Protein AF-0000000084911600 (afdb_homodimer)

Nearest PDB structures (foldseek):
  7dw4-assembly1_A  TM=9.066E-01  e=5.614E-11  Salix babylonica
  7y55-assembly2_D-3  TM=8.927E-01  e=7.954E-11  Pinus densata
  5g5e-assembly1_A  TM=8.502E-01  e=1.787E-11  Mangifera indica
  6nv6-assembly2_B  TM=7.774E-01  e=5.541E-10  Xanthomonas citri pv. citri str. 306
  4g10-assembly1_A  TM=8.036E-01  e=4.364E-07  Sphingomonas paucimobilis

Organism: Salpingoeca rosetta (strain ATCC 50818 / BSB-021) (NCBI:txid946362)

Radius of gyration: 25.52 Å; Cα contacts (8 Å, |Δi|>4): 710; chains: 2; bounding box: 89×60×54 Å

Foldseek 3Di:
DQCPPLALAFAEDDLVVVVVQLQPFKEKEAGLLDLLQLLLQLLCVVLVVSVRYGYHYADDDPRGDPSVCVVPVVSDDTWIHGNNRIDDTSLRSSVVSCVVSVHCQADPDPVRNVLLVVLLVCCVVQAVVLLLCLLQDPDPVSNVVSVVSNLVSLLVVLVCCCPLVLPAALDSVRPDHHVSCSRPQLSLLLSCLRCCVRPNDHSVVVHPRVSPVSNNVVCCPDPSCVSNHDDSVVSNVVCVCVRVPPPPPPPPPPPPPPPPPPPPPPPDDDDDPPDDDPPPDDD/DPCPVLALAFDEDDLVVVVVQLQPFKEKEAGLLDLLQLLLQLLCVVLVVSVRYGYHYADDDPRGDPSVCVVPVVSDDTWIHGNNRIDDTSLRSSVVSCVVSVHCQADPDPVRNVLLVVLLVCCVVQAPVLLLCLLQDPDPVSNVVSVVSNLVSLLVVLVCCCPLVLHQALDSVRPDHHVSCSRPQLVLLLSCLRCCVRPNDHSVVVHPRVSPVSNNVVCCPDPSCVSNHDDSVVSNVVCVCVRVPPPPPPPVPPPPPPPPDPPPPPPDDDDDPPDDDPPPDDD

InterPro domains:
  IPR004045 Glutathione S-transferase, N-terminal [PF13409] (33-99)
  IPR004045 Glutathione S-transferase, N-terminal [PS50404] (24-105)
  IPR010987 Glutathione S-transferase, C-terminal-like [PS50405] (109-238)
  IPR036249 Thioredoxin-like superfamily [SSF52833] (29-102)
  IPR036282 Glutathione S-transferase, C-terminal domain superfamily [SSF47616] (105-242)
  IPR040079 Glutathione transferase family [SFLDS00019] (29-222)
  IPR041695 Glutathione S-transferase, C-terminal domain [PF16865] (165-223)
  IPR050983 Glutathione S-transferase Omega/HSP26 [PTHR43968] (28-247)

Sequence (566 aa):
MPFSQKGEEGRYVTELEAAKAVRSGNVYFGNRICPFAHMAWWTSKEVGFESMMDYIHVELGDNKPAWYAGINPLGTVPCLYVDGHRICESKIIVEYMNEKMKGTLLPEDPIKRADARFLIAMWGDKVFAKLYTVLRTTDPCDRQCAWEQLLEVLSFFDHAYEESKSKDGPYFMGNDLSMVEIVIMPFIARFATLLPHYHGLNFFKDRHIPTLERAYREVLKRPAFAATKLDAELCIQFYNAYVHGSKAIVKKKDCTCKWRTPGYVLAGAAAGFVACKLFCKRSMPFSQKGEEGRYVTELEAAKAVRSGNVYFGNRICPFAHMAWWTSKEVGFESMMDYIHVELGDNKPAWYAGINPLGTVPCLYVDGHRICESKIIVEYMNEKMKGTLLPEDPIKRADARFLIAMWGDKVFAKLYTVLRTTDPCDRQCAWEQLLEVLSFFDHAYEESKSKDGPYFMGNDLSMVEIVIMPFIARFATLLPHYHGLNFFKDRHIPTLERAYREVLKRPAFAATKLDAELCIQFYNAYVHGSKAIVKKKDCTCKWRTPGYVLAGAAAGFVACKLFCKRS

pLDDT: mean 82.62, std 25.28, range [17.58, 98.56]

Solvent-accessible surface area (backbone atoms only — not comparable to full-atom values): 31986 Å² total; per-residue (Å²): 128,81,83,74,61,82,49,86,64,36,34,80,69,52,62,66,55,49,56,49,43,35,71,71,26,30,27,35,36,26,36,57,86,41,50,49,16,27,31,32,54,32,42,23,52,72,50,55,46,48,83,62,40,44,49,35,35,48,57,63,81,93,61,35,58,77,60,46,46,78,76,34,77,83,67,61,63,25,36,34,25,54,73,60,42,81,40,56,52,34,70,46,45,37,51,38,49,29,59,74,55,70,46,68,41,59,58,86,51,56,69,58,29,41,51,44,52,43,52,46,48,47,39,65,73,61,42,53,64,40,56,53,46,35,62,47,43,77,50,65,68,60,22,50,54,40,43,54,52,47,52,51,53,49,42,50,52,18,48,50,40,66,61,33,75,36,76,87,28,58,31,58,58,6,80,40,67,30,51,50,53,46,68,46,43,50,52,50,60,51,46,67,50,43,33,40,72,77,70,68,42,50,71,78,77,78,37,92,34,65,52,46,50,46,26,50,57,53,47,59,65,33,66,46,42,56,60,47,54,68,52,67,67,58,51,49,59,62,45,44,45,64,46,71,48,57,85,63,78,73,63,74,74,72,78,68,82,73,80,75,72,79,77,74,68,72,82,66,86,83,84,80,85,79,82,84,83,85,75,85,76,89,125,127,78,84,71,62,81,49,88,62,35,36,81,72,52,62,66,54,48,55,49,41,36,70,72,26,32,28,34,37,26,36,56,87,41,51,50,16,27,31,32,55,30,43,24,52,72,52,54,48,48,84,61,40,46,51,34,35,50,56,62,81,91,62,36,58,77,59,47,47,78,76,34,78,84,67,62,63,25,36,34,26,54,74,62,42,80,41,57,49,35,70,45,45,35,50,38,50,30,59,75,56,68,46,68,42,58,58,86,51,58,68,58,30,42,51,44,52,43,53,47,50,47,39,65,73,61,42,52,64,39,58,54,47,36,62,46,45,76,51,65,68,62,21,52,53,40,42,54,53,45,52,51,53,49,42,51,52,18,49,51,40,64,62,27,79,34,76,89,29,58,31,59,58,7,80,40,67,30,51,50,52,47,67,47,44,50,50,50,58,52,45,66,50,44,33,39,73,77,70,68,42,50,72,78,78,77,36,93,34,64,52,46,49,47,28,50,57,54,46,60,66,33,67,45,42,54,60,47,54,70,52,65,68,61,50,49,58,62,45,44,45,64,44,71,47,55,84,66,76,76,65,74,69,71,79,67,83,73,80,74,72,76,74,72,68,69,84,69,86,82,85,72,89,78,84,87,79,88,73,87,76,84,128

Secondary structure (DSSP, 8-state):
-------TT-B---HHHHHHHHHHS-EEEE-TTSHHHHHHHHHHHHHTGGGG-EEEE---GGG--TTHHHH-TT--S-EEEETTEEEESHHHHHHHHHHHTT--SS-SSHHHHHHHHHHHHHIIIIIHHHHHHHHH--SHHHHHHHHHHHHHHHHHHHHHHHHSS-TTSSBTBBTB--HHHHHHHHHHHHHHHHHHHHH---HHHHS--HHHHHHHHHHHHSHHHHHHSPPHHHHHHHHHHHHH------------------------S--------------/-------TT-B---HHHHHHHHHHS-EEEE-TTSHHHHHHHHHHHHHTGGGG-EEEE---GGG--TTHHHH-TT--S-EEEETTEEEESHHHHHHHHHHHTT--SS-SSHHHHHHHHHHHHHIIIIIHHHHHHHHH--SHHHHHHHHHHHHHHHHHHHHHHHHSS-TTSSBTBBTB--HHHHHHHHHHHHHHHHHHHHH---HHHHS--HHHHHHHHHHHHSHHHHHHSPPHHHHHHHHHHHHH---------------------------------------

Structure (mmCIF, N/CA/C/O backbone):
data_AF-0000000084911600-model_v1
#
loop_
_entity.id
_entity.type
_entity.pdbx_description
1 polymer 'Glutathione S-transferase'
#
loop_
_atom_site.group_PDB
_atom_site.id
_atom_site.type_symbol
_atom_site.label_atom_id
_atom_site.label_alt_id
_atom_site.label_comp_id
_atom_site.label_asym_id
_atom_site.label_entity_id
_atom_site.label_seq_id
_atom_site.pdbx_PDB_ins_code
_atom_site.Cartn_x
_atom_site.Cartn_y
_atom_site.Cartn_z
_atom_site.occupancy
_atom_site.B_iso_or_equiv
_atom_site.auth_seq_id
_atom_site.auth_comp_id
_atom_site.auth_asym_id
_atom_site.auth_atom_id
_atom_site.pdbx_PDB_model_num
ATOM 1 N N . MET A 1 1 ? 33.031 -25.297 -14.836 1 22.41 1 MET A N 1
ATOM 2 C CA . MET A 1 1 ? 32.062 -24.75 -15.797 1 22.41 1 MET A CA 1
ATOM 3 C C . MET A 1 1 ? 31.172 -23.719 -15.141 1 22.41 1 MET A C 1
ATOM 5 O O . MET A 1 1 ? 30.562 -23.984 -14.094 1 22.41 1 MET A O 1
ATOM 9 N N . PRO A 1 2 ? 31.438 -22.406 -15.211 1 27.8 2 PRO A N 1
ATOM 10 C CA . PRO A 1 2 ? 30.781 -21.297 -14.508 1 27.8 2 PRO A CA 1
ATOM 11 C C . PRO A 1 2 ? 29.266 -21.344 -14.609 1 27.8 2 PRO A C 1
ATOM 13 O O . PRO A 1 2 ? 28.719 -21.812 -15.609 1 27.8 2 PRO A O 1
ATOM 16 N N . PHE A 1 3 ? 28.609 -21.859 -13.609 1 26.94 3 PHE A N 1
ATOM 17 C CA . PHE A 1 3 ? 27.172 -22.062 -13.57 1 26.94 3 PHE A CA 1
ATOM 18 C C . PHE A 1 3 ? 26.422 -20.922 -14.258 1 26.94 3 PHE A C 1
ATOM 20 O O . PHE A 1 3 ? 26.312 -19.828 -13.703 1 26.94 3 PHE A O 1
ATOM 27 N N . SER A 1 4 ? 26.703 -20.547 -15.5 1 32.78 4 SER A N 1
ATOM 28 C CA . SER A 1 4 ? 25.969 -19.797 -16.516 1 32.78 4 SER A CA 1
ATOM 29 C C . SER A 1 4 ? 24.469 -20.109 -16.438 1 32.78 4 SER A C 1
ATOM 31 O O . SER A 1 4 ? 23.719 -19.766 -17.344 1 32.78 4 SER A O 1
ATOM 33 N N . GLN A 1 5 ? 23.984 -21.016 -15.672 1 34.59 5 GLN A N 1
ATOM 34 C CA . GLN A 1 5 ? 22.641 -21.594 -15.719 1 34.59 5 GLN A CA 1
ATOM 35 C C . GLN A 1 5 ? 21.578 -20.531 -15.453 1 34.59 5 GLN A C 1
ATOM 37 O O . GLN A 1 5 ? 21.469 -20.016 -14.336 1 34.59 5 GLN A O 1
ATOM 42 N N . LYS A 1 6 ? 21.312 -19.641 -16.344 1 44.78 6 LYS A N 1
ATOM 43 C CA . LYS A 1 6 ? 20.125 -18.797 -16.484 1 44.78 6 LYS A CA 1
ATOM 44 C C . LYS A 1 6 ? 18.875 -19.516 -15.992 1 44.78 6 LYS A C 1
ATOM 46 O O . LYS A 1 6 ? 17.844 -19.484 -16.656 1 44.78 6 LYS A O 1
ATOM 51 N N . GLY A 1 7 ? 18.953 -20.328 -15.055 1 50.53 7 GLY A N 1
ATOM 52 C CA . GLY A 1 7 ? 17.812 -21.125 -14.641 1 50.53 7 GLY A CA 1
ATOM 53 C C . GLY A 1 7 ? 16.75 -20.328 -13.914 1 50.53 7 GLY A C 1
ATOM 54 O O . GLY A 1 7 ? 16.922 -19.125 -13.695 1 50.53 7 GLY A O 1
ATOM 55 N N . GLU A 1 8 ? 15.484 -20.906 -13.766 1 65.62 8 GLU A N 1
ATOM 56 C CA . GLU A 1 8 ? 14.281 -20.375 -13.141 1 65.62 8 GLU A CA 1
ATOM 57 C C . GLU A 1 8 ? 14.531 -19.984 -11.688 1 65.62 8 GLU A C 1
ATOM 59 O O . GLU A 1 8 ? 13.773 -19.219 -11.102 1 65.62 8 GLU A O 1
ATOM 64 N N . GLU A 1 9 ? 15.82 -20.234 -11.258 1 77.12 9 GLU A N 1
ATOM 65 C CA . GLU A 1 9 ? 16.031 -20.016 -9.836 1 77.12 9 GLU A CA 1
ATOM 66 C C . GLU A 1 9 ? 17.062 -18.906 -9.594 1 77.12 9 GLU A C 1
ATOM 68 O O . GLU A 1 9 ? 17.281 -18.5 -8.445 1 77.12 9 GLU A O 1
ATOM 73 N N . GLY A 1 10 ? 17.609 -18.234 -10.438 1 86.31 10 GLY A N 1
ATOM 74 C CA . GLY A 1 10 ? 18.641 -17.203 -10.25 1 86.31 10 GLY A CA 1
ATOM 75 C C . GLY A 1 10 ? 20.016 -17.781 -10.008 1 86.31 10 GLY A C 1
ATOM 76 O O . GLY A 1 10 ? 20.156 -18.938 -9.609 1 86.31 10 GLY A O 1
ATOM 77 N N . ARG A 1 11 ? 21.047 -17.078 -10.156 1 91.19 11 ARG A N 1
ATOM 78 C CA . ARG A 1 11 ? 22.438 -17.5 -9.961 1 91.19 11 ARG A CA 1
ATOM 79 C C . ARG A 1 11 ? 22.906 -17.219 -8.539 1 91.19 11 ARG A C 1
ATOM 81 O O . ARG A 1 11 ? 22.562 -16.188 -7.957 1 91.19 11 ARG A O 1
ATOM 88 N N . TYR A 1 12 ? 23.594 -18.156 -8.008 1 92.25 12 TYR A N 1
ATOM 89 C CA . TYR A 1 12 ? 24.312 -17.922 -6.758 1 92.25 12 TYR A CA 1
ATOM 90 C C . TYR A 1 12 ? 25.609 -17.172 -7.012 1 92.25 12 TYR A C 1
ATOM 92 O O . TYR A 1 12 ? 26.359 -17.5 -7.938 1 92.25 12 TYR A O 1
ATOM 100 N N . VAL A 1 13 ? 25.812 -16.156 -6.191 1 93.56 13 VAL A N 1
ATOM 101 C CA . VAL A 1 13 ? 27 -15.336 -6.473 1 93.56 13 VAL A CA 1
ATOM 102 C C . VAL A 1 13 ? 27.703 -14.992 -5.168 1 93.56 13 VAL A C 1
ATOM 104 O O . VAL A 1 13 ? 27.141 -15.148 -4.082 1 93.56 13 VAL A O 1
ATOM 107 N N . THR A 1 14 ? 28.969 -14.578 -5.328 1 93.44 14 THR A N 1
ATOM 108 C CA . THR A 1 14 ? 29.734 -14.031 -4.211 1 93.44 14 THR A CA 1
ATOM 109 C C . THR A 1 14 ? 29.406 -12.555 -4.008 1 93.44 14 THR A C 1
ATOM 111 O O . THR A 1 14 ? 28.719 -11.945 -4.828 1 93.44 14 THR A O 1
ATOM 114 N N . GLU A 1 15 ? 29.906 -12.055 -2.885 1 94.75 15 GLU A N 1
ATOM 115 C CA . GLU A 1 15 ? 29.734 -10.633 -2.584 1 94.75 15 GLU A CA 1
ATOM 116 C C . GLU A 1 15 ? 30.281 -9.766 -3.709 1 94.75 15 GLU A C 1
ATOM 118 O O . GLU A 1 15 ? 29.641 -8.812 -4.141 1 94.75 15 GLU A O 1
ATOM 123 N N . LEU A 1 16 ? 31.438 -10.094 -4.176 1 94.88 16 LEU A N 1
ATOM 124 C CA . LEU A 1 16 ? 32.094 -9.312 -5.223 1 94.88 16 LEU A CA 1
ATOM 125 C C . LEU A 1 16 ? 31.297 -9.367 -6.52 1 94.88 16 LEU A C 1
ATOM 127 O O . LEU A 1 16 ? 31.141 -8.352 -7.203 1 94.88 16 LEU A O 1
ATOM 131 N N . GLU A 1 17 ? 30.828 -10.5 -6.871 1 94.94 17 GLU A N 1
ATOM 132 C CA . GLU A 1 17 ? 30.031 -10.656 -8.078 1 94.94 17 GLU A CA 1
ATOM 133 C C . GLU A 1 17 ? 28.719 -9.883 -7.984 1 94.94 17 GLU A C 1
ATOM 135 O O . GLU A 1 17 ? 28.25 -9.32 -8.977 1 94.94 17 GLU A O 1
ATOM 140 N N . ALA A 1 18 ? 28.141 -9.945 -6.801 1 95.38 18 ALA A N 1
ATOM 141 C CA . ALA A 1 18 ? 26.922 -9.188 -6.578 1 95.38 18 ALA A CA 1
ATOM 142 C C . ALA A 1 18 ? 27.156 -7.691 -6.785 1 95.38 18 ALA A C 1
ATOM 144 O O . ALA A 1 18 ? 26.375 -7.016 -7.453 1 95.38 18 ALA A O 1
ATOM 145 N N . ALA A 1 19 ? 28.234 -7.188 -6.215 1 95.38 19 ALA A N 1
ATOM 146 C CA . ALA A 1 19 ? 28.578 -5.773 -6.352 1 95.38 19 ALA A CA 1
ATOM 147 C C . ALA A 1 19 ? 28.812 -5.406 -7.812 1 95.38 19 ALA A C 1
ATOM 149 O O . ALA A 1 19 ? 28.422 -4.332 -8.266 1 95.38 19 ALA A O 1
ATOM 150 N N . LYS A 1 20 ? 29.484 -6.258 -8.508 1 95.25 20 LYS A N 1
ATOM 151 C CA . LYS A 1 20 ? 29.75 -6.027 -9.922 1 95.25 20 LYS A CA 1
ATOM 152 C C . LYS A 1 20 ? 28.453 -5.988 -10.727 1 95.25 20 LYS A C 1
ATOM 154 O O . LYS A 1 20 ? 28.312 -5.172 -11.641 1 95.25 20 LYS A O 1
ATOM 159 N N . ALA A 1 21 ? 27.531 -6.898 -10.414 1 94.56 21 ALA A N 1
ATOM 160 C CA . ALA A 1 21 ? 26.25 -6.945 -11.117 1 94.56 21 ALA A CA 1
ATOM 161 C C . ALA A 1 21 ? 25.484 -5.637 -10.945 1 94.56 21 ALA A C 1
ATOM 163 O O . ALA A 1 21 ? 24.891 -5.133 -11.891 1 94.56 21 ALA A O 1
ATOM 164 N N . VAL A 1 22 ? 25.484 -5.082 -9.734 1 95 22 VAL A N 1
ATOM 165 C CA . VAL A 1 22 ? 24.781 -3.838 -9.422 1 95 22 VAL A CA 1
ATOM 166 C C . VAL A 1 22 ? 25.359 -2.697 -10.258 1 95 22 VAL A C 1
ATOM 168 O O . VAL A 1 22 ? 24.609 -1.827 -10.727 1 95 22 VAL A O 1
ATOM 171 N N . ARG A 1 23 ? 26.625 -2.74 -10.562 1 92.81 23 ARG A N 1
ATOM 172 C CA . ARG A 1 23 ? 27.297 -1.666 -11.281 1 92.81 23 ARG A CA 1
ATOM 173 C C . ARG A 1 23 ? 27.156 -1.84 -12.789 1 92.81 23 ARG A C 1
ATOM 175 O O . ARG A 1 23 ? 27.312 -0.879 -13.547 1 92.81 23 ARG A O 1
ATOM 182 N N . SER A 1 24 ? 26.875 -3.006 -13.242 1 89.62 24 SER A N 1
ATOM 183 C CA . SER A 1 24 ? 26.984 -3.303 -14.664 1 89.62 24 SER A CA 1
ATOM 184 C C . SER A 1 24 ? 25.641 -3.189 -15.367 1 89.62 24 SER A C 1
ATOM 186 O O . SER A 1 24 ? 25.578 -3.08 -16.594 1 89.62 24 SER A O 1
ATOM 188 N N . GLY A 1 25 ? 24.609 -3.234 -14.648 1 92 25 GLY A N 1
ATOM 189 C CA . GLY A 1 25 ? 23.312 -3.17 -15.305 1 92 25 GLY A CA 1
ATOM 190 C C . GLY A 1 25 ? 22.156 -3.453 -14.375 1 92 25 GLY A C 1
ATOM 191 O O . GLY A 1 25 ? 22.203 -3.123 -13.188 1 92 25 GLY A O 1
ATOM 192 N N . ASN A 1 26 ? 21.031 -3.998 -15.055 1 97.12 26 ASN A N 1
ATOM 193 C CA . ASN A 1 26 ? 19.859 -4.355 -14.266 1 97.12 26 ASN A CA 1
ATOM 194 C C . ASN A 1 26 ? 20.031 -5.715 -13.586 1 97.12 26 ASN A C 1
ATOM 196 O O . ASN A 1 26 ? 20.359 -6.699 -14.242 1 97.12 26 ASN A O 1
ATOM 200 N N . VAL A 1 27 ? 19.781 -5.738 -12.312 1 97.88 27 VAL A N 1
ATOM 201 C CA . VAL A 1 27 ? 19.922 -7.004 -11.602 1 97.88 27 VAL A CA 1
ATOM 202 C C . VAL A 1 27 ? 18.781 -7.1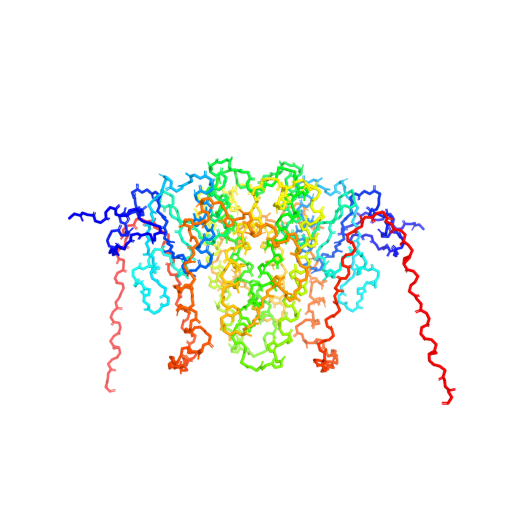72 -10.609 1 97.88 27 VAL A C 1
ATOM 204 O O . VAL A 1 27 ? 18.422 -6.23 -9.898 1 97.88 27 VAL A O 1
ATOM 207 N N . TYR A 1 28 ? 18.266 -8.312 -10.68 1 97.94 28 TYR A N 1
ATOM 208 C CA . TYR A 1 28 ? 17.172 -8.719 -9.805 1 97.94 28 TYR A CA 1
ATOM 209 C C . TYR A 1 28 ? 17.656 -9.695 -8.734 1 97.94 28 TYR A C 1
ATOM 211 O O . TYR A 1 28 ? 18.203 -10.75 -9.055 1 97.94 28 TYR A O 1
ATOM 219 N N . PHE A 1 29 ? 17.516 -9.281 -7.477 1 98.12 29 PHE A N 1
ATOM 220 C CA . PHE A 1 29 ? 17.781 -10.156 -6.344 1 98.12 29 PHE A CA 1
ATOM 221 C C . PHE A 1 29 ? 16.5 -10.758 -5.812 1 98.12 29 PHE A C 1
ATOM 223 O O . PHE A 1 29 ? 15.594 -10.039 -5.387 1 98.12 29 PHE A O 1
ATOM 230 N N . GLY A 1 30 ? 16.422 -12.047 -5.879 1 96.75 30 GLY A N 1
ATOM 231 C CA . GLY A 1 30 ? 15.156 -12.648 -5.48 1 96.75 30 GLY A CA 1
ATOM 232 C C . GLY A 1 30 ? 15.297 -14.086 -5.023 1 96.75 30 GLY A C 1
ATOM 233 O O . GLY A 1 30 ? 16.406 -14.609 -4.93 1 96.75 30 GLY A O 1
ATOM 234 N N . ASN A 1 31 ? 14.25 -14.602 -4.602 1 94.5 31 ASN A N 1
ATOM 235 C CA . ASN A 1 31 ? 14.016 -15.992 -4.215 1 94.5 31 ASN A CA 1
ATOM 236 C C . ASN A 1 31 ? 12.555 -16.375 -4.375 1 94.5 31 ASN A C 1
ATOM 238 O O . ASN A 1 31 ? 11.68 -15.828 -3.703 1 94.5 31 ASN A O 1
ATOM 242 N N . ARG A 1 32 ? 12.266 -17.344 -5.141 1 90.44 32 ARG A N 1
ATOM 243 C CA . ARG A 1 32 ? 10.891 -17.672 -5.504 1 90.44 32 ARG A CA 1
ATOM 244 C C . ARG A 1 32 ? 10.148 -18.297 -4.328 1 90.44 32 ARG A C 1
ATOM 246 O O . ARG A 1 32 ? 8.922 -18.422 -4.348 1 90.44 32 ARG A O 1
ATOM 253 N N . ILE A 1 33 ? 10.875 -18.703 -3.32 1 90 33 ILE A N 1
ATOM 254 C CA . ILE A 1 33 ? 10.234 -19.219 -2.117 1 90 33 ILE A CA 1
ATOM 255 C C . ILE A 1 33 ? 9.391 -18.109 -1.471 1 90 33 ILE A C 1
ATOM 257 O O . ILE A 1 33 ? 8.344 -18.391 -0.881 1 90 33 ILE A O 1
ATOM 261 N N . CYS A 1 34 ? 9.867 -16.922 -1.593 1 93.19 34 CYS A N 1
ATOM 262 C CA . CYS A 1 34 ? 9.102 -15.773 -1.13 1 93.19 34 CYS A CA 1
ATOM 263 C C . CYS A 1 34 ? 8.039 -15.375 -2.146 1 93.19 34 CYS A C 1
ATOM 265 O O . CYS A 1 34 ? 8.359 -15.039 -3.289 1 93.19 34 CYS A O 1
ATOM 267 N N . PRO A 1 35 ? 6.797 -15.438 -1.717 1 94.75 35 PRO A N 1
ATOM 268 C CA . PRO A 1 35 ? 5.738 -15.094 -2.67 1 94.75 35 PRO A CA 1
ATOM 269 C C . PRO A 1 35 ? 5.848 -13.656 -3.18 1 94.75 35 PRO A C 1
ATOM 271 O O . PRO A 1 35 ? 5.398 -13.359 -4.289 1 94.75 35 PRO A O 1
ATOM 274 N N . PHE A 1 36 ? 6.449 -12.789 -2.453 1 96.31 36 PHE A N 1
ATOM 275 C CA . PHE A 1 36 ? 6.633 -11.406 -2.871 1 96.31 36 PHE A CA 1
ATOM 276 C C . PHE A 1 36 ? 7.676 -11.312 -3.979 1 96.31 36 PHE A C 1
ATOM 278 O O . PHE A 1 36 ? 7.5 -10.555 -4.941 1 96.31 36 PHE A O 1
ATOM 285 N N . ALA A 1 37 ? 8.68 -12.031 -3.82 1 96.94 37 ALA A N 1
ATOM 286 C CA . ALA A 1 37 ? 9.68 -12.086 -4.879 1 96.94 37 ALA A CA 1
ATOM 287 C C . ALA A 1 37 ? 9.148 -12.812 -6.109 1 96.94 37 ALA A C 1
ATOM 289 O O . ALA A 1 37 ? 9.484 -12.469 -7.242 1 96.94 37 ALA A O 1
ATOM 290 N N . HIS A 1 38 ? 8.359 -13.844 -5.832 1 96.94 38 HIS A N 1
ATOM 291 C CA . HIS A 1 38 ? 7.75 -14.594 -6.926 1 96.94 38 HIS A CA 1
ATOM 292 C C . HIS A 1 38 ? 6.895 -13.688 -7.801 1 96.94 38 HIS A C 1
ATOM 294 O O . HIS A 1 38 ? 6.941 -13.773 -9.031 1 96.94 38 HIS A O 1
ATOM 300 N N . MET A 1 39 ? 6.141 -12.805 -7.203 1 97.25 39 MET A N 1
ATOM 301 C CA . MET A 1 39 ? 5.266 -11.906 -7.953 1 97.25 39 MET A CA 1
ATOM 302 C C . MET A 1 39 ? 6.074 -11.047 -8.922 1 97.25 39 MET A C 1
ATOM 304 O O . MET A 1 39 ? 5.676 -10.859 -10.07 1 97.25 39 MET A O 1
ATOM 308 N N . ALA A 1 40 ? 7.156 -10.531 -8.453 1 98 40 ALA A N 1
ATOM 309 C CA . ALA A 1 40 ? 8 -9.68 -9.281 1 98 40 ALA A CA 1
ATOM 310 C C . ALA A 1 40 ? 8.664 -10.484 -10.398 1 98 40 ALA A C 1
ATOM 312 O O . ALA A 1 40 ? 8.719 -10.039 -11.547 1 98 40 ALA A O 1
ATOM 313 N N . TRP A 1 41 ? 9.148 -11.641 -10.055 1 97.75 41 TRP A N 1
ATOM 314 C CA . TRP A 1 41 ? 9.781 -12.492 -11.055 1 97.75 41 TRP A CA 1
ATOM 315 C C . TRP A 1 41 ? 8.789 -12.906 -12.133 1 97.75 41 TRP A C 1
ATOM 317 O O . TRP A 1 41 ? 9.078 -12.82 -13.328 1 97.75 41 TRP A O 1
ATOM 327 N N . TRP A 1 42 ? 7.609 -13.305 -11.688 1 98.19 42 TRP A N 1
ATOM 328 C CA . TRP A 1 42 ? 6.535 -13.648 -12.609 1 98.19 42 TRP A CA 1
ATOM 329 C C . TRP A 1 42 ? 6.211 -12.469 -13.531 1 98.19 42 TRP A C 1
ATOM 331 O O . TRP A 1 42 ? 6.137 -12.633 -14.75 1 98.19 42 TRP A O 1
ATOM 341 N N . THR A 1 43 ? 6.121 -11.289 -12.992 1 98.5 43 THR A N 1
ATOM 342 C CA . THR A 1 43 ? 5.82 -10.086 -13.758 1 98.5 43 THR A CA 1
ATOM 343 C C . THR A 1 43 ? 6.875 -9.844 -14.836 1 98.5 43 THR A C 1
ATOM 345 O O . THR A 1 43 ? 6.543 -9.5 -15.969 1 98.5 43 THR A O 1
ATOM 348 N N . SER A 1 44 ? 8.117 -10.039 -14.484 1 98.06 44 SER A N 1
ATOM 349 C CA . SER A 1 44 ? 9.195 -9.773 -15.43 1 98.06 44 SER A CA 1
ATOM 350 C C . SER A 1 44 ? 9.039 -10.602 -16.703 1 98.06 44 SER A C 1
ATOM 352 O O . SER A 1 44 ? 9.344 -10.125 -17.797 1 98.06 44 SER A O 1
ATOM 354 N N . LYS A 1 45 ? 8.523 -11.758 -16.516 1 97.5 45 LYS A N 1
ATOM 355 C CA . LYS A 1 45 ? 8.328 -12.641 -17.672 1 97.5 45 LYS A CA 1
ATOM 356 C C . LYS A 1 45 ? 7.082 -12.25 -18.453 1 97.5 45 LYS A C 1
ATOM 358 O O . LYS A 1 45 ? 7.086 -12.266 -19.688 1 97.5 45 LYS A O 1
ATOM 363 N N . GLU A 1 46 ? 6.055 -11.891 -17.734 1 98.19 46 GLU A N 1
ATOM 364 C CA . GLU A 1 46 ? 4.805 -11.523 -18.391 1 98.19 46 GLU A CA 1
ATOM 365 C C . GLU A 1 46 ? 4.992 -10.297 -19.281 1 98.19 46 GLU A C 1
ATOM 367 O O . GLU A 1 46 ? 4.426 -10.219 -20.375 1 98.19 46 GLU A O 1
ATOM 372 N N . VAL A 1 47 ? 5.828 -9.336 -18.828 1 97.88 47 VAL A N 1
ATOM 373 C CA . VAL A 1 47 ? 5.914 -8.07 -19.531 1 97.88 47 VAL A CA 1
ATOM 374 C C . VAL A 1 47 ? 7.195 -8.023 -20.359 1 97.88 47 VAL A C 1
ATOM 376 O O . VAL A 1 47 ? 7.422 -7.082 -21.125 1 97.88 47 VAL A O 1
ATOM 379 N N . GLY A 1 48 ? 8.102 -8.992 -20.156 1 97.44 48 GLY A N 1
ATOM 380 C CA . GLY A 1 48 ? 9.289 -9.133 -20.984 1 97.44 48 GLY A CA 1
ATOM 381 C C . GLY A 1 48 ? 10.508 -8.453 -20.375 1 97.44 48 GLY A C 1
ATOM 382 O O . GLY A 1 48 ? 11.547 -8.336 -21.031 1 97.44 48 GLY A O 1
ATOM 383 N N . PHE A 1 49 ? 10.453 -8.062 -19.156 1 97.81 49 PHE A N 1
ATOM 384 C CA . PHE A 1 49 ? 11.555 -7.352 -18.516 1 97.81 49 PHE A CA 1
ATOM 385 C C . PHE A 1 49 ? 12.68 -8.312 -18.141 1 97.81 49 PHE A C 1
ATOM 387 O O . PHE A 1 49 ? 13.812 -7.891 -17.922 1 97.81 49 PHE A O 1
ATOM 394 N N . GLU A 1 50 ? 12.375 -9.562 -18.047 1 96.31 50 GLU A N 1
ATOM 395 C CA . GLU A 1 50 ? 13.359 -10.578 -17.656 1 96.31 50 GLU A CA 1
ATOM 396 C C . GLU A 1 50 ? 14.586 -10.523 -18.562 1 96.31 50 GLU A C 1
ATOM 398 O O . GLU A 1 50 ? 15.711 -10.75 -18.109 1 96.31 50 GLU A O 1
ATOM 403 N N . SER A 1 51 ? 14.398 -10.18 -19.781 1 95.38 51 SER A N 1
ATOM 404 C CA . SER A 1 51 ? 15.484 -10.164 -20.75 1 95.38 51 SER A CA 1
ATOM 405 C C . SER A 1 51 ? 16.438 -9 -20.5 1 95.38 51 SER A C 1
ATOM 407 O O . SER A 1 51 ? 17.531 -8.961 -21.047 1 95.38 51 SER A O 1
ATOM 409 N N . MET A 1 52 ? 16.047 -8.117 -19.609 1 95.94 52 MET A N 1
ATOM 410 C CA . MET A 1 52 ? 16.812 -6.895 -19.391 1 95.94 52 MET A CA 1
ATOM 411 C C . MET A 1 52 ? 17.547 -6.945 -18.062 1 95.94 52 MET A C 1
ATOM 413 O O . MET A 1 52 ? 18.156 -5.957 -17.641 1 95.94 52 MET A O 1
ATOM 417 N N . MET A 1 53 ? 17.438 -8.141 -17.453 1 95.38 53 MET A N 1
ATOM 418 C CA . MET A 1 53 ? 18.047 -8.148 -16.125 1 95.38 53 MET A CA 1
ATOM 419 C C . MET A 1 53 ? 18.719 -9.492 -15.836 1 95.38 53 MET A C 1
ATOM 421 O O . MET A 1 53 ? 18.391 -10.5 -16.453 1 95.38 53 MET A O 1
ATOM 425 N N . ASP A 1 54 ? 19.672 -9.445 -14.969 1 95.44 54 ASP A N 1
ATOM 426 C CA . ASP A 1 54 ? 20.219 -10.648 -14.352 1 95.44 54 ASP A CA 1
ATOM 427 C C . ASP A 1 54 ? 19.453 -11.016 -13.086 1 95.44 54 ASP A C 1
ATOM 429 O O . ASP A 1 54 ? 19 -10.133 -12.352 1 95.44 54 ASP A O 1
ATOM 433 N N . TYR A 1 55 ? 19.312 -12.281 -12.906 1 96.81 55 TYR A N 1
ATOM 434 C CA . TYR A 1 55 ? 18.656 -12.773 -11.695 1 96.81 55 TYR A CA 1
ATOM 435 C C . TYR A 1 55 ? 19.656 -13.422 -10.75 1 96.81 55 TYR A C 1
ATOM 437 O O . TYR A 1 55 ? 20.25 -14.453 -11.078 1 96.81 55 TYR A O 1
ATOM 445 N N . ILE A 1 56 ? 19.844 -12.82 -9.602 1 97.31 56 ILE A N 1
ATOM 446 C CA . ILE A 1 56 ? 20.719 -13.359 -8.555 1 97.31 56 ILE A CA 1
ATOM 447 C C . ILE A 1 56 ? 19.859 -13.93 -7.426 1 97.31 56 ILE A C 1
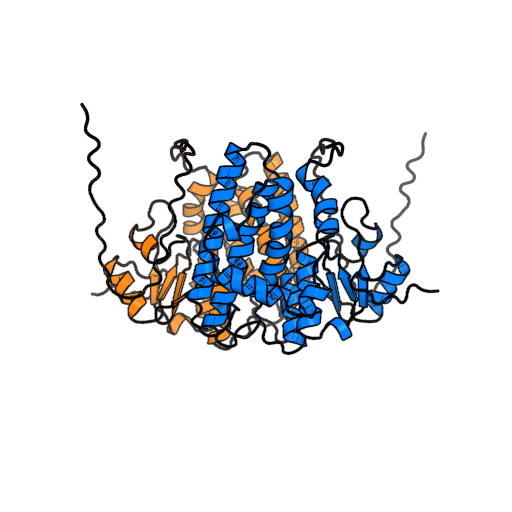ATOM 449 O O . ILE A 1 56 ? 18.984 -13.242 -6.891 1 97.31 56 ILE A O 1
ATOM 453 N N . HIS A 1 57 ? 20.188 -15.125 -7.098 1 96.38 57 HIS A N 1
ATOM 454 C CA . HIS A 1 57 ? 19.469 -15.828 -6.039 1 96.38 57 HIS A CA 1
ATOM 455 C C . HIS A 1 57 ? 19.953 -15.406 -4.66 1 96.38 57 HIS A C 1
ATOM 457 O O . HIS A 1 57 ? 21.172 -15.344 -4.422 1 96.38 57 HIS A O 1
ATOM 463 N N . VAL A 1 58 ? 19.016 -15.078 -3.777 1 96.44 58 VAL A N 1
ATOM 464 C CA . VAL A 1 58 ? 19.344 -14.727 -2.396 1 96.44 58 VAL A CA 1
ATOM 465 C C . VAL A 1 58 ? 18.672 -15.727 -1.446 1 96.44 58 VAL A C 1
ATOM 467 O O . VAL A 1 58 ? 17.453 -15.836 -1.406 1 96.44 58 VAL A O 1
ATOM 470 N N . GLU A 1 59 ? 19.469 -16.422 -0.686 1 92.56 59 GLU A N 1
ATOM 471 C CA . GLU A 1 59 ? 18.906 -17.328 0.321 1 92.56 59 GLU A CA 1
ATOM 472 C C . GLU A 1 59 ? 18.141 -16.547 1.39 1 92.56 59 GLU A C 1
ATOM 474 O O . GLU A 1 59 ? 18.406 -15.367 1.617 1 92.56 59 GLU A O 1
ATOM 479 N N . LEU A 1 60 ? 17.234 -17.266 2.051 1 90.12 60 LEU A N 1
ATOM 480 C CA . LEU A 1 60 ? 16.375 -16.609 3.023 1 90.12 60 LEU A CA 1
ATOM 481 C C . LEU A 1 60 ? 16.672 -17.109 4.434 1 90.12 60 LEU A C 1
ATOM 483 O O . LEU A 1 60 ? 17.391 -18.094 4.613 1 90.12 60 LEU A O 1
ATOM 487 N N . GLY A 1 61 ? 16.125 -16.312 5.414 1 86 61 GLY A N 1
ATOM 488 C CA . GLY A 1 61 ? 16.25 -16.719 6.805 1 86 61 GLY A CA 1
ATOM 489 C C . GLY A 1 61 ? 17.672 -16.672 7.32 1 86 61 GLY A C 1
ATOM 490 O O . GLY A 1 61 ? 18.375 -15.68 7.152 1 86 61 GLY A O 1
ATOM 491 N N . ASP A 1 62 ? 18.078 -17.797 7.953 1 83.5 62 ASP A N 1
ATOM 492 C CA . ASP A 1 62 ? 19.375 -17.875 8.609 1 83.5 62 ASP A CA 1
ATOM 493 C C . ASP A 1 62 ? 20.5 -18 7.578 1 83.5 62 ASP A C 1
ATOM 495 O O . ASP A 1 62 ? 21.672 -17.734 7.887 1 83.5 62 ASP A O 1
ATOM 499 N N . ASN A 1 63 ? 20.141 -18.359 6.43 1 88.19 63 ASN A N 1
ATOM 500 C CA . ASN A 1 63 ? 21.156 -18.594 5.398 1 88.19 63 ASN A CA 1
ATOM 501 C C . ASN A 1 63 ? 21.328 -17.375 4.504 1 88.19 63 ASN A C 1
ATOM 503 O O . ASN A 1 63 ? 22.078 -17.422 3.52 1 88.19 63 ASN A O 1
ATOM 507 N N . LYS A 1 64 ? 20.688 -16.344 4.836 1 93.62 64 LYS A N 1
ATOM 508 C CA . LYS A 1 64 ? 20.859 -15.133 4.039 1 93.62 64 LYS A CA 1
ATOM 509 C C . LYS A 1 64 ? 22.297 -14.641 4.074 1 93.62 64 LYS A C 1
ATOM 511 O O . LYS A 1 64 ? 22.891 -14.508 5.148 1 93.62 64 LYS A O 1
ATOM 516 N N . PRO A 1 65 ? 22.844 -14.398 2.938 1 96.25 65 PRO A N 1
ATOM 517 C CA . PRO A 1 65 ? 24.25 -13.969 2.926 1 96.25 65 PRO A CA 1
ATOM 518 C C . PRO A 1 65 ? 24.469 -12.625 3.627 1 96.25 65 PRO A C 1
ATOM 520 O O . PRO A 1 65 ? 23.641 -11.711 3.477 1 96.25 65 PRO A O 1
ATOM 523 N N . ALA A 1 66 ? 25.531 -12.469 4.277 1 95 66 ALA A N 1
ATOM 524 C CA . ALA A 1 66 ? 25.844 -11.258 5.031 1 95 66 ALA A CA 1
ATOM 525 C C . ALA A 1 66 ? 26 -10.055 4.098 1 95 66 ALA A C 1
ATOM 527 O O . ALA A 1 66 ? 25.656 -8.93 4.469 1 95 66 ALA A O 1
ATOM 528 N N . TRP A 1 67 ? 26.484 -10.375 2.91 1 95.69 67 TRP A N 1
ATOM 529 C CA . TRP A 1 67 ? 26.766 -9.289 1.974 1 95.69 67 TRP A CA 1
ATOM 530 C C . TRP A 1 67 ? 25.469 -8.656 1.476 1 95.69 67 TRP A C 1
ATOM 532 O O . TRP A 1 67 ? 25.484 -7.574 0.886 1 95.69 67 TRP A O 1
ATOM 542 N N . TYR A 1 68 ? 24.312 -9.312 1.643 1 97.19 68 TYR A N 1
ATOM 543 C CA . TYR A 1 68 ? 23.047 -8.812 1.108 1 97.19 68 TYR A CA 1
ATOM 544 C C . TYR A 1 68 ? 22.609 -7.543 1.832 1 97.19 68 TYR A C 1
ATOM 546 O O . TYR A 1 68 ? 21.906 -6.703 1.262 1 97.19 68 TYR A O 1
ATOM 554 N N . ALA A 1 69 ? 23.016 -7.34 3.064 1 94.75 69 ALA A N 1
ATOM 555 C CA . ALA A 1 69 ? 22.703 -6.137 3.83 1 94.75 69 ALA A CA 1
ATOM 556 C C . ALA A 1 69 ? 23.281 -4.895 3.148 1 94.75 69 ALA A C 1
ATOM 558 O O . ALA A 1 69 ? 22.703 -3.809 3.246 1 94.75 69 ALA A O 1
ATOM 559 N N . GLY A 1 70 ? 24.391 -5.066 2.498 1 94.19 70 GLY A N 1
ATOM 560 C CA . GLY A 1 70 ? 24.984 -3.969 1.743 1 94.19 70 GLY A CA 1
ATOM 561 C C . GLY A 1 70 ? 24.234 -3.652 0.468 1 94.19 70 GLY A C 1
ATOM 562 O O . GLY A 1 70 ? 24.281 -2.525 -0.03 1 94.19 70 GLY A O 1
ATOM 563 N N . ILE A 1 71 ? 23.531 -4.664 -0.085 1 95.38 71 ILE A N 1
ATOM 564 C CA . ILE A 1 71 ? 22.75 -4.52 -1.303 1 95.38 71 ILE A CA 1
ATOM 565 C C . ILE A 1 71 ? 21.391 -3.879 -0.971 1 95.38 71 ILE A C 1
ATOM 567 O O . ILE A 1 71 ? 20.984 -2.908 -1.614 1 95.38 71 ILE A O 1
ATOM 571 N N . ASN A 1 72 ? 20.781 -4.406 0.029 1 95.12 72 ASN A N 1
ATOM 572 C CA . ASN A 1 72 ? 19.484 -3.9 0.5 1 95.12 72 ASN A CA 1
ATOM 573 C C . ASN A 1 72 ? 19.438 -3.832 2.023 1 95.12 72 ASN A C 1
ATOM 575 O O . ASN A 1 72 ? 19.188 -4.84 2.686 1 95.12 72 ASN A O 1
ATOM 579 N N . PRO A 1 73 ? 19.531 -2.707 2.525 1 90.81 73 PRO A N 1
ATOM 580 C CA . PRO A 1 73 ? 19.547 -2.547 3.98 1 90.81 73 PRO A CA 1
ATOM 581 C C . PRO A 1 73 ? 18.234 -3.006 4.633 1 90.81 73 PRO A C 1
ATOM 583 O O . PRO A 1 73 ? 18.203 -3.277 5.836 1 90.81 73 PRO A O 1
ATOM 586 N N . LEU A 1 74 ? 17.172 -3.107 3.91 1 89.25 74 LEU A N 1
ATOM 587 C CA . LEU A 1 74 ? 15.914 -3.605 4.441 1 89.25 74 LEU A CA 1
ATOM 588 C C . LEU A 1 74 ? 15.969 -5.117 4.645 1 89.25 74 LEU A C 1
ATOM 590 O O . LEU A 1 74 ? 15.141 -5.68 5.359 1 89.25 74 LEU A O 1
ATOM 594 N N . GLY A 1 75 ? 16.828 -5.738 3.941 1 92.75 75 GLY A N 1
ATOM 595 C CA . GLY A 1 75 ? 17.047 -7.164 4.109 1 92.75 75 GLY A CA 1
ATOM 596 C C . GLY A 1 75 ? 15.992 -8.016 3.422 1 92.75 75 GLY A C 1
ATOM 597 O O . GLY A 1 75 ? 16.016 -9.242 3.525 1 92.75 75 GLY A O 1
ATOM 598 N N . THR A 1 76 ? 15.125 -7.398 2.68 1 93.56 76 THR A N 1
ATOM 599 C CA . THR A 1 76 ? 14.016 -8.133 2.074 1 93.56 76 THR A CA 1
ATOM 600 C C . THR A 1 76 ? 14.32 -8.453 0.614 1 93.56 76 THR A C 1
ATOM 602 O O . THR A 1 76 ? 15.219 -7.863 0.014 1 93.56 76 THR A O 1
ATOM 605 N N . VAL A 1 77 ? 13.734 -9.445 0.148 1 95.75 77 VAL A N 1
ATOM 606 C CA . VAL A 1 77 ? 13.625 -9.68 -1.287 1 95.75 77 VAL A CA 1
ATOM 607 C C . VAL A 1 77 ? 12.18 -9.484 -1.735 1 95.75 77 VAL A C 1
ATOM 609 O O . VAL A 1 77 ? 11.25 -9.664 -0.946 1 95.75 77 VAL A O 1
ATOM 612 N N . PRO A 1 78 ? 11.961 -9.117 -2.902 1 97.56 78 PRO A N 1
ATOM 613 C CA . PRO A 1 78 ? 12.898 -8.828 -3.992 1 97.56 78 PRO A CA 1
ATOM 614 C C . PRO A 1 78 ? 13.547 -7.453 -3.865 1 97.56 78 PRO A C 1
ATOM 616 O O . PRO A 1 78 ? 13.062 -6.609 -3.102 1 97.56 78 PRO A O 1
ATOM 619 N N . CYS A 1 79 ? 14.625 -7.297 -4.5 1 98.12 79 CYS A N 1
ATOM 620 C CA . CYS A 1 79 ? 15.289 -6.02 -4.73 1 98.12 79 CYS A CA 1
ATOM 621 C C . CYS A 1 79 ? 15.789 -5.91 -6.168 1 98.12 79 CYS A C 1
ATOM 623 O O . CYS A 1 79 ? 16.406 -6.844 -6.688 1 98.12 79 CYS A O 1
ATOM 625 N N . LEU A 1 80 ? 15.477 -4.812 -6.828 1 98.44 80 LEU A N 1
ATOM 626 C CA . LEU A 1 80 ? 15.859 -4.594 -8.219 1 98.44 80 LEU A CA 1
ATOM 627 C C . LEU A 1 80 ? 16.797 -3.393 -8.344 1 98.44 80 LEU A C 1
ATOM 629 O O . LEU A 1 80 ? 16.516 -2.332 -7.773 1 98.44 80 LEU A O 1
ATOM 633 N N . TYR A 1 81 ? 17.875 -3.6 -8.93 1 98.06 81 TYR A N 1
ATOM 634 C CA . TYR A 1 81 ? 18.734 -2.49 -9.32 1 98.06 81 TYR A CA 1
ATOM 635 C C . TYR A 1 81 ? 18.609 -2.201 -10.812 1 98.06 81 TYR A C 1
ATOM 637 O O . TYR A 1 81 ? 18.719 -3.111 -11.641 1 98.06 81 TYR A O 1
ATOM 645 N N . VAL A 1 82 ? 18.328 -0.991 -11.188 1 97.25 82 VAL A N 1
ATOM 646 C CA . VAL A 1 82 ? 18.312 -0.505 -12.562 1 97.25 82 VAL A CA 1
ATOM 647 C C . VAL A 1 82 ? 19.391 0.563 -12.742 1 97.25 82 VAL A C 1
ATOM 649 O O . VAL A 1 82 ? 19.25 1.688 -12.258 1 97.25 82 VAL A O 1
ATOM 652 N N . ASP A 1 83 ? 20.453 0.217 -13.445 1 92.81 83 ASP A N 1
ATOM 653 C CA . ASP A 1 83 ? 21.594 1.111 -13.656 1 92.81 83 ASP A CA 1
ATOM 654 C C . ASP A 1 83 ? 22.062 1.726 -12.344 1 92.81 83 ASP A C 1
ATOM 656 O O . ASP A 1 83 ? 22.172 2.947 -12.227 1 92.81 83 ASP A O 1
ATOM 660 N N . GLY A 1 84 ? 22.156 0.863 -11.375 1 93.88 84 GLY A N 1
ATOM 661 C CA . GLY A 1 84 ? 22.734 1.265 -10.102 1 93.88 84 GLY A CA 1
ATOM 662 C C . GLY A 1 84 ? 21.703 1.841 -9.148 1 93.88 84 GLY A C 1
ATOM 663 O O . GLY A 1 84 ? 22 2.117 -7.984 1 93.88 84 GLY A O 1
ATOM 664 N N . HIS A 1 85 ? 20.484 2.027 -9.594 1 94.75 85 HIS A N 1
ATOM 665 C CA . HIS A 1 85 ? 19.422 2.582 -8.758 1 94.75 85 HIS A CA 1
ATOM 666 C C . HIS A 1 85 ? 18.562 1.479 -8.164 1 94.75 85 HIS A C 1
ATOM 668 O O . HIS A 1 85 ? 18.016 0.646 -8.891 1 94.75 85 HIS A O 1
ATOM 674 N N . ARG A 1 86 ? 18.406 1.518 -6.859 1 96.06 86 ARG A N 1
ATOM 675 C CA . ARG A 1 86 ? 17.703 0.451 -6.141 1 96.06 86 ARG A CA 1
ATOM 676 C C . ARG A 1 86 ? 16.203 0.692 -6.129 1 96.06 86 ARG A C 1
ATOM 678 O O . ARG A 1 86 ? 15.75 1.807 -5.859 1 96.06 86 ARG A O 1
ATOM 685 N N . ILE A 1 87 ? 15.469 -0.278 -6.43 1 96.75 87 ILE A N 1
ATOM 686 C CA . ILE A 1 87 ? 14.016 -0.306 -6.293 1 96.75 87 ILE A CA 1
ATOM 687 C C . ILE A 1 87 ? 13.609 -1.473 -5.398 1 96.75 87 ILE A C 1
ATOM 689 O O . ILE A 1 87 ? 13.883 -2.633 -5.711 1 96.75 87 ILE A O 1
ATOM 693 N N . CYS A 1 88 ? 12.883 -1.066 -4.301 1 94.38 88 CYS A N 1
ATOM 694 C CA . CYS A 1 88 ? 12.461 -2.098 -3.361 1 94.38 88 CYS A CA 1
ATOM 695 C C . CYS A 1 88 ? 10.938 -2.174 -3.283 1 94.38 88 CYS A C 1
ATOM 697 O O . CYS A 1 88 ? 10.242 -1.319 -3.83 1 94.38 88 CYS A O 1
ATOM 699 N N . GLU A 1 89 ? 10.484 -3.213 -2.629 1 94.25 89 GLU A N 1
ATOM 700 C CA . GLU A 1 89 ? 9.07 -3.541 -2.445 1 94.25 89 GLU A CA 1
ATOM 701 C C . GLU A 1 89 ? 8.492 -4.207 -3.691 1 94.25 89 GLU A C 1
ATOM 703 O O . GLU A 1 89 ? 8.562 -3.648 -4.789 1 94.25 89 GLU A O 1
ATOM 708 N N . SER A 1 90 ? 7.914 -5.262 -3.521 1 96.88 90 SER A N 1
ATOM 709 C CA . SER A 1 90 ? 7.492 -6.145 -4.605 1 96.88 90 SER A CA 1
ATOM 710 C C . SER A 1 90 ? 6.5 -5.449 -5.531 1 96.88 90 SER A C 1
ATOM 712 O O . SER A 1 90 ? 6.676 -5.445 -6.75 1 96.88 90 SER A O 1
ATOM 714 N N . LYS A 1 91 ? 5.531 -4.789 -4.957 1 97.25 91 LYS A N 1
ATOM 715 C CA . LYS A 1 91 ? 4.5 -4.168 -5.781 1 97.25 91 LYS A CA 1
ATOM 716 C C . LYS A 1 91 ? 5.062 -2.998 -6.582 1 97.25 91 LYS A C 1
ATOM 718 O O . LYS A 1 91 ? 4.629 -2.738 -7.707 1 97.25 91 LYS A O 1
ATOM 723 N N . ILE A 1 92 ? 6.035 -2.316 -5.988 1 97.94 92 ILE A N 1
ATOM 724 C CA . ILE A 1 92 ? 6.664 -1.185 -6.656 1 97.94 92 ILE A CA 1
ATOM 725 C C . ILE A 1 92 ? 7.523 -1.684 -7.816 1 97.94 92 ILE A C 1
ATOM 727 O O . ILE A 1 92 ? 7.523 -1.088 -8.898 1 97.94 92 ILE A O 1
ATOM 731 N N . ILE A 1 93 ? 8.195 -2.762 -7.598 1 98.56 93 ILE A N 1
ATOM 732 C CA . ILE A 1 93 ? 9 -3.377 -8.648 1 98.56 93 ILE A CA 1
ATOM 733 C C . ILE A 1 93 ? 8.094 -3.828 -9.797 1 98.56 93 ILE A C 1
ATOM 735 O O . ILE A 1 93 ? 8.406 -3.607 -10.969 1 98.56 93 ILE A O 1
ATOM 739 N N . VAL A 1 94 ? 6.957 -4.398 -9.445 1 98.56 94 VAL A N 1
ATOM 740 C CA . VAL A 1 94 ? 5.988 -4.863 -10.43 1 98.56 94 VAL A CA 1
ATOM 741 C C . VAL A 1 94 ? 5.5 -3.686 -11.273 1 98.56 94 VAL A C 1
ATOM 743 O O . VAL A 1 94 ? 5.48 -3.76 -12.508 1 98.56 94 VAL A O 1
ATOM 746 N N . GLU A 1 95 ? 5.152 -2.635 -10.625 1 98 95 GLU A N 1
ATOM 747 C CA . GLU A 1 95 ? 4.664 -1.46 -11.344 1 98 95 GLU A CA 1
ATOM 748 C C . GLU A 1 95 ? 5.754 -0.854 -12.219 1 98 95 GLU A C 1
ATOM 750 O O . GLU A 1 95 ? 5.492 -0.436 -13.352 1 98 95 GLU A O 1
ATOM 755 N N . TYR A 1 96 ? 6.945 -0.817 -11.719 1 98.44 96 TYR A N 1
ATOM 756 C CA . TYR A 1 96 ? 8.055 -0.285 -12.508 1 98.44 96 TYR A CA 1
ATOM 757 C C . TYR A 1 96 ? 8.25 -1.083 -13.789 1 98.44 96 TYR A C 1
ATOM 759 O O . TYR A 1 96 ? 8.328 -0.51 -14.875 1 98.44 96 TYR A O 1
ATOM 767 N N . MET A 1 97 ? 8.289 -2.396 -13.633 1 98.5 97 MET A N 1
ATOM 768 C CA . MET A 1 97 ? 8.5 -3.25 -14.797 1 98.5 97 MET A CA 1
ATOM 769 C C . MET A 1 97 ? 7.379 -3.066 -15.812 1 98.5 97 MET A C 1
ATOM 771 O O . MET A 1 97 ? 7.633 -2.98 -17.016 1 98.5 97 MET A O 1
ATOM 775 N N . ASN A 1 98 ? 6.219 -3.033 -15.289 1 98.06 98 ASN A N 1
ATOM 776 C CA . ASN A 1 98 ? 5.07 -2.83 -16.156 1 98.06 98 ASN A CA 1
ATOM 777 C C . ASN A 1 98 ? 5.168 -1.51 -16.922 1 98.06 98 ASN A C 1
ATOM 779 O O . ASN A 1 98 ? 4.957 -1.469 -18.141 1 98.06 98 ASN A O 1
ATOM 783 N N . GLU A 1 99 ? 5.5 -0.461 -16.203 1 96.75 99 GLU A N 1
ATOM 784 C CA . GLU A 1 99 ? 5.594 0.867 -16.812 1 96.75 99 GLU A CA 1
ATOM 785 C C . GLU A 1 99 ? 6.754 0.944 -17.797 1 96.75 99 GLU A C 1
ATOM 787 O O . GLU A 1 99 ? 6.598 1.471 -18.906 1 96.75 99 GLU A O 1
ATOM 792 N N . LYS A 1 100 ? 7.84 0.414 -17.438 1 96.94 100 LYS A N 1
ATOM 793 C CA . LYS A 1 100 ? 9.031 0.451 -18.281 1 96.94 100 LYS A CA 1
ATOM 794 C C . LYS A 1 100 ? 8.789 -0.277 -19.609 1 96.94 100 LYS A C 1
ATOM 796 O O . LYS A 1 100 ? 9.234 0.175 -20.656 1 96.94 100 LYS A O 1
ATOM 801 N N . MET A 1 101 ? 8.047 -1.309 -19.531 1 97.62 101 MET A N 1
ATOM 802 C CA . MET A 1 101 ? 7.828 -2.145 -20.703 1 97.62 101 MET A CA 1
ATOM 803 C C . MET A 1 101 ? 6.527 -1.77 -21.406 1 97.62 101 MET A C 1
ATOM 805 O O . MET A 1 101 ? 6.094 -2.459 -22.328 1 97.62 101 MET A O 1
ATOM 809 N N . LYS A 1 102 ? 5.836 -0.663 -20.922 1 96.06 102 LYS A N 1
ATOM 810 C CA . LYS A 1 102 ? 4.551 -0.228 -21.469 1 96.06 102 LYS A CA 1
ATOM 811 C C . LYS A 1 102 ? 3.531 -1.361 -21.438 1 96.06 102 LYS A C 1
ATOM 813 O O . LYS A 1 102 ? 2.828 -1.598 -22.422 1 96.06 102 LYS A O 1
ATOM 818 N N . GLY A 1 103 ? 3.578 -2.066 -20.25 1 95.88 103 GLY A N 1
ATOM 819 C CA . GLY A 1 103 ? 2.65 -3.17 -20.062 1 95.88 103 GLY A CA 1
ATOM 820 C C . GLY A 1 103 ? 1.234 -2.713 -19.766 1 95.88 103 GLY A C 1
ATOM 821 O O . GLY A 1 103 ? 0.988 -1.519 -19.578 1 95.88 103 GLY A O 1
ATOM 822 N N . THR A 1 104 ? 0.312 -3.67 -19.734 1 95.62 104 THR A N 1
ATOM 823 C CA . THR A 1 104 ? -1.106 -3.359 -19.594 1 95.62 104 THR A CA 1
ATOM 824 C C . THR A 1 104 ? -1.69 -4.062 -18.375 1 95.62 104 THR A C 1
ATOM 826 O O . THR A 1 104 ? -2.84 -4.508 -18.391 1 95.62 104 THR A O 1
ATOM 829 N N . LEU A 1 105 ? -0.917 -4.156 -17.359 1 97.56 105 LEU A N 1
ATOM 830 C CA . LEU A 1 105 ? -1.339 -4.898 -16.188 1 97.56 105 LEU A CA 1
ATOM 831 C C . LEU A 1 105 ? -2.336 -4.09 -15.359 1 97.56 105 LEU A C 1
ATOM 833 O O . LEU A 1 105 ? -2.959 -4.621 -14.438 1 97.56 105 LEU A O 1
ATOM 837 N N . LEU A 1 106 ? -2.465 -2.832 -15.641 1 96.69 106 LEU A N 1
ATOM 838 C CA . LEU A 1 106 ? -3.484 -1.992 -15.016 1 96.69 106 LEU A CA 1
ATOM 839 C C . LEU A 1 106 ? -4.41 -1.396 -16.078 1 96.69 106 LEU A C 1
ATOM 841 O O . LEU A 1 106 ? -3.965 -1.047 -17.172 1 96.69 106 LEU A O 1
ATOM 845 N N . PRO A 1 107 ? -5.672 -1.225 -15.672 1 94.12 107 PRO A N 1
ATOM 846 C CA . PRO A 1 107 ? -6.609 -0.642 -16.641 1 94.12 107 PRO A CA 1
ATOM 847 C C . PRO A 1 107 ? -6.242 0.786 -17.031 1 94.12 107 PRO A C 1
ATOM 849 O O . PRO A 1 107 ? -5.664 1.523 -16.219 1 94.12 107 PRO A O 1
ATOM 852 N N . GLU A 1 108 ? -6.609 1.163 -18.219 1 92.62 108 GLU A N 1
ATOM 853 C CA . GLU A 1 108 ? -6.418 2.539 -18.672 1 92.62 108 GLU A CA 1
ATOM 854 C C . GLU A 1 108 ? -7.445 3.473 -18.031 1 92.62 108 GLU A C 1
ATOM 856 O O . GLU A 1 108 ? -7.133 4.625 -17.719 1 92.62 108 GLU A O 1
ATOM 861 N N . ASP A 1 109 ? -8.68 2.936 -17.875 1 93.19 109 ASP A N 1
ATOM 862 C CA . ASP A 1 109 ? -9.75 3.711 -17.25 1 93.19 109 ASP A CA 1
ATOM 863 C C . ASP A 1 109 ? -9.461 3.971 -15.773 1 93.19 109 ASP A C 1
ATOM 865 O O . ASP A 1 109 ? -9.25 3.031 -15.008 1 93.19 109 ASP A O 1
ATOM 869 N N . PRO A 1 110 ? -9.5 5.215 -15.352 1 95.06 110 PRO A N 1
ATOM 870 C CA . PRO A 1 110 ? -9.125 5.547 -13.977 1 95.06 110 PRO A CA 1
ATOM 871 C C . PRO A 1 110 ? -10.023 4.875 -12.938 1 95.06 110 PRO A C 1
ATOM 873 O O . PRO A 1 110 ? -9.555 4.512 -11.852 1 95.06 110 PRO A O 1
ATOM 876 N N . ILE A 1 111 ? -11.258 4.738 -13.242 1 94.38 111 ILE A N 1
ATOM 877 C CA . ILE A 1 111 ? -12.188 4.117 -12.297 1 94.38 111 ILE A CA 1
ATOM 878 C C . ILE A 1 111 ? -11.844 2.635 -12.148 1 94.38 111 ILE A C 1
ATOM 880 O O . ILE A 1 111 ? -11.758 2.123 -11.031 1 94.38 111 ILE A O 1
ATOM 884 N N . LYS A 1 112 ? -11.633 1.971 -13.297 1 93.19 112 LYS A N 1
ATOM 885 C CA . LYS A 1 112 ? -11.266 0.558 -13.273 1 93.19 112 LYS A CA 1
ATOM 886 C C . LYS A 1 112 ? -9.898 0.355 -12.617 1 93.19 112 LYS A C 1
ATOM 888 O O . LYS A 1 112 ? -9.672 -0.657 -11.953 1 93.19 112 LYS A O 1
ATOM 893 N N . ARG A 1 113 ? -9.055 1.306 -12.867 1 96.19 113 ARG A N 1
ATOM 894 C CA . ARG A 1 113 ? -7.738 1.256 -12.234 1 96.19 113 ARG A CA 1
ATOM 895 C C . ARG A 1 113 ? -7.852 1.39 -10.719 1 96.19 113 ARG A C 1
ATOM 897 O O . ARG A 1 113 ? -7.148 0.7 -9.977 1 96.19 113 ARG A O 1
ATOM 904 N N . ALA A 1 114 ? -8.719 2.219 -10.242 1 96.69 114 ALA A N 1
ATOM 905 C CA . ALA A 1 114 ? -8.984 2.365 -8.812 1 96.69 114 ALA A CA 1
ATOM 906 C C . ALA A 1 114 ? -9.531 1.069 -8.219 1 96.69 114 ALA A C 1
ATOM 908 O O . ALA A 1 114 ? -9.148 0.679 -7.113 1 96.69 114 ALA A O 1
ATOM 909 N N . ASP A 1 115 ? -10.352 0.392 -8.992 1 94.81 115 ASP A N 1
ATOM 910 C CA . ASP A 1 115 ? -10.898 -0.884 -8.539 1 94.81 115 ASP A CA 1
ATOM 911 C C . ASP A 1 115 ? -9.789 -1.919 -8.359 1 94.81 115 ASP A C 1
ATOM 913 O O . ASP A 1 115 ? -9.766 -2.652 -7.367 1 94.81 115 ASP A O 1
ATOM 917 N N . ALA A 1 116 ? -8.938 -1.952 -9.32 1 96.19 116 ALA A N 1
ATOM 918 C CA . ALA A 1 116 ? -7.812 -2.877 -9.234 1 96.19 116 ALA A CA 1
ATOM 919 C C . ALA A 1 116 ? -6.949 -2.58 -8.016 1 96.19 116 ALA A C 1
ATOM 921 O O . ALA A 1 116 ? -6.59 -3.49 -7.266 1 96.19 116 ALA A O 1
ATOM 922 N N . ARG A 1 117 ? -6.656 -1.305 -7.812 1 97 117 ARG A N 1
ATOM 923 C CA . ARG A 1 117 ? -5.836 -0.9 -6.676 1 97 117 ARG A CA 1
ATOM 924 C C . ARG A 1 117 ? -6.523 -1.234 -5.359 1 97 117 ARG A C 1
ATOM 926 O O . ARG A 1 117 ? -5.859 -1.597 -4.383 1 97 117 ARG A O 1
ATOM 933 N N . PHE A 1 118 ? -7.816 -1.142 -5.355 1 96 118 PHE A N 1
ATOM 934 C CA . PHE A 1 118 ? -8.578 -1.458 -4.152 1 96 118 PHE A CA 1
ATOM 935 C C . PHE A 1 118 ? -8.453 -2.936 -3.807 1 96 118 PHE A C 1
ATOM 937 O O . PHE A 1 118 ? -8.211 -3.291 -2.65 1 96 118 PHE A O 1
ATOM 944 N N . LEU A 1 119 ? -8.586 -3.787 -4.781 1 95.69 119 LEU A N 1
ATOM 945 C CA . LEU A 1 119 ? -8.477 -5.223 -4.539 1 95.69 119 LEU A CA 1
ATOM 946 C C . LEU A 1 119 ? -7.074 -5.586 -4.07 1 95.69 119 LEU A C 1
ATOM 948 O O . LEU A 1 119 ? -6.91 -6.418 -3.174 1 95.69 119 LEU A O 1
ATOM 952 N N . ILE A 1 120 ? -6.121 -4.961 -4.664 1 96.81 120 ILE A N 1
ATOM 953 C CA . ILE A 1 120 ? -4.73 -5.195 -4.293 1 96.81 120 ILE A CA 1
ATOM 954 C C . ILE A 1 120 ? -4.508 -4.773 -2.842 1 96.81 120 ILE A C 1
ATOM 956 O O . ILE A 1 120 ? -3.893 -5.508 -2.064 1 96.81 120 ILE A O 1
ATOM 960 N N . ALA A 1 121 ? -5.027 -3.648 -2.525 1 94 121 ALA A N 1
ATOM 961 C CA . ALA A 1 121 ? -4.914 -3.16 -1.153 1 94 121 ALA A CA 1
ATOM 962 C C . ALA A 1 121 ? -5.629 -4.09 -0.179 1 94 121 ALA A C 1
ATOM 964 O O . ALA A 1 121 ? -5.102 -4.41 0.888 1 94 121 ALA A O 1
ATOM 965 N N . MET A 1 122 ? -6.793 -4.512 -0.536 1 93 122 MET A N 1
ATOM 966 C CA . MET A 1 122 ? -7.594 -5.387 0.317 1 93 122 MET A CA 1
ATOM 967 C C . MET A 1 122 ? -6.891 -6.719 0.549 1 93 122 MET A C 1
ATOM 969 O O . MET A 1 122 ? -6.957 -7.277 1.645 1 93 122 MET A O 1
ATOM 973 N N . TRP A 1 123 ? -6.234 -7.184 -0.437 1 95.06 123 TRP A N 1
ATOM 974 C CA . TRP A 1 123 ? -5.492 -8.43 -0.287 1 95.06 123 TRP A CA 1
ATOM 975 C C . TRP A 1 123 ? -4.402 -8.297 0.769 1 95.06 123 TRP A C 1
ATOM 977 O O . TRP A 1 123 ? -4.266 -9.156 1.644 1 95.06 123 TRP A O 1
ATOM 987 N N . GLY A 1 124 ? -3.627 -7.246 0.651 1 90.69 124 GLY A N 1
ATOM 988 C CA . GLY A 1 124 ? -2.553 -7 1.599 1 90.69 124 GLY A CA 1
ATOM 989 C C . GLY A 1 124 ? -3.045 -6.809 3.021 1 90.69 124 GLY A C 1
ATOM 990 O O . GLY A 1 124 ? -2.443 -7.332 3.965 1 90.69 124 GLY A O 1
ATOM 991 N N . ASP A 1 125 ? -4.145 -6.195 3.174 1 84.69 125 ASP A N 1
ATOM 992 C CA . ASP A 1 125 ? -4.641 -5.801 4.488 1 84.69 125 ASP A CA 1
ATOM 993 C C . ASP A 1 125 ? -5.414 -6.938 5.148 1 84.69 125 ASP A C 1
ATOM 995 O O . ASP A 1 125 ? -5.355 -7.109 6.367 1 84.69 125 ASP A O 1
ATOM 999 N N . LYS A 1 126 ? -6.082 -7.762 4.332 1 85.5 126 LYS A N 1
ATOM 1000 C CA . LYS A 1 126 ? -7.098 -8.617 4.941 1 85.5 126 LYS A CA 1
ATOM 1001 C C . LYS A 1 126 ? -6.789 -10.094 4.703 1 85.5 126 LYS A C 1
ATOM 1003 O O . LYS A 1 126 ? -7.281 -10.953 5.434 1 85.5 126 LYS A O 1
ATOM 1008 N N . VAL A 1 127 ? -6.121 -10.375 3.717 1 88.81 127 VAL A N 1
ATOM 1009 C CA . VAL A 1 127 ? -6.047 -11.781 3.34 1 88.81 127 VAL A CA 1
ATOM 1010 C C . VAL A 1 127 ? -4.684 -12.352 3.723 1 88.81 127 VAL A C 1
ATOM 1012 O O . VAL A 1 127 ? -4.594 -13.445 4.285 1 88.81 127 VAL A O 1
ATOM 1015 N N . PHE A 1 128 ? -3.697 -11.609 3.539 1 87.44 128 PHE A N 1
ATOM 1016 C CA . PHE A 1 128 ? -2.33 -12.102 3.67 1 87.44 128 PHE A CA 1
ATOM 1017 C C . PHE A 1 128 ? -2.078 -12.633 5.074 1 87.44 128 PHE A C 1
ATOM 1019 O O . PHE A 1 128 ? -1.703 -13.797 5.242 1 87.44 128 PHE A O 1
ATOM 1026 N N . ALA A 1 129 ? -2.381 -11.859 6.016 1 86.88 129 ALA A N 1
ATOM 1027 C CA . ALA A 1 129 ? -2.15 -12.258 7.402 1 86.88 129 ALA A CA 1
ATOM 1028 C C . ALA A 1 129 ? -3.014 -13.453 7.785 1 86.88 129 ALA A C 1
ATOM 1030 O O . ALA A 1 129 ? -2.566 -14.344 8.516 1 86.88 129 ALA A O 1
ATOM 1031 N N . LYS A 1 130 ? -4.191 -13.523 7.266 1 91.62 130 LYS A N 1
ATOM 1032 C CA . LYS A 1 130 ? -5.133 -14.586 7.605 1 91.62 130 LYS A CA 1
ATOM 1033 C C . LYS A 1 130 ? -4.672 -15.93 7.047 1 91.62 130 LYS A C 1
ATOM 1035 O O . LYS A 1 130 ? -4.875 -16.969 7.676 1 91.62 130 LYS A O 1
ATOM 1040 N N . LEU A 1 131 ? -4.074 -15.93 5.879 1 94.06 131 LEU A N 1
ATOM 1041 C CA . LEU A 1 131 ? -3.539 -17.156 5.289 1 94.06 131 LEU A CA 1
ATOM 1042 C C . LEU A 1 131 ? -2.52 -17.797 6.219 1 94.06 131 LEU A C 1
ATOM 1044 O O . LEU A 1 131 ? -2.611 -19 6.508 1 94.06 131 LEU A O 1
ATOM 1048 N N . TYR A 1 132 ? -1.658 -17.031 6.746 1 91.31 132 TYR A N 1
ATOM 1049 C CA . TYR A 1 132 ? -0.588 -17.547 7.594 1 91.31 132 TYR A CA 1
ATOM 1050 C C . TYR A 1 132 ? -1.118 -17.906 8.977 1 91.31 132 TYR A C 1
ATOM 1052 O O . TYR A 1 132 ? -0.627 -18.844 9.602 1 91.31 132 TYR A O 1
ATOM 1060 N N . THR A 1 133 ? -2.129 -17.141 9.414 1 92.25 133 THR A N 1
ATOM 1061 C CA . THR A 1 133 ? -2.766 -17.469 10.688 1 92.25 133 THR A CA 1
ATOM 1062 C C . THR A 1 133 ? -3.385 -18.875 10.633 1 92.25 133 THR A C 1
ATOM 1064 O O . THR A 1 133 ? -3.186 -19.672 11.539 1 92.25 133 THR A O 1
ATOM 1067 N N . VAL A 1 134 ? -4.066 -19.156 9.594 1 94.12 134 VAL A N 1
ATOM 1068 C CA . VAL A 1 134 ? -4.68 -20.469 9.445 1 94.12 134 VAL A CA 1
ATOM 1069 C C . VAL A 1 134 ? -3.598 -21.547 9.414 1 94.12 134 VAL A C 1
ATOM 1071 O O . VAL A 1 134 ? -3.744 -22.609 10.039 1 94.12 134 VAL A O 1
ATOM 1074 N N . LEU A 1 135 ? -2.561 -21.297 8.742 1 92.88 135 LEU A N 1
ATOM 1075 C CA . LEU A 1 135 ? -1.493 -22.266 8.555 1 92.88 135 LEU A CA 1
ATOM 1076 C C . LEU A 1 135 ? -0.786 -22.562 9.875 1 92.88 135 LEU A C 1
ATOM 1078 O O . LEU A 1 135 ? -0.456 -23.719 10.156 1 92.88 135 LEU A O 1
ATOM 1082 N N . ARG A 1 136 ? -0.631 -21.562 10.727 1 91.56 136 ARG A N 1
ATOM 1083 C CA . ARG A 1 136 ? 0.213 -21.688 11.906 1 91.56 136 ARG A CA 1
ATOM 1084 C C . ARG A 1 136 ? -0.615 -22.062 13.133 1 91.56 136 ARG A C 1
ATOM 1086 O O . ARG A 1 136 ? -0.072 -22.516 14.141 1 91.56 136 ARG A O 1
ATOM 1093 N N . THR A 1 137 ? -1.929 -21.75 13.039 1 91.12 137 THR A N 1
ATOM 1094 C CA . THR A 1 137 ? -2.781 -22 14.195 1 91.12 137 THR A CA 1
ATOM 1095 C C . THR A 1 137 ? -2.865 -23.484 14.508 1 91.12 137 THR A C 1
ATOM 1097 O O . THR A 1 137 ? -3.193 -24.297 13.633 1 91.12 137 THR A O 1
ATOM 1100 N N . THR A 1 138 ? -2.541 -23.781 15.758 1 87.62 138 THR A N 1
ATOM 1101 C CA . THR A 1 138 ? -2.488 -25.188 16.156 1 87.62 138 THR A CA 1
ATOM 1102 C C . THR A 1 138 ? -3.818 -25.625 16.766 1 87.62 138 THR A C 1
ATOM 1104 O O . THR A 1 138 ? -4.242 -26.766 16.578 1 87.62 138 THR A O 1
ATOM 1107 N N . ASP A 1 139 ? -4.465 -24.703 17.406 1 91.88 139 ASP A N 1
ATOM 1108 C CA . ASP A 1 139 ? -5.758 -25.031 18 1 91.88 139 ASP A CA 1
ATOM 1109 C C . ASP A 1 139 ? -6.828 -25.188 16.922 1 91.88 139 ASP A C 1
ATOM 1111 O O . ASP A 1 139 ? -7.07 -24.266 16.141 1 91.88 139 ASP A O 1
ATOM 1115 N N . PRO A 1 140 ? -7.465 -26.312 16.938 1 90.5 140 PRO A N 1
ATOM 1116 C CA . PRO A 1 140 ? -8.422 -26.578 15.867 1 90.5 140 PRO A CA 1
ATOM 1117 C C . PRO A 1 140 ? -9.594 -25.609 15.867 1 90.5 140 PRO A C 1
ATOM 1119 O O . PRO A 1 140 ? -10.078 -25.219 14.797 1 90.5 140 PRO A O 1
ATOM 1122 N N . CYS A 1 141 ? -10.07 -25.25 16.969 1 92.75 141 CYS A N 1
ATOM 1123 C CA . CYS A 1 141 ? -11.188 -24.328 17.047 1 92.75 141 CYS A CA 1
ATOM 1124 C C . CYS A 1 141 ? -10.789 -22.953 16.547 1 92.75 141 CYS A C 1
ATOM 1126 O O . CYS A 1 141 ? -11.508 -22.344 15.742 1 92.75 141 CYS A O 1
ATOM 1128 N N . ASP A 1 142 ? -9.625 -22.578 16.969 1 92.69 142 ASP A N 1
ATOM 1129 C CA . ASP A 1 142 ? -9.109 -21.297 16.5 1 92.69 142 ASP A CA 1
ATOM 1130 C C . ASP A 1 142 ? -8.844 -21.312 15 1 92.69 142 ASP A C 1
ATOM 1132 O O . ASP A 1 142 ? -9.102 -20.328 14.305 1 92.69 142 ASP A O 1
ATOM 1136 N N . ARG A 1 143 ? -8.375 -22.406 14.562 1 94.19 143 ARG A N 1
ATOM 1137 C CA . ARG A 1 143 ? -8.094 -22.547 13.133 1 94.19 143 ARG A CA 1
ATOM 1138 C C . ARG A 1 143 ? -9.375 -22.484 12.312 1 94.19 143 ARG A C 1
ATOM 1140 O O . ARG A 1 143 ? -9.406 -21.859 11.258 1 94.19 143 ARG A O 1
ATOM 1147 N N . GLN A 1 144 ? -10.398 -23.141 12.812 1 94.38 144 GLN A N 1
ATOM 1148 C CA . GLN A 1 144 ? -11.68 -23.125 12.109 1 94.38 144 GLN A CA 1
ATOM 1149 C C . GLN A 1 144 ? -12.25 -21.719 12.031 1 94.38 144 GLN A C 1
ATOM 1151 O O . GLN A 1 144 ? -12.812 -21.328 11.008 1 94.38 144 GLN A O 1
ATOM 1156 N N . CYS A 1 145 ? -12.094 -21.047 13.078 1 94.69 145 CYS A N 1
ATOM 1157 C CA . CYS A 1 145 ? -12.547 -19.656 13.086 1 94.69 145 CYS A CA 1
ATOM 1158 C C . CYS A 1 145 ? -11.781 -18.828 12.062 1 94.69 145 CYS A C 1
ATOM 1160 O O . CYS A 1 145 ? -12.391 -18.094 11.273 1 94.69 145 CYS A O 1
ATOM 1162 N N . ALA A 1 146 ? -10.484 -18.969 12.102 1 93.31 146 ALA A N 1
ATOM 1163 C CA . ALA A 1 146 ? -9.641 -18.25 11.148 1 93.31 146 ALA A CA 1
ATOM 1164 C C . ALA A 1 146 ? -9.961 -18.656 9.711 1 93.31 146 ALA A C 1
ATOM 1166 O O . ALA A 1 146 ? -9.969 -17.828 8.805 1 93.31 146 ALA A O 1
ATOM 1167 N N . TRP A 1 147 ? -10.219 -19.875 9.562 1 95.75 147 TRP A N 1
ATOM 1168 C CA . TRP A 1 147 ? -10.539 -20.422 8.258 1 95.75 147 TRP A CA 1
ATOM 1169 C C . TRP A 1 147 ? -11.82 -19.812 7.699 1 95.75 147 TRP A C 1
ATOM 1171 O O . TRP A 1 147 ? -11.859 -19.391 6.547 1 95.75 147 TRP A O 1
ATOM 1181 N N . GLU A 1 148 ? -12.812 -19.734 8.477 1 95.38 148 GLU A N 1
ATOM 1182 C CA . GLU A 1 148 ? -14.086 -19.172 8.047 1 95.38 148 GLU A CA 1
ATOM 1183 C C . GLU A 1 148 ? -13.945 -17.703 7.68 1 95.38 148 GLU A C 1
ATOM 1185 O O . GLU A 1 148 ? -14.555 -17.234 6.719 1 95.38 148 GLU A O 1
ATOM 1190 N N . GLN A 1 149 ? -13.141 -17.047 8.414 1 93.25 149 GLN A N 1
ATOM 1191 C CA . GLN A 1 149 ? -12.875 -15.641 8.109 1 93.25 149 GLN A CA 1
ATOM 1192 C C . GLN A 1 149 ? -12.156 -15.484 6.773 1 93.25 149 GLN A C 1
ATOM 1194 O O . GLN A 1 149 ? -12.477 -14.586 5.992 1 93.25 149 GLN A O 1
ATOM 1199 N N . LEU A 1 150 ? -11.234 -16.344 6.574 1 95.25 150 LEU A N 1
ATOM 1200 C CA . LEU A 1 150 ? -10.508 -16.312 5.309 1 95.25 150 LEU A CA 1
ATOM 1201 C C . LEU A 1 150 ? -11.438 -16.594 4.137 1 95.25 150 LEU A C 1
ATOM 1203 O O . LEU A 1 150 ? -11.383 -15.906 3.117 1 95.25 150 LEU A O 1
ATOM 1207 N N . LEU A 1 151 ? -12.305 -17.547 4.297 1 96.06 151 LEU A N 1
ATOM 1208 C CA . LEU A 1 151 ? -13.234 -17.922 3.234 1 96.06 151 LEU A CA 1
ATOM 1209 C C . LEU A 1 151 ? -14.18 -16.766 2.918 1 96.06 151 LEU A C 1
ATOM 1211 O O . LEU A 1 151 ? -14.531 -16.547 1.756 1 96.06 151 LEU A O 1
ATOM 1215 N N . GLU A 1 152 ? -14.531 -16.047 3.877 1 93.19 152 GLU A N 1
ATOM 1216 C CA . GLU A 1 152 ? -15.398 -14.891 3.676 1 93.19 152 GLU A CA 1
ATOM 1217 C C . GLU A 1 152 ? -14.711 -13.828 2.828 1 93.19 152 GLU A C 1
ATOM 1219 O O . GLU A 1 152 ? -15.328 -13.25 1.927 1 93.19 152 GLU A O 1
ATOM 1224 N N . VAL A 1 153 ? -13.539 -13.586 3.125 1 93.06 153 VAL A N 1
ATOM 1225 C CA . VAL A 1 153 ? -12.797 -12.57 2.387 1 93.06 153 VAL A CA 1
ATOM 1226 C C . VAL A 1 153 ? -12.578 -13.039 0.949 1 93.06 153 VAL A C 1
ATOM 1228 O O . VAL A 1 153 ? -12.656 -12.234 0.013 1 93.06 153 VAL A O 1
ATOM 1231 N N . LEU A 1 154 ? -12.328 -14.297 0.75 1 95.75 154 LEU A N 1
ATOM 1232 C CA . LEU A 1 154 ? -12.141 -14.828 -0.598 1 95.75 154 LEU A CA 1
ATOM 1233 C C . LEU A 1 154 ? -13.43 -14.734 -1.402 1 95.75 154 LEU A C 1
ATOM 1235 O O . LEU A 1 154 ? -13.398 -14.523 -2.617 1 95.75 154 LEU A O 1
ATOM 1239 N N . SER A 1 155 ? -14.523 -14.898 -0.715 1 95.44 155 SER A N 1
ATOM 1240 C CA . SER A 1 155 ? -15.812 -14.719 -1.374 1 95.44 155 SER A CA 1
ATOM 1241 C C . SER A 1 155 ? -15.984 -13.289 -1.88 1 95.44 155 SER A C 1
ATOM 1243 O O . SER A 1 155 ? -16.547 -13.07 -2.955 1 95.44 155 SER A O 1
ATOM 1245 N N . PHE A 1 156 ? -15.523 -12.391 -1.133 1 92.62 156 PHE A N 1
ATOM 1246 C CA . PHE A 1 156 ? -15.539 -10.992 -1.55 1 92.62 156 PHE A CA 1
ATOM 1247 C C . PHE A 1 156 ? -14.742 -10.812 -2.838 1 92.62 156 PHE A C 1
ATOM 1249 O O . PHE A 1 156 ? -15.195 -10.117 -3.756 1 92.62 156 PHE A O 1
ATOM 1256 N N . PHE A 1 157 ? -13.609 -11.398 -2.908 1 94.06 157 PHE A N 1
ATOM 1257 C CA . PHE A 1 157 ? -12.781 -11.297 -4.105 1 94.06 157 PHE A CA 1
ATOM 1258 C C . PHE A 1 157 ? -13.469 -11.953 -5.293 1 94.06 157 PHE A C 1
ATOM 1260 O O . PHE A 1 157 ? -13.445 -11.422 -6.406 1 94.06 157 PHE A O 1
ATOM 1267 N N . ASP A 1 158 ? -14.086 -13.094 -5.055 1 94.69 158 ASP A N 1
ATOM 1268 C CA . ASP A 1 158 ? -14.82 -13.773 -6.117 1 94.69 158 ASP A CA 1
ATOM 1269 C C . ASP A 1 158 ? -15.914 -12.883 -6.691 1 94.69 158 ASP A C 1
ATOM 1271 O O . ASP A 1 158 ? -16.062 -12.773 -7.91 1 94.69 158 ASP A O 1
ATOM 1275 N N . HIS A 1 159 ? -16.562 -12.266 -5.809 1 92.31 159 HIS A N 1
ATOM 1276 C CA . HIS A 1 159 ? -17.641 -11.359 -6.219 1 92.31 159 HIS A CA 1
ATOM 1277 C C . HIS A 1 159 ? -17.078 -10.164 -6.984 1 92.31 159 HIS A C 1
ATOM 1279 O O . HIS A 1 159 ? -17.688 -9.695 -7.945 1 92.31 159 HIS A O 1
ATOM 1285 N N . ALA A 1 160 ? -15.969 -9.664 -6.535 1 90.06 160 ALA A N 1
ATOM 1286 C CA . ALA A 1 160 ? -15.344 -8.539 -7.211 1 90.06 160 ALA A CA 1
ATOM 1287 C C . ALA A 1 160 ? -14.969 -8.898 -8.648 1 90.06 160 ALA A C 1
ATOM 1289 O O . ALA A 1 160 ? -15.109 -8.078 -9.555 1 90.06 160 ALA A O 1
ATOM 1290 N N . TYR A 1 161 ? -14.5 -10.102 -8.828 1 90.25 161 TYR A N 1
ATOM 1291 C CA . TYR A 1 161 ? -14.203 -10.586 -10.172 1 90.25 161 TYR A CA 1
ATOM 1292 C C . TYR A 1 161 ? -15.469 -10.648 -11.023 1 90.25 161 TYR A C 1
ATOM 1294 O O . TYR A 1 161 ? -15.461 -10.234 -12.188 1 90.25 161 TYR A O 1
ATOM 1302 N N . GLU A 1 162 ? -16.469 -11.102 -10.438 1 88.25 162 GLU A N 1
ATOM 1303 C CA . GLU A 1 162 ? -17.734 -11.25 -11.148 1 88.25 162 GLU A CA 1
ATOM 1304 C C . GLU A 1 162 ? -18.297 -9.898 -11.562 1 88.25 162 GLU A C 1
ATOM 1306 O O . GLU A 1 162 ? -18.844 -9.75 -12.656 1 88.25 162 GLU A O 1
ATOM 1311 N N . GLU A 1 163 ? -18.094 -8.961 -10.734 1 84.12 163 GLU A N 1
ATOM 1312 C CA . GLU A 1 163 ? -18.672 -7.637 -10.961 1 84.12 163 GLU A CA 1
ATOM 1313 C C . GLU A 1 163 ? -17.828 -6.824 -11.93 1 84.12 163 GLU A C 1
ATOM 1315 O O . GLU A 1 163 ? -18.297 -5.844 -12.508 1 84.12 163 GLU A O 1
ATOM 1320 N N . SER A 1 164 ? -16.516 -7.18 -12.023 1 79.62 164 SER A N 1
ATOM 1321 C CA . SER A 1 164 ? -15.641 -6.395 -12.875 1 79.62 164 SER A CA 1
ATOM 1322 C C . SER A 1 164 ? -16.125 -6.414 -14.328 1 79.62 164 SER A C 1
ATOM 1324 O O . SER A 1 164 ? -16.484 -7.469 -14.852 1 79.62 164 SER A O 1
ATOM 1326 N N . LYS A 1 165 ? -17.219 -6 -14.641 1 61.09 165 LYS A N 1
ATOM 1327 C CA . LYS A 1 165 ? -17.922 -5.863 -15.906 1 61.09 165 LYS A CA 1
ATOM 1328 C C . LYS A 1 165 ? -17.078 -6.398 -17.062 1 61.09 165 LYS A C 1
ATOM 1330 O O . LYS A 1 165 ? -17.422 -6.203 -18.234 1 61.09 165 LYS A O 1
ATOM 1335 N N . SER A 1 166 ? -15.914 -6.824 -16.797 1 59.62 166 SER A N 1
ATOM 1336 C CA . SER A 1 166 ? -15.133 -7.309 -17.938 1 59.62 166 SER A CA 1
ATOM 1337 C C . SER A 1 166 ? -15.477 -8.758 -18.266 1 59.62 166 SER A C 1
ATOM 1339 O O . SER A 1 166 ? -14.867 -9.68 -17.719 1 59.62 166 SER A O 1
ATOM 1341 N N . LYS A 1 167 ? -16.891 -9.008 -18.594 1 61.56 167 LYS A N 1
ATOM 1342 C CA . LYS A 1 167 ? -17.688 -10.227 -18.547 1 61.56 167 LYS A CA 1
ATOM 1343 C C . LYS A 1 167 ? -17.031 -11.344 -19.344 1 61.56 167 LYS A C 1
ATOM 1345 O O . LYS A 1 167 ? -17.172 -12.523 -19.016 1 61.56 167 LYS A O 1
ATOM 1350 N N . ASP A 1 168 ? -16.094 -11.156 -20.219 1 74.31 168 ASP A N 1
ATOM 1351 C CA . ASP A 1 168 ? -15.938 -12.359 -21.031 1 74.31 168 ASP A CA 1
ATOM 1352 C C . ASP A 1 168 ? -14.609 -13.047 -20.75 1 74.31 168 ASP A C 1
ATOM 1354 O O . ASP A 1 168 ? -14.312 -14.102 -21.312 1 74.31 168 ASP A O 1
ATOM 1358 N N . GLY A 1 169 ? -13.945 -12.617 -19.656 1 89.06 169 GLY A N 1
ATOM 1359 C CA . GLY A 1 169 ? -12.648 -13.25 -19.5 1 89.06 169 GLY A CA 1
ATOM 1360 C C . GLY A 1 169 ? -12.398 -13.727 -18.078 1 89.06 169 GLY A C 1
ATOM 1361 O O . GLY A 1 169 ? -13.188 -13.453 -17.172 1 89.06 169 GLY A O 1
ATOM 1362 N N . PRO A 1 170 ? -11.383 -14.617 -17.906 1 93.06 170 PRO A N 1
ATOM 1363 C CA . PRO A 1 170 ? -11.102 -15.25 -16.609 1 93.06 170 PRO A CA 1
ATOM 1364 C C . PRO A 1 170 ? -10.461 -14.297 -15.609 1 93.06 170 PRO A C 1
ATOM 1366 O O . PRO A 1 170 ? -10.438 -14.578 -14.414 1 93.06 170 PRO A O 1
ATOM 1369 N N . TYR A 1 171 ? -9.961 -13.219 -16.078 1 96.06 171 TYR A N 1
ATOM 1370 C CA . TYR A 1 171 ? -9.195 -12.328 -15.211 1 96.06 171 TYR A CA 1
ATOM 1371 C C . TYR A 1 171 ? -10.039 -11.148 -14.75 1 96.06 171 TYR A C 1
ATOM 1373 O O . TYR A 1 171 ? -11.156 -10.945 -15.234 1 96.06 171 TYR A O 1
ATOM 1381 N N . PHE A 1 172 ? -9.594 -10.414 -13.812 1 94.62 172 PHE A N 1
ATOM 1382 C CA . PHE A 1 172 ? -10.289 -9.234 -13.305 1 94.62 172 PHE A CA 1
ATOM 1383 C C . PHE A 1 172 ? -10.57 -8.25 -14.438 1 94.62 172 PHE A C 1
ATOM 1385 O O . PHE A 1 172 ? -11.625 -7.609 -14.461 1 94.62 172 PHE A O 1
ATOM 1392 N N . MET A 1 173 ? -9.586 -8.133 -15.383 1 93 173 MET A N 1
ATOM 1393 C CA . MET A 1 173 ? -9.734 -7.223 -16.516 1 93 173 MET A CA 1
ATOM 1394 C C . MET A 1 173 ? -10.266 -7.965 -17.75 1 93 173 MET A C 1
ATOM 1396 O O . MET A 1 173 ? -9.922 -7.621 -18.875 1 93 173 MET A O 1
ATOM 1400 N N . GLY A 1 174 ? -10.969 -8.984 -17.469 1 92.5 174 GLY A N 1
ATOM 1401 C CA . GLY A 1 174 ? -11.5 -9.766 -18.578 1 92.5 174 GLY A CA 1
ATOM 1402 C C . GLY A 1 174 ? -10.492 -10.75 -19.156 1 92.5 174 GLY A C 1
ATOM 1403 O O . GLY A 1 174 ? -10.008 -11.633 -18.438 1 92.5 174 GLY A O 1
ATOM 1404 N N . ASN A 1 175 ? -10.117 -10.531 -20.344 1 93.06 175 ASN A N 1
ATOM 1405 C CA . ASN A 1 175 ? -9.219 -11.469 -21 1 93.06 175 ASN A CA 1
ATOM 1406 C C . ASN A 1 175 ? -7.758 -11.102 -20.781 1 93.06 175 ASN A C 1
ATOM 1408 O O . ASN A 1 175 ? -6.859 -11.898 -21.078 1 93.06 175 ASN A O 1
ATOM 1412 N N . ASP A 1 176 ? -7.598 -9.953 -20.188 1 93.62 176 ASP A N 1
ATOM 1413 C CA . ASP A 1 176 ? -6.227 -9.492 -19.969 1 93.62 176 ASP A CA 1
ATOM 1414 C C . ASP A 1 176 ? -5.797 -9.711 -18.531 1 93.62 176 ASP A C 1
ATOM 1416 O O . ASP A 1 176 ? -6.543 -9.391 -17.594 1 93.62 176 ASP A O 1
ATOM 1420 N N . LEU A 1 177 ? -4.621 -10.273 -18.391 1 96.75 177 LEU A N 1
ATOM 1421 C CA . LEU A 1 177 ? -4.023 -10.398 -17.062 1 96.75 177 LEU A CA 1
ATOM 1422 C C . LEU A 1 177 ? -3.871 -9.031 -16.406 1 96.75 177 LEU A C 1
ATOM 1424 O O . LEU A 1 177 ? -3.49 -8.062 -17.062 1 96.75 177 LEU A O 1
ATOM 1428 N N . SER A 1 178 ? -4.195 -8.992 -15.117 1 96.69 178 SER A N 1
ATOM 1429 C CA . SER A 1 178 ? -4.051 -7.73 -14.398 1 96.69 178 SER A CA 1
ATOM 1430 C C . SER A 1 178 ? -3.109 -7.883 -13.203 1 96.69 178 SER A C 1
ATOM 1432 O O . SER A 1 178 ? -2.758 -9 -12.828 1 96.69 178 SER A O 1
ATOM 1434 N N . MET A 1 179 ? -2.734 -6.781 -12.656 1 98 179 MET A N 1
ATOM 1435 C CA . MET A 1 179 ? -1.897 -6.742 -11.461 1 98 179 MET A CA 1
ATOM 1436 C C . MET A 1 179 ? -2.605 -7.398 -10.281 1 98 179 MET A C 1
ATOM 1438 O O . MET A 1 179 ? -1.959 -7.816 -9.312 1 98 179 MET A O 1
ATOM 1442 N N . VAL A 1 180 ? -3.914 -7.469 -10.344 1 97.5 180 VAL A N 1
ATOM 1443 C CA . VAL A 1 180 ? -4.652 -8.133 -9.273 1 97.5 180 VAL A CA 1
ATOM 1444 C C . VAL A 1 180 ? -4.23 -9.594 -9.18 1 97.5 180 VAL A C 1
ATOM 1446 O O . VAL A 1 180 ? -3.873 -10.078 -8.102 1 97.5 180 VAL A O 1
ATOM 1449 N N . GLU A 1 181 ? -4.199 -10.289 -10.328 1 98 181 GLU A N 1
ATOM 1450 C CA . GLU A 1 181 ? -3.748 -11.68 -10.328 1 98 181 GLU A CA 1
ATOM 1451 C C . GLU A 1 181 ? -2.283 -11.781 -9.922 1 98 181 GLU A C 1
ATOM 1453 O O . GLU A 1 181 ? -1.905 -12.688 -9.172 1 98 181 GLU A O 1
ATOM 1458 N N . ILE A 1 182 ? -1.532 -10.844 -10.406 1 98.56 182 ILE A N 1
ATOM 1459 C CA . ILE A 1 182 ? -0.103 -10.859 -10.109 1 98.56 182 ILE A CA 1
ATOM 1460 C C . ILE A 1 182 ? 0.116 -10.867 -8.602 1 98.56 182 ILE A C 1
ATOM 1462 O O . ILE A 1 182 ? 1.011 -11.547 -8.102 1 98.56 182 ILE A O 1
ATOM 1466 N N . VAL A 1 183 ? -0.684 -10.141 -7.91 1 98 183 VAL A N 1
ATOM 1467 C CA . VAL A 1 183 ? -0.502 -9.969 -6.473 1 98 183 VAL A CA 1
ATOM 1468 C C . VAL A 1 183 ? -1.107 -11.156 -5.73 1 98 183 VAL A C 1
ATOM 1470 O O . VAL A 1 183 ? -0.537 -11.641 -4.746 1 98 183 VAL A O 1
ATOM 1473 N N . ILE A 1 184 ? -2.158 -11.773 -6.211 1 97.12 184 ILE A N 1
ATOM 1474 C CA . ILE A 1 184 ? -2.936 -12.695 -5.395 1 97.12 184 ILE A CA 1
ATOM 1475 C C . ILE A 1 184 ? -2.521 -14.133 -5.707 1 97.12 184 ILE A C 1
ATOM 1477 O O . ILE A 1 184 ? -2.453 -14.977 -4.809 1 97.12 184 ILE A O 1
ATOM 1481 N N . MET A 1 185 ? -2.162 -14.406 -6.922 1 97.81 185 MET A N 1
ATOM 1482 C CA . MET A 1 185 ? -2.111 -15.789 -7.387 1 97.81 185 MET A CA 1
ATOM 1483 C C . MET A 1 185 ? -0.882 -16.5 -6.832 1 97.81 185 MET A C 1
ATOM 1485 O O . MET A 1 185 ? -0.918 -17.719 -6.59 1 97.81 185 MET A O 1
ATOM 1489 N N . PRO A 1 186 ? 0.244 -15.797 -6.629 1 97.44 186 PRO A N 1
ATOM 1490 C CA . PRO A 1 186 ? 1.361 -16.484 -5.98 1 97.44 186 PRO A CA 1
ATOM 1491 C C . PRO A 1 186 ? 0.991 -17.047 -4.609 1 97.44 186 PRO A C 1
ATOM 1493 O O . PRO A 1 186 ? 1.476 -18.125 -4.227 1 97.44 186 PRO A O 1
ATOM 1496 N N . PHE A 1 187 ? 0.138 -16.422 -3.914 1 96.62 187 PHE A N 1
ATOM 1497 C CA . PHE A 1 187 ? -0.312 -16.875 -2.607 1 96.62 187 PHE A CA 1
ATOM 1498 C C . PHE A 1 187 ? -1.328 -18 -2.752 1 96.62 187 PHE A C 1
ATOM 1500 O O . PHE A 1 187 ? -1.234 -19.031 -2.064 1 96.62 187 PHE A O 1
ATOM 1507 N N . ILE A 1 188 ? -2.248 -17.797 -3.658 1 96.38 188 ILE A N 1
ATOM 1508 C CA . ILE A 1 188 ? -3.273 -18.812 -3.871 1 96.38 188 ILE A CA 1
ATOM 1509 C C . ILE A 1 188 ? -2.619 -20.125 -4.277 1 96.38 188 ILE A C 1
ATOM 1511 O O . ILE A 1 188 ? -2.982 -21.188 -3.766 1 96.38 188 ILE A O 1
ATOM 1515 N N . ALA A 1 189 ? -1.696 -20.078 -5.113 1 96.69 189 ALA A N 1
ATOM 1516 C CA . ALA A 1 189 ? -1.015 -21.281 -5.594 1 96.69 189 ALA A CA 1
ATOM 1517 C C . ALA A 1 189 ? -0.303 -22 -4.453 1 96.69 189 ALA A C 1
ATOM 1519 O O . ALA A 1 189 ? -0.373 -23.219 -4.348 1 96.69 189 ALA A O 1
ATOM 1520 N N . ARG A 1 190 ? 0.381 -21.281 -3.654 1 95.62 190 ARG A N 1
ATOM 1521 C CA . ARG A 1 190 ? 1.107 -21.859 -2.529 1 95.62 190 ARG A CA 1
ATOM 1522 C C . ARG A 1 190 ? 0.147 -22.469 -1.514 1 95.62 190 ARG A C 1
ATOM 1524 O O . ARG A 1 190 ? 0.328 -23.609 -1.086 1 95.62 190 ARG A O 1
ATOM 1531 N N . PHE A 1 191 ? -0.867 -21.75 -1.234 1 95.81 191 PHE A N 1
ATOM 1532 C CA . PHE A 1 191 ? -1.73 -22.188 -0.142 1 95.81 191 PHE A CA 1
ATOM 1533 C C . PHE A 1 191 ? -2.709 -23.25 -0.614 1 95.81 191 PHE A C 1
ATOM 1535 O O . PHE A 1 191 ? -3.232 -24.031 0.194 1 95.81 191 PHE A O 1
ATOM 1542 N N . ALA A 1 192 ? -2.963 -23.281 -1.9 1 95.31 192 ALA A N 1
ATOM 1543 C CA . ALA A 1 192 ? -3.717 -24.391 -2.469 1 95.31 192 ALA A CA 1
ATOM 1544 C C . ALA A 1 192 ? -2.975 -25.719 -2.281 1 95.31 192 ALA A C 1
ATOM 1546 O O . ALA A 1 192 ? -3.584 -26.781 -2.311 1 95.31 192 ALA A O 1
ATOM 1547 N N . THR A 1 193 ? -1.696 -25.625 -2.086 1 95.5 193 THR A N 1
ATOM 1548 C CA . THR A 1 193 ? -0.859 -26.797 -1.83 1 95.5 193 THR A CA 1
ATOM 1549 C C . THR A 1 193 ? -0.697 -27.016 -0.33 1 95.5 193 THR A C 1
ATOM 1551 O O . THR A 1 193 ? -0.872 -28.141 0.153 1 95.5 193 THR A O 1
ATOM 1554 N N . LEU A 1 194 ? -0.464 -26 0.422 1 95.94 194 LEU A N 1
ATOM 1555 C CA . LEU A 1 194 ? -0.069 -26.094 1.823 1 95.94 194 LEU A CA 1
ATOM 1556 C C . LEU A 1 194 ? -1.255 -26.469 2.699 1 95.94 194 LEU A C 1
ATOM 1558 O O . LEU A 1 194 ? -1.123 -27.312 3.594 1 95.94 194 LEU A O 1
ATOM 1562 N N . LEU A 1 195 ? -2.395 -25.906 2.443 1 95.81 195 LEU A N 1
ATOM 1563 C CA . LEU A 1 195 ? -3.535 -26.062 3.338 1 95.81 195 LEU A CA 1
ATOM 1564 C C . LEU A 1 195 ? -4.066 -27.484 3.297 1 95.81 195 LEU A C 1
ATOM 1566 O O . LEU A 1 195 ? -4.324 -28.094 4.34 1 95.81 195 LEU A O 1
ATOM 1570 N N . PRO A 1 196 ? -4.211 -28.094 2.094 1 95.75 196 PRO A N 1
ATOM 1571 C CA . PRO A 1 196 ? -4.602 -29.5 2.076 1 95.75 196 PRO A CA 1
ATOM 1572 C C . PRO A 1 196 ? -3.561 -30.406 2.732 1 95.75 196 PRO A C 1
ATOM 1574 O O . PRO A 1 196 ? -3.918 -31.344 3.453 1 95.75 196 PRO A O 1
ATOM 1577 N N . HIS A 1 197 ? -2.326 -30.109 2.551 1 95.56 197 HIS A N 1
ATOM 1578 C CA . HIS A 1 197 ? -1.249 -30.953 3.061 1 95.56 197 HIS A CA 1
ATOM 1579 C C . HIS A 1 197 ? -1.197 -30.922 4.582 1 95.56 197 HIS A C 1
ATOM 1581 O O . HIS A 1 197 ? -1.163 -31.969 5.23 1 95.56 197 HIS A O 1
ATOM 1587 N N . TYR A 1 198 ? -1.275 -29.75 5.164 1 93.81 198 TYR A N 1
ATOM 1588 C CA . TYR A 1 198 ? -1.027 -29.641 6.598 1 93.81 198 TYR A CA 1
ATOM 1589 C C . TYR A 1 198 ? -2.326 -29.75 7.387 1 93.81 198 TYR A C 1
ATOM 1591 O O . TYR A 1 198 ? -2.33 -30.234 8.523 1 93.81 198 TYR A O 1
ATOM 1599 N N . HIS A 1 199 ? -3.445 -29.281 6.781 1 94.38 199 HIS A N 1
ATOM 1600 C CA . HIS A 1 199 ? -4.637 -29.156 7.617 1 94.38 199 HIS A CA 1
ATOM 1601 C C . HIS A 1 199 ? -5.852 -29.766 6.934 1 94.38 199 HIS A C 1
ATOM 1603 O O . HIS A 1 199 ? -6.965 -29.703 7.457 1 94.38 199 HIS A O 1
ATOM 1609 N N . GLY A 1 200 ? -5.715 -30.281 5.73 1 95.31 200 GLY A N 1
ATOM 1610 C CA . GLY A 1 200 ? -6.832 -30.875 5.012 1 95.31 200 GLY A CA 1
ATOM 1611 C C . GLY A 1 200 ? -7.855 -29.859 4.559 1 95.31 200 GLY A C 1
ATOM 1612 O O . GLY A 1 200 ? -9.016 -30.203 4.328 1 95.31 200 GLY A O 1
ATOM 1613 N N . LEU A 1 201 ? -7.477 -28.609 4.48 1 95.88 201 LEU A N 1
ATOM 1614 C CA . LEU A 1 201 ? -8.352 -27.516 4.059 1 95.88 201 LEU A CA 1
ATOM 1615 C C . LEU A 1 201 ? -8.117 -27.172 2.592 1 95.88 201 LEU A C 1
ATOM 1617 O O . LEU A 1 201 ? -6.996 -27.281 2.094 1 95.88 201 LEU A O 1
ATOM 1621 N N . ASN A 1 202 ? -9.203 -26.797 1.87 1 96.25 202 ASN A N 1
ATOM 1622 C CA . ASN A 1 202 ? -9.141 -26.422 0.46 1 96.25 202 ASN A CA 1
ATOM 1623 C C . ASN A 1 202 ? -10.125 -25.297 0.131 1 96.25 202 ASN A C 1
ATOM 1625 O O . ASN A 1 202 ? -11.336 -25.516 0.145 1 96.25 202 ASN A O 1
ATOM 1629 N N . PHE A 1 203 ? -9.602 -24.078 -0.335 1 92.31 203 PHE A N 1
ATOM 1630 C CA . PHE A 1 203 ? -10.453 -22.922 -0.567 1 92.31 203 PHE A CA 1
ATOM 1631 C C . PHE A 1 203 ? -11.508 -23.219 -1.625 1 92.31 203 PHE A C 1
ATOM 1633 O O . PHE A 1 203 ? -12.656 -22.797 -1.501 1 92.31 203 PHE A O 1
ATOM 1640 N N . PHE A 1 204 ? -11.117 -23.969 -2.666 1 94.25 204 PHE A N 1
ATOM 1641 C CA . PHE A 1 204 ? -11.969 -24.125 -3.834 1 94.25 204 PHE A CA 1
ATOM 1642 C C . PHE A 1 204 ? -13.039 -25.188 -3.574 1 94.25 204 PHE A C 1
ATOM 1644 O O . PHE A 1 204 ? -14.086 -25.188 -4.223 1 94.25 204 PHE A O 1
ATOM 1651 N N . LYS A 1 205 ? -12.805 -26 -2.65 1 93.88 205 LYS A N 1
ATOM 1652 C CA . LYS A 1 205 ? -13.773 -27.031 -2.289 1 93.88 205 LYS A CA 1
ATOM 1653 C C . LYS A 1 205 ? -14.672 -26.578 -1.15 1 93.88 205 LYS A C 1
ATOM 1655 O O . LYS A 1 205 ? -15.859 -26.906 -1.117 1 93.88 205 LYS A O 1
ATOM 1660 N N . ASP A 1 206 ? -14.148 -25.812 -0.218 1 94.25 206 ASP A N 1
ATOM 1661 C CA . ASP A 1 206 ? -14.836 -25.484 1.022 1 94.25 206 ASP A CA 1
ATOM 1662 C C . ASP A 1 206 ? -15.719 -24.25 0.845 1 94.25 206 ASP A C 1
ATOM 1664 O O . ASP A 1 206 ? -16.578 -23.953 1.687 1 94.25 206 ASP A O 1
ATOM 1668 N N . ARG A 1 207 ? -15.5 -23.469 -0.201 1 91 207 ARG A N 1
ATOM 1669 C CA . ARG A 1 207 ? -16.312 -22.297 -0.511 1 91 207 ARG A CA 1
ATOM 1670 C C . ARG A 1 207 ? -16.531 -22.172 -2.014 1 91 207 ARG A C 1
ATOM 1672 O O . ARG A 1 207 ? -15.633 -22.438 -2.809 1 91 207 ARG A O 1
ATOM 1679 N N . HIS A 1 208 ? -17.703 -21.812 -2.32 1 92.06 208 HIS A N 1
ATOM 1680 C CA . HIS A 1 208 ? -18.016 -21.609 -3.73 1 92.06 208 HIS A CA 1
ATOM 1681 C C . HIS A 1 208 ? -17.469 -20.281 -4.223 1 92.06 208 HIS A C 1
ATOM 1683 O O . HIS A 1 208 ? -18.141 -19.25 -4.094 1 92.06 208 HIS A O 1
ATOM 1689 N N . ILE A 1 209 ? -16.312 -20.312 -4.836 1 94.94 209 ILE A N 1
ATOM 1690 C CA . ILE A 1 209 ? -15.672 -19.141 -5.406 1 94.94 209 ILE A CA 1
ATOM 1691 C C . ILE A 1 209 ? -15.242 -19.438 -6.844 1 94.94 209 ILE A C 1
ATOM 1693 O O . ILE A 1 209 ? -14.047 -19.391 -7.16 1 94.94 209 ILE A O 1
ATOM 1697 N N . PRO A 1 210 ? -16.234 -19.594 -7.754 1 94.19 210 PRO A N 1
ATOM 1698 C CA . PRO A 1 210 ? -15.961 -20.125 -9.094 1 94.19 210 PRO A CA 1
ATOM 1699 C C . PRO A 1 210 ? -15.164 -19.156 -9.961 1 94.19 210 PRO A C 1
ATOM 1701 O O . PRO A 1 210 ? -14.367 -19.578 -10.797 1 94.19 210 PRO A O 1
ATOM 1704 N N . THR A 1 211 ? -15.398 -17.922 -9.797 1 93.5 211 THR A N 1
ATOM 1705 C CA . THR A 1 211 ? -14.711 -16.953 -10.641 1 93.5 211 THR A CA 1
ATOM 1706 C C . THR A 1 211 ? -13.227 -16.891 -10.297 1 93.5 211 THR A C 1
ATOM 1708 O O . THR A 1 211 ? -12.375 -16.828 -11.188 1 93.5 211 THR A O 1
ATOM 1711 N N . LEU A 1 212 ? -12.977 -16.922 -9.039 1 94.75 212 LEU A N 1
ATOM 1712 C CA . LEU A 1 212 ? -11.586 -16.938 -8.586 1 94.75 212 LEU A CA 1
ATOM 1713 C C . LEU A 1 212 ? -10.891 -18.234 -9 1 94.75 212 LEU A C 1
ATOM 1715 O O . LEU A 1 212 ? -9.727 -18.219 -9.398 1 94.75 212 LEU A O 1
ATOM 1719 N N . GLU A 1 213 ? -11.594 -19.328 -8.852 1 95.88 213 GLU A N 1
ATOM 1720 C CA . GLU A 1 213 ? -11.047 -20.625 -9.258 1 95.88 213 GLU A CA 1
ATOM 1721 C C . GLU A 1 213 ? -10.734 -20.641 -10.75 1 95.88 213 GLU A C 1
ATOM 1723 O O . GLU A 1 213 ? -9.695 -21.172 -11.164 1 95.88 213 GLU A O 1
ATOM 1728 N N . ARG A 1 214 ? -11.656 -20.125 -11.5 1 95.31 214 ARG A N 1
ATOM 1729 C CA . ARG A 1 214 ? -11.438 -20.047 -12.938 1 95.31 214 ARG A CA 1
ATOM 1730 C C . ARG A 1 214 ? -10.188 -19.234 -13.266 1 95.31 214 ARG A C 1
ATOM 1732 O O . ARG A 1 214 ? -9.383 -19.625 -14.109 1 95.31 214 ARG A O 1
ATOM 1739 N N . ALA A 1 215 ? -10.047 -18.094 -12.641 1 96.38 215 ALA A N 1
ATOM 1740 C CA . ALA A 1 215 ? -8.859 -17.266 -12.836 1 96.38 215 ALA A CA 1
ATOM 1741 C C . ALA A 1 215 ? -7.59 -18.031 -12.469 1 96.38 215 ALA A C 1
ATOM 1743 O O . ALA A 1 215 ? -6.59 -17.969 -13.188 1 96.38 215 ALA A O 1
ATOM 1744 N N . TYR A 1 216 ? -7.656 -18.734 -11.391 1 96.94 216 TYR A N 1
ATOM 1745 C CA . TYR A 1 216 ? -6.52 -19.531 -10.93 1 96.94 216 TYR A CA 1
ATOM 1746 C C . TYR A 1 216 ? -6.129 -20.578 -11.953 1 96.94 216 TYR A C 1
ATOM 1748 O O . TYR A 1 216 ? -4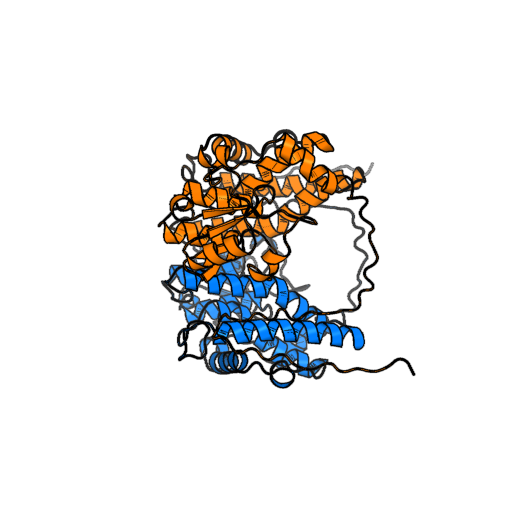.949 -20.719 -12.289 1 96.94 216 TYR A O 1
ATOM 1756 N N . ARG A 1 217 ? -7.059 -21.297 -12.453 1 96.75 217 ARG A N 1
ATOM 1757 C CA . ARG A 1 217 ? -6.805 -22.344 -13.438 1 96.75 217 ARG A CA 1
ATOM 1758 C C . ARG A 1 217 ? -6.176 -21.766 -14.703 1 96.75 217 ARG A C 1
ATOM 1760 O O . ARG A 1 217 ? -5.277 -22.375 -15.289 1 96.75 217 ARG A O 1
ATOM 1767 N N . GLU A 1 218 ? -6.668 -20.641 -15.086 1 97.31 218 GLU A N 1
ATOM 1768 C CA . GLU A 1 218 ? -6.121 -20.016 -16.297 1 97.31 218 GLU A CA 1
ATOM 1769 C C . GLU A 1 218 ? -4.699 -19.5 -16.047 1 97.31 218 GLU A C 1
ATOM 1771 O O . GLU A 1 218 ? -3.85 -19.578 -16.938 1 97.31 218 GLU A O 1
ATOM 1776 N N . VAL A 1 219 ? -4.457 -18.984 -14.867 1 98.06 219 VAL A N 1
ATOM 1777 C CA . VAL A 1 219 ? -3.121 -18.5 -14.523 1 98.06 219 VAL A CA 1
ATOM 1778 C C . VAL A 1 219 ? -2.133 -19.672 -14.555 1 98.06 219 VAL A C 1
ATOM 1780 O O . VAL A 1 219 ? -1.008 -19.516 -15.031 1 98.06 219 VAL A O 1
ATOM 1783 N N . LEU A 1 220 ? -2.543 -20.844 -14.117 1 97.56 220 LEU A N 1
ATOM 1784 C CA . LEU A 1 220 ? -1.683 -22.016 -14.07 1 97.56 220 LEU A CA 1
ATOM 1785 C C . LEU A 1 220 ? -1.236 -22.422 -15.477 1 97.56 220 LEU A C 1
ATOM 1787 O O . LEU A 1 220 ? -0.178 -23.031 -15.641 1 97.56 220 LEU A O 1
ATOM 1791 N N . LYS A 1 221 ? -2.012 -22.031 -16.422 1 97.5 221 LYS A N 1
ATOM 1792 C CA . LYS A 1 221 ? -1.73 -22.422 -17.797 1 97.5 221 LYS A CA 1
ATOM 1793 C C . LYS A 1 221 ? -0.778 -21.422 -18.453 1 97.5 221 LYS A C 1
ATOM 1795 O O . LYS A 1 221 ? -0.226 -21.703 -19.531 1 97.5 221 LYS A O 1
ATOM 1800 N N . ARG A 1 222 ? -0.625 -20.312 -17.891 1 97.75 222 ARG A N 1
ATOM 1801 C CA . ARG A 1 222 ? 0.272 -19.328 -18.484 1 97.75 222 ARG A CA 1
ATOM 1802 C C . ARG A 1 222 ? 1.725 -19.781 -18.391 1 97.75 222 ARG A C 1
ATOM 1804 O O . ARG A 1 222 ? 2.211 -20.125 -17.312 1 97.75 222 ARG A O 1
ATOM 1811 N N . PRO A 1 223 ? 2.406 -19.719 -19.453 1 97.56 223 PRO A N 1
ATOM 1812 C CA . PRO A 1 223 ? 3.785 -20.203 -19.469 1 97.56 223 PRO A CA 1
ATOM 1813 C C . PRO A 1 223 ? 4.672 -19.5 -18.438 1 97.56 223 PRO A C 1
ATOM 1815 O O . PRO A 1 223 ? 5.48 -20.156 -17.766 1 97.56 223 PRO A O 1
ATOM 1818 N N . ALA A 1 224 ? 4.535 -18.203 -18.328 1 97.19 224 ALA A N 1
ATOM 1819 C CA . ALA A 1 224 ? 5.363 -17.438 -17.391 1 97.19 224 ALA A CA 1
ATOM 1820 C C . ALA A 1 224 ? 5.109 -17.875 -15.953 1 97.19 224 ALA A C 1
ATOM 1822 O O . ALA A 1 224 ? 6.047 -17.984 -15.164 1 97.19 224 ALA A O 1
ATOM 1823 N N . PHE A 1 225 ? 3.875 -18.109 -15.633 1 97.88 225 PHE A N 1
ATOM 1824 C CA . PHE A 1 225 ? 3.557 -18.531 -14.281 1 97.88 225 PHE A CA 1
ATOM 1825 C C . PHE A 1 225 ? 4.062 -19.953 -14.023 1 97.88 225 PHE A C 1
ATOM 1827 O O . PHE A 1 225 ? 4.641 -20.234 -12.977 1 97.88 225 PHE A O 1
ATOM 1834 N N . ALA A 1 226 ? 3.863 -20.812 -14.93 1 96.44 226 ALA A N 1
ATOM 1835 C CA . ALA A 1 226 ? 4.316 -22.188 -14.812 1 96.44 226 ALA A CA 1
ATOM 1836 C C . ALA A 1 226 ? 5.828 -22.266 -14.609 1 96.44 226 ALA A C 1
ATOM 1838 O O . ALA A 1 226 ? 6.324 -23.094 -13.852 1 96.44 226 ALA A O 1
ATOM 1839 N N . ALA A 1 227 ? 6.477 -21.375 -15.25 1 94.81 227 ALA A N 1
ATOM 1840 C CA . ALA A 1 227 ? 7.934 -21.359 -15.188 1 94.81 227 ALA A CA 1
ATOM 1841 C C . ALA A 1 227 ? 8.43 -20.812 -13.852 1 94.81 227 ALA A C 1
ATOM 1843 O O . ALA A 1 227 ? 9.555 -21.094 -13.438 1 94.81 227 ALA A O 1
ATOM 1844 N N . THR A 1 228 ? 7.59 -20.031 -13.203 1 95.56 228 THR A N 1
ATOM 1845 C CA . THR A 1 228 ? 8.07 -19.328 -12.016 1 95.56 228 THR A CA 1
ATOM 1846 C C . THR A 1 228 ? 7.469 -19.953 -10.75 1 95.56 228 THR A C 1
ATOM 1848 O O . THR A 1 228 ? 7.957 -19.719 -9.648 1 95.56 228 THR A O 1
ATOM 1851 N N . LYS A 1 229 ? 6.441 -20.672 -10.891 1 94.69 229 LYS A N 1
ATOM 1852 C CA . LYS A 1 229 ? 5.742 -21.25 -9.742 1 94.69 229 LYS A CA 1
ATOM 1853 C C . LYS A 1 229 ? 6.641 -22.219 -8.984 1 94.69 229 LYS A C 1
ATOM 1855 O O . LYS A 1 229 ? 7.387 -22.984 -9.594 1 94.69 229 LYS A O 1
ATOM 1860 N N . LEU A 1 230 ? 6.539 -22.156 -7.727 1 90.81 230 LEU A N 1
ATOM 1861 C CA . LEU A 1 230 ? 7.301 -23.062 -6.871 1 90.81 230 LEU A CA 1
ATOM 1862 C C . LEU A 1 230 ? 6.73 -24.469 -6.934 1 90.81 230 LEU A C 1
ATOM 1864 O O . LEU A 1 230 ? 5.512 -24.656 -6.914 1 90.81 230 LEU A O 1
ATOM 1868 N N . ASP A 1 231 ? 7.594 -25.391 -6.969 1 91 231 ASP A N 1
ATOM 1869 C CA . ASP A 1 231 ? 7.176 -26.781 -6.922 1 91 231 ASP A CA 1
ATOM 1870 C C . ASP A 1 231 ? 6.461 -27.094 -5.609 1 91 231 ASP A C 1
ATOM 1872 O O . ASP A 1 231 ? 6.867 -26.625 -4.547 1 91 231 ASP A O 1
ATOM 1876 N N . ALA A 1 232 ? 5.5 -27.969 -5.746 1 92.44 232 ALA A N 1
ATOM 1877 C CA . ALA A 1 232 ? 4.672 -28.281 -4.586 1 92.44 232 ALA A CA 1
ATOM 1878 C C . ALA A 1 232 ? 5.508 -28.891 -3.463 1 92.44 232 ALA A C 1
ATOM 1880 O O . ALA A 1 232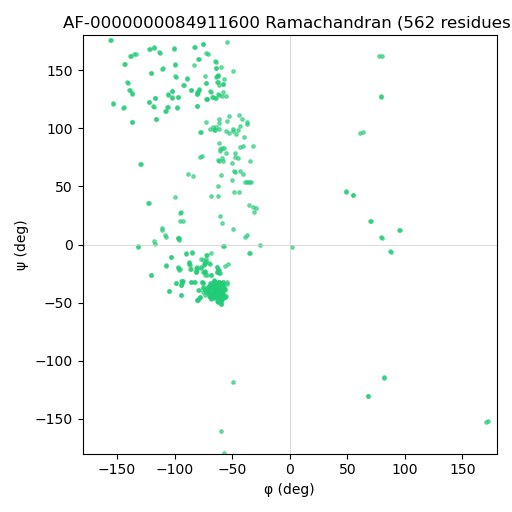 ? 5.34 -28.531 -2.295 1 92.44 232 ALA A O 1
ATOM 1881 N N . GLU A 1 233 ? 6.348 -29.781 -3.814 1 91.69 233 GLU A N 1
ATOM 1882 C CA . GLU A 1 233 ? 7.16 -30.453 -2.809 1 91.69 233 GLU A CA 1
ATOM 1883 C C . GLU A 1 233 ? 8.102 -29.484 -2.111 1 91.69 233 GLU A C 1
ATOM 1885 O O . GLU A 1 233 ? 8.281 -29.547 -0.894 1 91.69 233 GLU A O 1
ATOM 1890 N N . LEU A 1 234 ? 8.68 -28.656 -2.9 1 88.06 234 LEU A N 1
ATOM 1891 C CA . LEU A 1 234 ? 9.578 -27.656 -2.338 1 88.06 234 LEU A CA 1
ATOM 1892 C C . LEU A 1 234 ? 8.82 -26.688 -1.442 1 88.06 234 LEU A C 1
ATOM 1894 O O . LEU A 1 234 ? 9.328 -26.266 -0.396 1 88.06 234 LEU A O 1
ATOM 1898 N N . CYS A 1 235 ? 7.656 -26.359 -1.882 1 91.06 235 CYS A N 1
ATOM 1899 C CA . CYS A 1 235 ? 6.805 -25.469 -1.091 1 91.06 235 CYS A CA 1
ATOM 1900 C C . CYS A 1 235 ? 6.508 -26.094 0.273 1 91.06 235 CYS A C 1
ATOM 1902 O O . CYS A 1 235 ? 6.672 -25.438 1.302 1 91.06 235 CYS A O 1
ATOM 1904 N N . ILE A 1 236 ? 6.164 -27.312 0.295 1 92.81 236 ILE A N 1
ATOM 1905 C CA . ILE A 1 236 ? 5.828 -28.031 1.523 1 92.81 236 ILE A CA 1
ATOM 1906 C C . ILE A 1 236 ? 7.051 -28.094 2.434 1 92.81 236 ILE A C 1
ATOM 1908 O O . ILE A 1 236 ? 6.953 -27.844 3.639 1 92.81 236 ILE A O 1
ATOM 1912 N N . GLN A 1 237 ? 8.18 -28.359 1.843 1 88.19 237 GLN A N 1
ATOM 1913 C CA . GLN A 1 237 ? 9.406 -28.5 2.619 1 88.19 237 GLN A CA 1
ATOM 1914 C C . GLN A 1 237 ? 9.773 -27.172 3.291 1 88.19 237 GLN A C 1
ATOM 1916 O O . GLN A 1 237 ? 10.117 -27.156 4.477 1 88.19 237 GLN A O 1
ATOM 1921 N N . PHE A 1 238 ? 9.656 -26.188 2.6 1 85.75 238 PHE A N 1
ATOM 1922 C CA . PHE A 1 238 ? 10.055 -24.891 3.119 1 85.75 238 PHE A CA 1
ATOM 1923 C C . PHE A 1 238 ? 9.094 -24.422 4.203 1 85.75 238 PHE A C 1
ATOM 1925 O O . PHE A 1 238 ? 9.516 -23.797 5.184 1 85.75 238 PHE A O 1
ATOM 1932 N N . TYR A 1 239 ? 7.867 -24.703 4.055 1 88.94 239 TYR A N 1
ATOM 1933 C CA . TYR A 1 239 ? 6.883 -24.188 5.004 1 88.94 239 TYR A CA 1
ATOM 1934 C C . TYR A 1 239 ? 6.77 -25.094 6.219 1 88.94 239 TYR A C 1
ATOM 1936 O O . TYR A 1 239 ? 6.062 -24.781 7.176 1 88.94 239 TYR A O 1
ATOM 1944 N N . ASN A 1 240 ? 7.441 -26.203 6.129 1 86.75 240 ASN A N 1
ATOM 1945 C CA . ASN A 1 240 ? 7.43 -27.109 7.277 1 86.75 240 ASN A CA 1
ATOM 1946 C C . ASN A 1 240 ? 7.961 -26.422 8.531 1 86.75 240 ASN A C 1
ATOM 1948 O O . ASN A 1 240 ? 7.391 -26.578 9.617 1 86.75 240 ASN A O 1
ATOM 1952 N N . ALA A 1 241 ? 9.055 -25.672 8.328 1 75.44 241 ALA A N 1
ATOM 1953 C CA . ALA A 1 241 ? 9.648 -24.953 9.453 1 75.44 241 ALA A CA 1
ATOM 1954 C C . ALA A 1 241 ? 8.703 -23.859 9.961 1 75.44 241 ALA A C 1
ATOM 1956 O O . ALA A 1 241 ? 8.672 -23.578 11.164 1 75.44 241 ALA A O 1
ATOM 1957 N N . TYR A 1 242 ? 7.988 -23.375 9.094 1 74.94 242 TYR A N 1
ATOM 1958 C CA . TYR A 1 242 ? 7.055 -22.312 9.422 1 74.94 242 TYR A CA 1
ATOM 1959 C C . TYR A 1 242 ? 5.859 -22.844 10.195 1 74.94 242 TYR A C 1
ATOM 1961 O O . TYR A 1 242 ? 5.383 -22.203 11.133 1 74.94 242 TYR A O 1
ATOM 1969 N N . VAL A 1 243 ? 5.359 -23.984 9.875 1 80.5 243 VAL A N 1
ATOM 1970 C CA . VAL A 1 243 ? 4.152 -24.562 10.445 1 80.5 243 VAL A CA 1
ATOM 1971 C C . VAL A 1 243 ? 4.477 -25.188 11.805 1 80.5 243 VAL A C 1
ATOM 1973 O O . VAL A 1 243 ? 3.715 -25.047 12.758 1 80.5 243 VAL A O 1
ATOM 1976 N N . HIS A 1 244 ? 5.43 -25.906 11.898 1 76.81 244 HIS A N 1
ATOM 1977 C CA . HIS A 1 244 ? 5.73 -26.672 13.102 1 76.81 244 HIS A CA 1
ATOM 1978 C C . HIS A 1 244 ? 6.668 -25.906 14.023 1 76.81 244 HIS A C 1
ATOM 1980 O O . HIS A 1 244 ? 6.895 -26.312 15.164 1 76.81 244 HIS A O 1
ATOM 1986 N N . GLY A 1 245 ? 6.758 -24.516 13.867 1 59.25 245 GLY A N 1
ATOM 1987 C CA . GLY A 1 245 ? 7.637 -23.734 14.719 1 59.25 245 GLY A CA 1
ATOM 1988 C C . GLY A 1 245 ? 9.102 -24.078 14.539 1 59.25 245 GLY A C 1
ATOM 1989 O O . GLY A 1 245 ? 9.453 -25.234 14.273 1 59.25 245 GLY A O 1
ATOM 1990 N N . SER A 1 246 ? 9.844 -23.5 13.859 1 46 246 SER A N 1
ATOM 1991 C CA . SER A 1 246 ? 11.266 -23.766 14.047 1 46 246 SER A CA 1
ATOM 1992 C C . SER A 1 246 ? 11.602 -23.969 15.516 1 46 246 SER A C 1
ATOM 1994 O O . SER A 1 246 ? 11.109 -23.25 16.375 1 46 246 SER A O 1
ATOM 1996 N N . LYS A 1 247 ? 11.836 -25.062 16.125 1 37.62 247 LYS A N 1
ATOM 1997 C CA . LYS A 1 247 ? 12.547 -25.109 17.406 1 37.62 247 LYS A CA 1
ATOM 1998 C C . LYS A 1 247 ? 13.68 -24.094 17.438 1 37.62 247 LYS A C 1
ATOM 2000 O O . LYS A 1 247 ? 14.852 -24.469 17.484 1 37.62 247 LYS A O 1
ATOM 2005 N N . ALA A 1 248 ? 13.891 -23.266 16.578 1 32.94 248 ALA A N 1
ATOM 2006 C CA . ALA A 1 248 ? 14.977 -22.359 16.969 1 32.94 248 ALA A CA 1
ATOM 2007 C C . ALA A 1 248 ? 14.664 -21.672 18.297 1 32.94 248 ALA A C 1
ATOM 2009 O O . ALA A 1 248 ? 13.5 -21.469 18.641 1 32.94 248 ALA A O 1
ATOM 2010 N N . ILE A 1 249 ? 15.742 -21.484 19.141 1 30.78 249 ILE A N 1
ATOM 2011 C CA . ILE A 1 249 ? 15.961 -20.875 20.453 1 30.78 249 ILE A CA 1
ATOM 2012 C C . ILE A 1 249 ? 15.344 -19.469 20.484 1 30.78 249 ILE A C 1
ATOM 2014 O O . ILE A 1 249 ? 15.805 -18.578 19.766 1 30.78 249 ILE A O 1
ATOM 2018 N N . VAL A 1 250 ? 14.258 -19.484 20.469 1 30.33 250 VAL A N 1
ATOM 2019 C CA . VAL A 1 250 ? 13.758 -18.156 20.812 1 30.33 250 VAL A CA 1
ATOM 2020 C C . VAL A 1 250 ? 14.555 -17.578 21.984 1 30.33 250 VAL A C 1
ATOM 2022 O O . VAL A 1 250 ? 14.383 -18.016 23.125 1 30.33 250 VAL A O 1
ATOM 2025 N N . LYS A 1 251 ? 15.789 -17.391 21.734 1 27.53 251 LYS A N 1
ATOM 2026 C CA . LYS A 1 251 ? 16.375 -16.531 22.766 1 27.53 251 LYS A CA 1
ATOM 2027 C C . LYS A 1 251 ? 15.586 -15.242 22.938 1 27.53 251 LYS A C 1
ATOM 2029 O O . LYS A 1 251 ? 15.227 -14.602 21.938 1 27.53 251 LYS A O 1
ATOM 2034 N N . LYS A 1 252 ? 15.008 -15.156 23.938 1 29.7 252 LYS A N 1
ATOM 2035 C CA . LYS A 1 252 ? 14.391 -13.938 24.453 1 29.7 252 LYS A CA 1
ATOM 2036 C C . LYS A 1 252 ? 15.172 -12.695 24.031 1 29.7 252 LYS A C 1
ATOM 2038 O O . LYS A 1 252 ? 16.359 -12.57 24.344 1 29.7 252 LYS A O 1
ATOM 2043 N N . LYS A 1 253 ? 14.906 -12.164 22.828 1 32.22 253 LYS A N 1
ATOM 2044 C CA . LYS A 1 253 ? 15.5 -10.836 22.703 1 32.22 253 LYS A CA 1
ATOM 2045 C C . LYS A 1 253 ? 15.375 -10.047 24 1 32.22 253 LYS A C 1
ATOM 2047 O O . LYS A 1 253 ? 14.273 -9.852 24.516 1 32.22 253 LYS A O 1
ATOM 2052 N N . ASP A 1 254 ? 16.297 -10.117 24.781 1 26.58 254 ASP A N 1
ATOM 2053 C CA . ASP A 1 254 ? 16.422 -8.984 25.703 1 26.58 254 ASP A CA 1
ATOM 2054 C C . ASP A 1 254 ? 16.219 -7.664 24.969 1 26.58 254 ASP A C 1
ATOM 2056 O O . ASP A 1 254 ? 16.906 -7.387 23.984 1 26.58 254 ASP A O 1
ATOM 2060 N N . CYS A 1 255 ? 15.102 -7.234 24.766 1 26.66 255 CYS A N 1
ATOM 2061 C CA . CYS A 1 255 ? 14.625 -5.977 24.203 1 26.66 255 CYS A CA 1
ATOM 2062 C C . CYS A 1 255 ? 15.594 -4.844 24.516 1 26.66 255 CYS A C 1
ATOM 2064 O O . CYS A 1 255 ? 15.281 -3.945 25.297 1 26.66 255 CYS A O 1
ATOM 2066 N N . THR A 1 256 ? 16.844 -5.078 24.688 1 27.17 256 THR A N 1
ATOM 2067 C CA . THR A 1 256 ? 17.609 -3.836 24.656 1 27.17 256 THR A CA 1
ATOM 2068 C C . THR A 1 256 ? 17.562 -3.201 23.266 1 27.17 256 THR A C 1
ATOM 2070 O O . THR A 1 256 ? 17.797 -3.871 22.266 1 27.17 256 THR A O 1
ATOM 2073 N N . CYS A 1 257 ? 16.75 -2.258 23.016 1 26.23 257 CYS A N 1
ATOM 2074 C CA . CYS A 1 257 ? 16.516 -1.349 21.906 1 26.23 257 CYS A CA 1
ATOM 2075 C C . CYS A 1 257 ? 17.828 -0.994 21.203 1 26.23 257 CYS A C 1
ATOM 2077 O O . CYS A 1 257 ? 18.547 -0.102 21.656 1 26.23 257 CYS A O 1
ATOM 2079 N N . LYS A 1 258 ? 18.672 -1.847 20.75 1 27.59 258 LYS A N 1
ATOM 2080 C CA . LYS A 1 258 ? 19.766 -1.283 19.969 1 27.59 258 LYS A CA 1
ATOM 2081 C C . LYS A 1 258 ? 19.297 -0.936 18.547 1 27.59 258 LYS A C 1
ATOM 2083 O O . LYS A 1 258 ? 19 -1.827 17.75 1 27.59 258 LYS A O 1
ATOM 2088 N N . TRP A 1 259 ? 18.531 0.131 18.266 1 24.28 259 TRP A N 1
ATOM 2089 C CA . TRP A 1 259 ? 18.219 0.724 16.969 1 24.28 259 TRP A CA 1
ATOM 2090 C C . TRP A 1 259 ? 19.484 0.901 16.141 1 24.28 259 TRP A C 1
ATOM 2092 O O . TRP A 1 259 ? 20.406 1.618 16.547 1 24.28 259 TRP A O 1
ATOM 2102 N N . ARG A 1 260 ? 20.016 -0.049 15.531 1 27.59 260 ARG A N 1
ATOM 2103 C CA . ARG A 1 260 ? 21.062 0.251 14.57 1 27.59 260 ARG A CA 1
ATOM 2104 C C . ARG A 1 260 ? 20.516 1.051 13.391 1 27.59 260 ARG A C 1
ATOM 2106 O O . ARG A 1 260 ? 19.516 0.662 12.781 1 27.59 260 ARG A O 1
ATOM 2113 N N . THR A 1 261 ? 20.656 2.34 13.344 1 25.11 261 THR A N 1
ATOM 2114 C CA . THR A 1 261 ? 20.406 3.334 12.305 1 25.11 261 THR A CA 1
ATOM 2115 C C . THR A 1 261 ? 20.938 2.854 10.953 1 25.11 261 THR A C 1
ATOM 2117 O O . THR A 1 261 ? 22.109 2.49 10.836 1 25.11 261 THR A O 1
ATOM 2120 N N . PRO A 1 262 ? 20.109 2.355 10.195 1 29.95 262 PRO A N 1
ATOM 2121 C CA . PRO A 1 262 ? 20.641 1.974 8.891 1 29.95 262 PRO A CA 1
ATOM 2122 C C . PRO A 1 262 ? 21.328 3.131 8.172 1 29.95 262 PRO A C 1
ATOM 2124 O O . PRO A 1 262 ? 20.812 4.254 8.164 1 29.95 262 PRO A O 1
ATOM 2127 N N . GLY A 1 263 ? 22.547 3.264 8.211 1 26.64 263 GLY A N 1
ATOM 2128 C CA . GLY A 1 263 ? 23.391 4.164 7.441 1 26.64 263 GLY A CA 1
ATOM 2129 C C . GLY A 1 263 ? 23.094 4.129 5.953 1 26.64 263 GLY A C 1
ATOM 2130 O O . GLY A 1 263 ? 23.375 3.131 5.285 1 26.64 263 GLY A O 1
ATOM 2131 N N . TYR A 1 264 ? 21.922 4.523 5.652 1 26.61 264 TYR A N 1
ATOM 2132 C CA . TYR A 1 264 ? 21.719 4.613 4.211 1 26.61 264 TYR A CA 1
ATOM 2133 C C . TYR A 1 264 ? 22.719 5.566 3.572 1 26.61 264 TYR A C 1
ATOM 2135 O O . TYR A 1 264 ? 22.781 6.742 3.938 1 26.61 264 TYR A O 1
ATOM 2143 N N . VAL A 1 265 ? 23.875 5.145 3.289 1 24.92 265 VAL A N 1
ATOM 2144 C CA . VAL A 1 265 ? 24.766 5.914 2.426 1 24.92 265 VAL A CA 1
ATOM 2145 C C . VAL A 1 265 ? 24.125 6.098 1.053 1 24.92 265 VAL A C 1
ATOM 2147 O O . VAL A 1 265 ? 23.797 5.117 0.375 1 24.92 265 VAL A O 1
ATOM 2150 N N . LEU A 1 266 ? 23.281 7 0.979 1 24.33 266 LEU A N 1
ATOM 2151 C CA . LEU A 1 266 ? 23.062 7.367 -0.417 1 24.33 266 LEU A CA 1
ATOM 2152 C C . LEU A 1 266 ? 24.391 7.426 -1.176 1 24.33 266 LEU A C 1
ATOM 2154 O O . LEU A 1 266 ? 25.359 8.023 -0.698 1 24.33 266 LEU A O 1
ATOM 2158 N N . ALA A 1 267 ? 24.641 6.574 -1.975 1 26.03 267 ALA A N 1
ATOM 2159 C CA . ALA A 1 267 ? 25.844 6.367 -2.771 1 26.03 267 ALA A CA 1
ATOM 2160 C C . ALA A 1 267 ? 26.281 7.656 -3.459 1 26.03 267 ALA A C 1
ATOM 2162 O O . ALA A 1 267 ? 25.734 8.039 -4.492 1 26.03 267 ALA A O 1
ATOM 2163 N N . GLY A 1 268 ? 26.328 8.859 -2.834 1 23.78 268 GLY A N 1
ATOM 2164 C CA . GLY A 1 268 ? 27.266 9.664 -3.611 1 23.78 268 GLY A CA 1
ATOM 2165 C C . GLY A 1 268 ? 28.641 9.031 -3.744 1 23.78 268 GLY A C 1
ATOM 2166 O O . GLY A 1 268 ? 28.969 8.086 -3.02 1 23.78 268 GLY A O 1
ATOM 2167 N N . ALA A 1 269 ? 29.781 9.688 -4.504 1 21.66 269 ALA A N 1
ATOM 2168 C CA . ALA A 1 269 ? 31.156 9.32 -4.844 1 21.66 269 ALA A CA 1
ATOM 2169 C C . ALA A 1 269 ? 31.984 9.078 -3.584 1 21.66 269 ALA A C 1
ATOM 2171 O O . ALA A 1 269 ? 33.031 8.422 -3.635 1 21.66 269 ALA A O 1
ATOM 2172 N N . ALA A 1 270 ? 31.953 9.906 -2.441 1 20.2 270 ALA A N 1
ATOM 2173 C CA . ALA A 1 270 ? 33.25 10.031 -1.798 1 20.2 270 ALA A CA 1
ATOM 2174 C C . ALA A 1 270 ? 33.625 8.75 -1.061 1 20.2 270 ALA A C 1
ATOM 2176 O O . ALA A 1 270 ? 32.75 8.055 -0.526 1 20.2 270 ALA A O 1
ATOM 2177 N N . ALA A 1 271 ? 35.031 8.336 -1.024 1 21.06 271 ALA A N 1
ATOM 2178 C CA . ALA A 1 271 ? 35.844 7.289 -0.403 1 21.06 271 ALA A CA 1
ATOM 2179 C C . ALA A 1 271 ? 35.562 7.191 1.093 1 21.06 271 ALA A C 1
ATOM 2181 O O . ALA A 1 271 ? 34.719 6.422 1.521 1 21.06 271 ALA A O 1
ATOM 2182 N N . GLY A 1 272 ? 36.719 7.461 2.023 1 20.23 272 GLY A N 1
ATOM 2183 C CA . GLY A 1 272 ? 37.531 6.676 2.957 1 20.23 272 GLY A CA 1
ATOM 2184 C C . GLY A 1 272 ? 37.094 6.855 4.402 1 20.23 272 GLY A C 1
ATOM 2185 O O . GLY A 1 272 ? 37.344 7.898 5.008 1 20.23 272 GLY A O 1
ATOM 2186 N N . PHE A 1 273 ? 36 6.93 4.922 1 19.17 273 PHE A N 1
ATOM 2187 C CA . PHE A 1 273 ? 36.031 7.332 6.324 1 19.17 273 PHE A CA 1
ATOM 2188 C C . PHE A 1 273 ? 36.625 6.238 7.199 1 19.17 273 PHE A C 1
ATOM 2190 O O . PHE A 1 273 ? 36.125 5.113 7.227 1 19.17 273 PHE A O 1
ATOM 2197 N N . VAL A 1 274 ? 38.031 6.352 7.605 1 18.89 274 VAL A N 1
ATOM 2198 C CA . VAL A 1 274 ? 38.969 5.738 8.539 1 18.89 274 VAL A CA 1
ATOM 2199 C C . VAL A 1 274 ? 38.438 5.883 9.961 1 18.89 274 VAL A C 1
ATOM 2201 O O . VAL A 1 274 ? 38.344 6.996 10.484 1 18.89 274 VAL A O 1
ATOM 2204 N N . ALA A 1 275 ? 37.5 5.266 10.398 1 18.56 275 ALA A N 1
ATOM 2205 C CA . ALA A 1 275 ? 37.25 5.332 11.836 1 18.56 275 ALA A CA 1
ATOM 2206 C C . ALA A 1 275 ? 38.469 4.816 12.609 1 18.56 275 ALA A C 1
ATOM 2208 O O . ALA A 1 275 ? 39.094 3.816 12.227 1 18.56 275 ALA A O 1
ATOM 2209 N N . CYS A 1 276 ? 39.094 5.609 13.68 1 18.69 276 CYS A N 1
ATOM 2210 C CA . CYS A 1 276 ? 40.094 5.691 14.75 1 18.69 276 CYS A CA 1
ATOM 2211 C C . CYS A 1 276 ? 39.875 4.582 15.773 1 18.69 276 CYS A C 1
ATOM 2213 O O . CYS A 1 276 ? 38.75 4.238 16.094 1 18.69 276 CYS A O 1
ATOM 2215 N N . LYS A 1 277 ? 41 3.797 16.172 1 18.62 277 LYS A N 1
ATOM 2216 C CA . LYS A 1 277 ? 41.438 2.717 17.062 1 18.62 277 LYS A CA 1
ATOM 2217 C C . LYS A 1 277 ? 41.188 3.062 18.516 1 18.62 277 LYS A C 1
ATOM 2219 O O . LYS A 1 277 ? 41.75 4.027 19.047 1 18.62 277 LYS A O 1
ATOM 2224 N N . LEU A 1 278 ? 40.031 3.076 19.156 1 17.62 278 LEU A N 1
ATOM 2225 C CA . LEU A 1 278 ? 39.969 3.176 20.609 1 17.62 278 LEU A CA 1
ATOM 2226 C C . LEU A 1 278 ? 40.688 1.999 21.281 1 17.62 278 LEU A C 1
ATOM 2228 O O . LEU A 1 278 ? 40.25 0.85 21.125 1 17.62 278 LEU A O 1
ATOM 2232 N N . PHE A 1 279 ? 42.125 1.976 21.469 1 18.69 279 PHE A N 1
ATOM 2233 C CA . PHE A 1 279 ? 43.031 1.131 22.25 1 18.69 279 PHE A CA 1
ATOM 2234 C C . PHE A 1 279 ? 42.75 1.23 23.734 1 18.69 279 PHE A C 1
ATOM 2236 O O . PHE A 1 279 ? 43.312 2.08 24.422 1 18.69 279 PHE A O 1
ATOM 2243 N N . CYS A 1 280 ? 41.656 1.263 24.469 1 19.72 280 CYS A N 1
ATOM 2244 C CA . CYS A 1 280 ? 41.844 1.317 25.906 1 19.72 280 CYS A CA 1
ATOM 2245 C C . CYS A 1 280 ? 42.594 0.082 26.406 1 19.72 280 CYS A C 1
ATOM 2247 O O . CYS A 1 280 ? 42.156 -1.046 26.172 1 19.72 280 CYS A O 1
ATOM 2249 N N . LYS A 1 281 ? 43.906 0.169 26.75 1 18.61 281 LYS A N 1
ATOM 2250 C CA . LYS A 1 281 ? 44.969 -0.627 27.375 1 18.61 281 LYS A CA 1
ATOM 2251 C C . LYS A 1 281 ? 44.531 -1.105 28.766 1 18.61 281 LYS A C 1
ATOM 2253 O O . LYS A 1 281 ? 43.844 -0.396 29.484 1 18.61 281 LYS A O 1
ATOM 2258 N N . ARG A 1 282 ? 44.656 -2.451 29 1 20.19 282 ARG A N 1
ATOM 2259 C CA . ARG A 1 282 ? 44.719 -3.355 30.156 1 20.19 282 ARG A CA 1
ATOM 2260 C C . ARG A 1 282 ? 45.75 -2.861 31.156 1 20.19 282 ARG A C 1
ATOM 2262 O O . ARG A 1 282 ? 46.938 -2.818 30.875 1 20.19 282 ARG A O 1
ATOM 2269 N N . SER A 1 283 ? 45.781 -1.562 31.766 1 19.88 283 SER A N 1
ATOM 2270 C CA . SER A 1 283 ? 46.562 -1.69 32.969 1 19.88 283 SER A CA 1
ATOM 2271 C C . SER A 1 283 ? 45.75 -2.336 34.094 1 19.88 283 SER A C 1
ATOM 2273 O O . SER A 1 283 ? 44.531 -2.156 34.188 1 19.88 283 SER A O 1
ATOM 2275 N N . MET B 1 1 ? -33.281 28.562 3.975 1 21.91 1 MET B N 1
ATOM 2276 C CA . MET B 1 1 ? -32.156 28.828 3.066 1 21.91 1 MET B CA 1
ATOM 2277 C C . MET B 1 1 ? -31.219 27.641 2.986 1 21.91 1 MET B C 1
ATOM 2279 O O . MET B 1 1 ? -30.766 27.125 4.016 1 21.91 1 MET B O 1
ATOM 2283 N N . PRO B 1 2 ? -31.312 26.734 1.999 1 27.94 2 PRO B N 1
ATOM 2284 C CA . PRO B 1 2 ? -30.625 25.438 1.889 1 27.94 2 PRO B CA 1
ATOM 2285 C C . PRO B 1 2 ? -29.125 25.547 2.135 1 27.94 2 PRO B C 1
ATOM 2287 O O . PRO B 1 2 ? -28.531 26.578 1.855 1 27.94 2 PRO B O 1
ATOM 2290 N N . PHE B 1 3 ? -28.672 25.234 3.301 1 27.14 3 PHE B N 1
ATOM 2291 C CA . PHE B 1 3 ? -27.297 25.391 3.748 1 27.14 3 PHE B CA 1
ATOM 2292 C C . PHE B 1 3 ? -26.328 25.047 2.627 1 27.14 3 PHE B C 1
ATOM 2294 O O . PHE B 1 3 ? -26.125 23.859 2.309 1 27.14 3 PHE B O 1
ATOM 2301 N N . SER B 1 4 ? -26.391 25.609 1.451 1 33.06 4 SER B N 1
ATOM 2302 C CA . SER B 1 4 ? -25.453 25.75 0.345 1 33.06 4 SER B CA 1
ATOM 2303 C C . SER B 1 4 ? -24.031 25.906 0.852 1 33.06 4 SER B C 1
ATOM 2305 O O . SER B 1 4 ? -23.125 26.281 0.087 1 33.06 4 SER B O 1
ATOM 2307 N N . GLN B 1 5 ? -23.734 26.047 2.117 1 35.03 5 GLN B N 1
ATOM 2308 C CA . GLN B 1 5 ? -22.438 26.5 2.621 1 35.03 5 GLN B CA 1
ATOM 2309 C C . GLN B 1 5 ? -21.328 25.531 2.209 1 35.03 5 GLN B C 1
ATOM 2311 O O . GLN B 1 5 ? -21.25 24.406 2.701 1 35.03 5 GLN B O 1
ATOM 2316 N N . LYS B 1 6 ? -20.953 25.484 1 1 45 6 LYS B N 1
ATOM 2317 C CA . LYS B 1 6 ? -19.734 24.938 0.409 1 45 6 LYS B CA 1
ATOM 2318 C C . LYS B 1 6 ? -18.531 25.156 1.329 1 45 6 LYS B C 1
ATOM 2320 O O . LYS B 1 6 ? -17.797 26.141 1.185 1 45 6 LYS B O 1
ATOM 2325 N N . GLY B 1 7 ? -18.703 25.125 2.568 1 50.62 7 GLY B N 1
ATOM 2326 C CA . GLY B 1 7 ? -17.594 25.422 3.459 1 50.62 7 GLY B CA 1
ATOM 2327 C C . GLY B 1 7 ? -16.531 24.328 3.475 1 50.62 7 GLY B C 1
ATOM 2328 O O . GLY B 1 7 ? -16.672 23.297 2.807 1 50.62 7 GLY B O 1
ATOM 2329 N N . GLU B 1 8 ? -15.281 24.641 4.012 1 65.75 8 GLU B N 1
ATOM 2330 C CA . GLU B 1 8 ? -14.078 23.812 4.125 1 65.75 8 GLU B CA 1
ATOM 2331 C C . GLU B 1 8 ? -14.359 22.531 4.914 1 65.75 8 GLU B C 1
ATOM 2333 O O . GLU B 1 8 ? -13.609 21.562 4.816 1 65.75 8 GLU B O 1
ATOM 2338 N N . GLU B 1 9 ? -15.656 22.438 5.375 1 77.62 9 GLU B N 1
ATOM 2339 C CA . GLU B 1 9 ? -15.891 21.312 6.27 1 77.62 9 GLU B CA 1
ATOM 2340 C C . GLU B 1 9 ? -16.906 20.344 5.672 1 77.62 9 GLU B C 1
ATOM 2342 O O . GLU B 1 9 ? -17.125 19.25 6.211 1 77.62 9 GLU B O 1
ATOM 2347 N N . GLY B 1 10 ? -17.469 20.453 4.59 1 86.5 10 GLY B N 1
ATOM 2348 C CA . GLY B 1 10 ? -18.484 19.578 4.012 1 86.5 10 GLY B CA 1
ATOM 2349 C C . GLY B 1 10 ? -19.875 19.844 4.555 1 86.5 10 GLY B C 1
ATOM 2350 O O . GLY B 1 10 ? -20.031 20.422 5.633 1 86.5 10 GLY B O 1
ATOM 2351 N N . ARG B 1 11 ? -20.906 19.438 3.959 1 91.12 11 ARG B N 1
ATOM 2352 C CA . ARG B 1 11 ? -22.297 19.625 4.359 1 91.12 11 ARG B CA 1
ATOM 2353 C C . ARG B 1 11 ? -22.781 18.453 5.195 1 91.12 11 ARG B C 1
ATOM 2355 O O . ARG B 1 11 ? -22.453 17.297 4.91 1 91.12 11 ARG B O 1
ATOM 2362 N N . TYR B 1 12 ? -23.484 18.781 6.223 1 92.31 12 TYR B N 1
ATOM 2363 C CA . TYR B 1 12 ? -24.234 17.75 6.953 1 92.31 12 TYR B CA 1
ATOM 2364 C C . TYR B 1 12 ? -25.516 17.391 6.23 1 92.31 12 TYR B C 1
ATOM 2366 O O . TYR B 1 12 ? -26.25 18.266 5.773 1 92.31 12 TYR B O 1
ATOM 2374 N N . VAL B 1 13 ? -25.734 16.094 6.129 1 93.5 13 VAL B N 1
ATOM 2375 C CA . VAL B 1 13 ? -26.906 15.703 5.348 1 93.5 13 VAL B CA 1
ATOM 2376 C C . VAL B 1 13 ? -27.641 14.555 6.047 1 93.5 13 VAL B C 1
ATOM 2378 O O . VAL B 1 13 ? -27.078 13.922 6.949 1 93.5 13 VAL B O 1
ATOM 2381 N N . THR B 1 14 ? -28.891 14.383 5.621 1 93.44 14 THR B N 1
ATOM 2382 C CA . THR B 1 14 ? -29.672 13.227 6.051 1 93.44 14 THR B CA 1
ATOM 2383 C C . THR B 1 14 ? -29.344 12.008 5.188 1 93.44 14 THR B C 1
ATOM 2385 O O . THR B 1 14 ? -28.641 12.125 4.18 1 93.44 14 THR B O 1
ATOM 2388 N N . GLU B 1 15 ? -29.844 10.875 5.648 1 94.75 15 GLU B N 1
ATOM 2389 C CA . GLU B 1 15 ? -29.672 9.633 4.898 1 94.75 15 GLU B CA 1
ATOM 2390 C C . GLU B 1 15 ? -30.203 9.773 3.473 1 94.75 15 GLU B C 1
ATOM 2392 O O . GLU B 1 15 ? -29.531 9.375 2.516 1 94.75 15 GLU B O 1
ATOM 2397 N N . LEU B 1 16 ? -31.344 10.352 3.34 1 95.06 16 LEU B N 1
ATOM 2398 C CA . LEU B 1 16 ? -31.969 10.508 2.037 1 95.06 16 LEU B CA 1
ATOM 2399 C C . LEU B 1 16 ? -31.156 11.43 1.139 1 95.06 16 LEU B C 1
ATOM 2401 O O . LEU B 1 16 ? -31 11.156 -0.054 1 95.06 16 LEU B O 1
ATOM 2405 N N . GLU B 1 17 ? -30.688 12.484 1.66 1 95 17 GLU B N 1
ATOM 2406 C CA . GLU B 1 17 ? -29.859 13.43 0.903 1 95 17 GLU B CA 1
ATOM 2407 C C . GLU B 1 17 ? -28.547 12.789 0.46 1 95 17 GLU B C 1
ATOM 2409 O O . GLU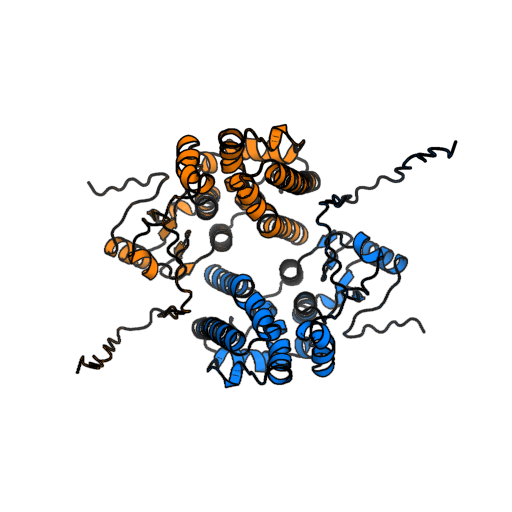 B 1 17 ? -28.062 13.055 -0.638 1 95 17 GLU B O 1
ATOM 2414 N N . ALA B 1 18 ? -28.016 12.016 1.384 1 95.5 18 ALA B N 1
ATOM 2415 C CA . ALA B 1 18 ? -26.781 11.297 1.044 1 95.5 18 ALA B CA 1
ATOM 2416 C C . ALA B 1 18 ? -27.016 10.359 -0.134 1 95.5 18 ALA B C 1
ATOM 2418 O O . ALA B 1 18 ? -26.203 10.32 -1.071 1 95.5 18 ALA B O 1
ATOM 2419 N N . ALA B 1 19 ? -28.078 9.609 -0.096 1 95.5 19 ALA B N 1
ATOM 2420 C CA . ALA B 1 19 ? -28.422 8.68 -1.171 1 95.5 19 ALA B CA 1
ATOM 2421 C C . ALA B 1 19 ? -28.641 9.422 -2.488 1 95.5 19 ALA B C 1
ATOM 2423 O O . ALA B 1 19 ? -28.234 8.945 -3.549 1 95.5 19 ALA B O 1
ATOM 2424 N N . LYS B 1 20 ? -29.297 10.508 -2.416 1 95.25 20 LYS B N 1
ATOM 2425 C CA . LYS B 1 20 ? -29.547 11.32 -3.605 1 95.25 20 LYS B CA 1
ATOM 2426 C C . LYS B 1 20 ? -28.234 11.836 -4.199 1 95.25 20 LYS B C 1
ATOM 2428 O O . LYS B 1 20 ? -28.078 11.867 -5.422 1 95.25 20 LYS B O 1
ATOM 2433 N N . ALA B 1 21 ? -27.328 12.281 -3.324 1 94.62 21 ALA B N 1
ATOM 2434 C CA . ALA B 1 21 ? -26.031 12.781 -3.781 1 94.62 21 ALA B CA 1
ATOM 2435 C C . ALA B 1 21 ? -25.266 11.711 -4.547 1 94.62 21 ALA B C 1
ATOM 2437 O 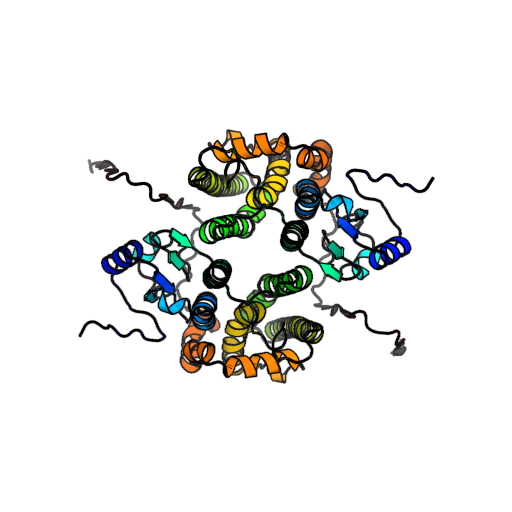O . ALA B 1 21 ? -24.641 12 -5.574 1 94.62 21 ALA B O 1
ATOM 2438 N N . VAL B 1 22 ? -25.281 10.469 -4.043 1 95.06 22 VAL B N 1
ATOM 2439 C CA . VAL B 1 22 ? -24.578 9.352 -4.66 1 95.06 22 VAL B CA 1
ATOM 2440 C C . VAL B 1 22 ? -25.125 9.102 -6.062 1 95.06 22 VAL B C 1
ATOM 2442 O O . VAL B 1 22 ? -24.375 8.781 -6.984 1 95.06 22 VAL B O 1
ATOM 2445 N N . ARG B 1 23 ? -26.391 9.359 -6.266 1 93.06 23 ARG B N 1
ATOM 2446 C CA . ARG B 1 23 ? -27.047 9.078 -7.535 1 93.06 23 ARG B CA 1
ATOM 2447 C C . ARG B 1 23 ? -26.875 10.234 -8.508 1 93.06 23 ARG B C 1
ATOM 2449 O O . ARG B 1 23 ? -27.016 10.062 -9.719 1 93.06 23 ARG B O 1
ATOM 2456 N N . SER B 1 24 ? -26.594 11.391 -8.039 1 89.75 24 SER B N 1
ATOM 2457 C CA . SER B 1 24 ? -26.688 12.586 -8.867 1 89.75 24 SER B CA 1
ATOM 2458 C C . SER B 1 24 ? -25.328 12.977 -9.438 1 89.75 24 SER B C 1
ATOM 2460 O O . SER B 1 24 ? -25.234 13.727 -10.406 1 89.75 24 SER B O 1
ATOM 2462 N N . GLY B 1 25 ? -24.297 12.516 -8.852 1 91.94 25 GLY B N 1
ATOM 2463 C CA . GLY B 1 25 ? -23 12.906 -9.359 1 91.94 25 GLY B CA 1
ATOM 2464 C C . GLY B 1 25 ? -21.844 12.461 -8.469 1 91.94 25 GLY B C 1
ATOM 2465 O O . GLY B 1 25 ? -21.922 11.414 -7.832 1 91.94 25 GLY B O 1
ATOM 2466 N N . ASN B 1 26 ? -20.719 13.312 -8.578 1 97.19 26 ASN B N 1
ATOM 2467 C CA . ASN B 1 26 ? -19.562 13.023 -7.746 1 97.19 26 ASN B CA 1
ATOM 2468 C C . ASN B 1 26 ? -19.75 13.547 -6.324 1 97.19 26 ASN B C 1
ATOM 2470 O O . ASN B 1 26 ? -20.078 14.719 -6.129 1 97.19 26 ASN B O 1
ATOM 2474 N N . VAL B 1 27 ? -19.516 12.688 -5.379 1 97.88 27 VAL B N 1
ATOM 2475 C CA . VAL B 1 27 ? -19.688 13.117 -3.994 1 97.88 27 VAL B CA 1
ATOM 2476 C C . VAL B 1 27 ? -18.562 12.547 -3.135 1 97.88 27 VAL B C 1
ATOM 2478 O O . VAL B 1 27 ? -18.203 11.375 -3.258 1 97.88 27 VAL B O 1
ATOM 2481 N N . TYR B 1 28 ? -18.062 13.414 -2.389 1 98 28 TYR B N 1
ATOM 2482 C CA . TYR B 1 28 ? -16.984 13.109 -1.456 1 98 28 TYR B CA 1
ATOM 2483 C C . TYR B 1 28 ? -17.5 13.078 -0.021 1 98 28 TYR B C 1
ATOM 2485 O O . TYR B 1 28 ? -18.047 14.07 0.468 1 98 28 TYR B O 1
ATOM 2493 N N . PHE B 1 29 ? -17.375 11.922 0.606 1 98.12 29 PHE B N 1
ATOM 2494 C CA . PHE B 1 29 ? -17.672 11.781 2.027 1 98.12 29 PHE B CA 1
ATOM 2495 C C . PHE B 1 29 ? -16.391 11.844 2.852 1 98.12 29 PHE B C 1
ATOM 2497 O O . PHE B 1 29 ? -15.492 11.023 2.68 1 98.12 29 PHE B O 1
ATOM 2504 N N . GLY B 1 30 ? -16.328 12.828 3.689 1 96.75 30 GLY B N 1
ATOM 2505 C CA . GLY B 1 30 ? -15.07 12.984 4.406 1 96.75 30 GLY B CA 1
ATOM 2506 C C . GLY B 1 30 ? -15.219 13.719 5.727 1 96.75 30 GLY B C 1
ATOM 2507 O O . GLY B 1 30 ? -16.344 14.047 6.133 1 96.75 30 GLY B O 1
ATOM 2508 N N . ASN B 1 31 ? -14.188 13.805 6.406 1 94.5 31 ASN B N 1
ATOM 2509 C CA . ASN B 1 31 ? -13.969 14.547 7.645 1 94.5 31 ASN B CA 1
ATOM 2510 C C . ASN B 1 31 ? -12.5 14.93 7.82 1 94.5 31 ASN B C 1
ATOM 2512 O O . ASN B 1 31 ? -11.641 14.055 7.945 1 94.5 31 ASN B O 1
ATOM 2516 N N . ARG B 1 32 ? -12.211 16.141 7.922 1 90.38 32 ARG B N 1
ATOM 2517 C CA . ARG B 1 32 ? -10.828 16.609 7.906 1 90.38 32 ARG B CA 1
ATOM 2518 C C . ARG B 1 32 ? -10.117 16.266 9.211 1 90.38 32 ARG B C 1
ATOM 2520 O O . ARG B 1 32 ? -8.891 16.344 9.297 1 90.38 32 ARG B O 1
ATOM 2527 N N . ILE B 1 33 ? -10.859 15.867 10.203 1 89.94 33 ILE B N 1
ATOM 2528 C CA . ILE B 1 33 ? -10.242 15.414 11.445 1 89.94 33 ILE B CA 1
ATOM 2529 C C . ILE B 1 33 ? -9.406 14.156 11.172 1 89.94 33 ILE B C 1
ATOM 2531 O O . ILE B 1 33 ? -8.375 13.945 11.812 1 89.94 33 ILE B O 1
ATOM 2535 N N . CYS B 1 34 ? -9.875 13.383 10.258 1 93.19 34 CYS B N 1
ATOM 2536 C CA . CYS B 1 34 ? -9.117 12.219 9.82 1 93.19 34 CYS B CA 1
ATOM 2537 C C . CYS B 1 34 ? -8.031 12.625 8.82 1 93.19 34 CYS B C 1
ATOM 2539 O O . CYS B 1 34 ? -8.336 13.172 7.762 1 93.19 34 CYS B O 1
ATOM 2541 N N . PRO B 1 35 ? -6.797 12.359 9.195 1 94.69 35 PRO B N 1
ATOM 2542 C CA . PRO B 1 35 ? -5.719 12.758 8.289 1 94.69 35 PRO B CA 1
ATOM 2543 C C . PRO B 1 35 ? -5.805 12.062 6.934 1 94.69 35 PRO B C 1
ATOM 2545 O O . PRO B 1 35 ? -5.336 12.609 5.926 1 94.69 35 PRO B O 1
ATOM 2548 N N . PHE B 1 36 ? -6.418 10.938 6.852 1 96.25 36 PHE B N 1
ATOM 2549 C CA . PHE B 1 36 ? -6.586 10.219 5.594 1 96.25 36 PHE B CA 1
ATOM 2550 C C . PHE B 1 36 ? -7.609 10.914 4.703 1 96.25 36 PHE B C 1
ATOM 2552 O O . PHE B 1 36 ? -7.414 11.023 3.492 1 96.25 36 PHE B O 1
ATOM 2559 N N . ALA B 1 37 ? -8.617 11.352 5.301 1 96.94 37 ALA B N 1
ATOM 2560 C CA . ALA B 1 37 ? -9.602 12.125 4.551 1 96.94 37 ALA B CA 1
ATOM 2561 C C . ALA B 1 37 ? -9.047 13.492 4.168 1 96.94 37 ALA B C 1
ATOM 2563 O O . ALA B 1 37 ? -9.359 14.023 3.1 1 96.94 37 ALA B O 1
ATOM 2564 N N . HIS B 1 38 ? -8.258 14.047 5.094 1 96.94 38 HIS B N 1
ATOM 2565 C CA . HIS B 1 38 ? -7.633 15.336 4.82 1 96.94 38 HIS B CA 1
ATOM 2566 C C . HIS B 1 38 ? -6.758 15.273 3.574 1 96.94 38 HIS B C 1
ATOM 2568 O O . HIS B 1 38 ? -6.785 16.188 2.742 1 96.94 38 HIS B O 1
ATOM 2574 N N . MET B 1 39 ? -6.004 14.211 3.412 1 97.25 39 MET B N 1
ATOM 2575 C CA . MET B 1 39 ? -5.109 14.086 2.266 1 97.25 39 MET B CA 1
ATOM 2576 C C . MET B 1 39 ? -5.895 14.109 0.958 1 97.25 39 MET B C 1
ATOM 2578 O O . MET B 1 39 ? -5.477 14.758 -0.007 1 97.25 39 MET B O 1
ATOM 2582 N N . ALA B 1 40 ? -6.992 13.422 0.924 1 98.06 40 ALA B N 1
ATOM 2583 C CA . ALA B 1 40 ? -7.816 13.375 -0.279 1 98.06 40 ALA B CA 1
ATOM 2584 C C . ALA B 1 40 ? -8.469 14.734 -0.55 1 98.06 40 ALA B C 1
ATOM 2586 O O . ALA B 1 40 ? -8.492 15.195 -1.692 1 98.06 40 ALA B O 1
ATOM 2587 N N . TRP B 1 41 ? -8.969 15.336 0.481 1 97.69 41 TRP B N 1
ATOM 2588 C CA . TRP B 1 41 ? -9.586 16.656 0.332 1 97.69 41 TRP B CA 1
ATOM 2589 C C . TRP B 1 41 ? -8.578 17.688 -0.15 1 97.69 41 TRP B C 1
ATOM 2591 O O . TRP B 1 41 ? -8.844 18.438 -1.084 1 97.69 41 TRP B O 1
ATOM 2601 N N . TRP B 1 42 ? -7.406 17.672 0.47 1 98.19 42 TRP B N 1
ATOM 2602 C CA . TRP B 1 42 ? -6.316 18.531 0.05 1 98.19 42 TRP B CA 1
ATOM 2603 C C . TRP B 1 42 ? -5.973 18.312 -1.419 1 98.19 42 TRP B C 1
ATOM 2605 O O . TRP B 1 42 ? -5.875 19.266 -2.193 1 98.19 42 TRP B O 1
ATOM 2615 N N . THR B 1 43 ? -5.887 17.078 -1.838 1 98.5 43 THR B N 1
ATOM 2616 C CA . THR B 1 43 ? -5.562 16.719 -3.215 1 98.5 43 THR B CA 1
ATOM 2617 C C . THR B 1 43 ? -6.598 17.297 -4.18 1 98.5 43 THR B C 1
ATOM 2619 O O . THR B 1 43 ? -6.246 17.828 -5.234 1 98.5 43 THR B O 1
ATOM 2622 N N . SER B 1 44 ? -7.844 17.219 -3.811 1 98.06 44 SER B N 1
ATOM 2623 C CA . SER B 1 44 ? -8.906 17.672 -4.695 1 98.06 44 SER B CA 1
ATOM 2624 C C . SER B 1 44 ? -8.734 19.156 -5.047 1 98.06 44 SER B C 1
ATOM 2626 O O . SER B 1 44 ? -9.008 19.562 -6.176 1 98.06 44 SER B O 1
ATOM 2628 N N . LYS B 1 45 ? -8.227 19.875 -4.105 1 97.5 45 LYS B N 1
ATOM 2629 C CA . LYS B 1 45 ? -8.016 21.297 -4.332 1 97.5 45 LYS B CA 1
ATOM 2630 C C . LYS B 1 45 ? -6.754 21.547 -5.152 1 97.5 45 LYS B C 1
ATOM 2632 O O . LYS B 1 45 ? -6.734 22.406 -6.035 1 97.5 45 LYS B O 1
ATOM 2637 N N . GLU B 1 46 ? -5.734 20.781 -4.863 1 98.12 46 GLU B N 1
ATOM 2638 C CA . GLU B 1 46 ? -4.473 20.953 -5.578 1 98.12 46 GLU B CA 1
ATOM 2639 C C . GLU B 1 46 ? -4.633 20.672 -7.066 1 98.12 46 GLU B C 1
ATOM 2641 O O . GLU B 1 46 ? -4.051 21.359 -7.906 1 98.12 46 GLU B O 1
ATOM 2646 N N . VAL B 1 47 ? -5.48 19.656 -7.402 1 97.88 47 VAL B N 1
ATOM 2647 C CA . VAL B 1 47 ? -5.547 19.219 -8.797 1 97.88 47 VAL B CA 1
ATOM 2648 C C . VAL B 1 47 ? -6.812 19.781 -9.445 1 97.88 47 VAL B C 1
ATOM 2650 O O . VAL B 1 47 ? -7.023 19.609 -10.648 1 97.88 47 VAL B O 1
ATOM 2653 N N . GLY B 1 48 ? -7.719 20.344 -8.641 1 97.44 48 GLY B N 1
ATOM 2654 C CA . GLY B 1 48 ? -8.891 21.016 -9.164 1 97.44 48 GLY B CA 1
ATOM 2655 C C . GLY B 1 48 ? -10.117 20.125 -9.219 1 97.44 48 GLY B C 1
ATOM 2656 O O . GLY B 1 48 ? -11.141 20.5 -9.797 1 97.44 48 GLY B O 1
ATOM 2657 N N . PHE B 1 49 ? -10.094 19 -8.602 1 97.81 49 PHE B N 1
ATOM 2658 C CA . PHE B 1 49 ? -11.203 18.062 -8.648 1 97.81 49 PHE B CA 1
ATOM 2659 C C . PHE B 1 49 ? -12.336 18.5 -7.734 1 97.81 49 PHE B C 1
ATOM 2661 O O . PHE B 1 49 ? -13.469 18.047 -7.879 1 97.81 49 PHE B O 1
ATOM 2668 N N . GLU B 1 50 ? -12.047 19.344 -6.797 1 96.31 50 GLU B N 1
ATOM 2669 C CA . GLU B 1 50 ? -13.031 19.828 -5.836 1 96.31 50 GLU B CA 1
ATOM 2670 C C . GLU B 1 50 ? -14.25 20.422 -6.547 1 96.31 50 GLU B C 1
ATOM 2672 O O . GLU B 1 50 ? -15.383 20.281 -6.074 1 96.31 50 GLU B O 1
ATOM 2677 N N . SER B 1 51 ? -14.031 21.016 -7.66 1 95.31 51 SER B N 1
ATOM 2678 C CA . SER B 1 51 ? -15.102 21.672 -8.398 1 95.31 51 SER B CA 1
ATOM 2679 C C . SER B 1 51 ? -16.047 20.656 -9.031 1 95.31 51 SER B C 1
ATOM 2681 O O . SER B 1 51 ? -17.141 21.016 -9.477 1 95.31 51 SER B O 1
ATOM 2683 N N . MET B 1 52 ? -15.664 19.391 -8.984 1 95.88 52 MET B N 1
ATOM 2684 C CA . MET B 1 52 ? -16.438 18.359 -9.68 1 95.88 52 MET B CA 1
ATOM 2685 C C . MET B 1 52 ? -17.188 17.484 -8.695 1 95.88 52 MET B C 1
ATOM 2687 O O . MET B 1 52 ? -17.797 16.484 -9.078 1 95.88 52 MET B O 1
ATOM 2691 N N . MET B 1 53 ? -17.125 17.938 -7.422 1 95.38 53 MET B N 1
ATOM 2692 C CA . MET B 1 53 ? -17.75 17.031 -6.461 1 95.38 53 MET B CA 1
ATOM 2693 C C . MET B 1 53 ? -18.438 17.828 -5.348 1 95.38 53 MET B C 1
ATOM 2695 O O . MET B 1 53 ? -18.094 18.984 -5.102 1 95.38 53 MET B O 1
ATOM 2699 N N . ASP B 1 54 ? -19.406 17.203 -4.754 1 95.44 54 ASP B N 1
ATOM 2700 C CA . ASP B 1 54 ? -19.969 17.656 -3.49 1 95.44 54 ASP B CA 1
ATOM 2701 C C . ASP B 1 54 ? -19.219 17.047 -2.303 1 95.44 54 ASP B C 1
ATOM 2703 O O . ASP B 1 54 ? -18.781 15.898 -2.369 1 95.44 54 ASP B O 1
ATOM 2707 N N . TYR B 1 55 ? -19.078 17.844 -1.304 1 96.81 55 TYR B N 1
ATOM 2708 C CA . TYR B 1 55 ? -18.453 17.359 -0.079 1 96.81 55 TYR B CA 1
ATOM 2709 C C . TYR B 1 55 ? -19.484 17.188 1.033 1 96.81 55 TYR B C 1
ATOM 2711 O O . TYR B 1 55 ? -20.078 18.172 1.497 1 96.81 55 TYR B O 1
ATOM 2719 N N . ILE B 1 56 ? -19.688 15.977 1.454 1 97.31 56 ILE B N 1
ATOM 2720 C CA . ILE B 1 56 ? -20.562 15.656 2.568 1 97.31 56 ILE B CA 1
ATOM 2721 C C . ILE B 1 56 ? -19.734 15.289 3.799 1 97.31 56 ILE B C 1
ATOM 2723 O O . ILE B 1 56 ? -18.875 14.422 3.732 1 97.31 56 ILE B O 1
ATOM 2727 N N . HIS B 1 57 ? -20.062 15.93 4.852 1 96.31 57 HIS B N 1
ATOM 2728 C CA . HIS B 1 57 ? -19.375 15.711 6.113 1 96.31 57 HIS B CA 1
ATOM 2729 C C . HIS B 1 57 ? -19.891 14.453 6.812 1 96.31 57 HIS B C 1
ATOM 2731 O O . HIS B 1 57 ? -21.094 14.25 6.926 1 96.31 57 HIS B O 1
ATOM 2737 N N . VAL B 1 58 ? -18.953 13.602 7.242 1 96.44 58 VAL B N 1
ATOM 2738 C CA . VAL B 1 58 ? -19.297 12.398 8 1 96.44 58 VAL B CA 1
ATOM 2739 C C . VAL B 1 58 ? -18.656 12.469 9.391 1 96.44 58 VAL B C 1
ATOM 2741 O O . VAL B 1 58 ? -17.438 12.508 9.516 1 96.44 58 VAL B O 1
ATOM 2744 N N . GLU B 1 59 ? -19.469 12.469 10.414 1 92.38 59 GLU B N 1
ATOM 2745 C CA . GLU B 1 59 ? -18.938 12.43 11.773 1 92.38 59 GLU B CA 1
ATOM 2746 C C . GLU B 1 59 ? -18.188 11.125 12.039 1 92.38 59 GLU B C 1
ATOM 2748 O O . GLU B 1 59 ? -18.453 10.109 11.391 1 92.38 59 GLU B O 1
ATOM 2753 N N . LEU B 1 60 ? -17.297 11.188 13.008 1 90 60 LEU B N 1
ATOM 2754 C CA . LEU B 1 60 ? -16.438 10.039 13.281 1 90 60 LEU B CA 1
ATOM 2755 C C . LEU B 1 60 ? -16.766 9.43 14.648 1 90 60 LEU B C 1
ATOM 2757 O O . LEU B 1 60 ? -17.484 10.031 15.438 1 90 60 LEU B O 1
ATOM 2761 N N . GLY B 1 61 ? -16.234 8.188 14.812 1 85.5 61 GLY B N 1
ATOM 2762 C CA . GLY B 1 61 ? -16.375 7.531 16.109 1 85.5 61 GLY B CA 1
ATOM 2763 C C . GLY B 1 61 ? -17.812 7.152 16.422 1 85.5 61 GLY B C 1
ATOM 2764 O O . GLY B 1 61 ? -18.5 6.539 15.609 1 85.5 61 GLY B O 1
ATOM 2765 N N . ASP B 1 62 ? -18.234 7.539 17.656 1 83.31 62 ASP B N 1
ATOM 2766 C CA . ASP B 1 62 ? -19.547 7.16 18.156 1 83.31 62 ASP B CA 1
ATOM 2767 C C . ASP B 1 62 ? -20.656 7.969 17.484 1 83.31 62 ASP B C 1
ATOM 2769 O O . ASP B 1 62 ? -21.828 7.578 17.5 1 83.31 62 ASP B O 1
ATOM 2773 N N . ASN B 1 63 ? -20.281 9.008 16.891 1 87.94 63 ASN B N 1
ATOM 2774 C CA . ASN B 1 63 ? -21.266 9.898 16.281 1 87.94 63 ASN B CA 1
ATOM 2775 C C . ASN B 1 63 ? -21.438 9.617 14.797 1 87.94 63 ASN B C 1
ATOM 2777 O O . ASN B 1 63 ? -22.156 10.336 14.102 1 87.94 63 ASN B O 1
ATOM 2781 N N . LYS B 1 64 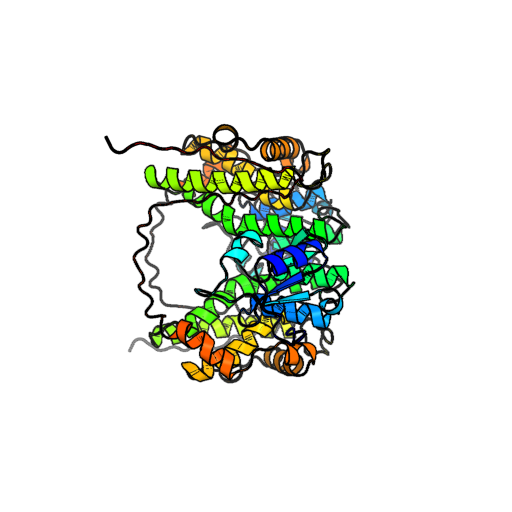? -20.781 8.633 14.344 1 93.62 64 LYS B N 1
ATOM 2782 C CA . LYS B 1 64 ? -20.938 8.297 12.93 1 93.62 64 LYS B CA 1
ATOM 2783 C C . LYS B 1 64 ? -22.375 7.93 12.594 1 93.62 64 LYS B C 1
ATOM 2785 O O . LYS B 1 64 ? -22.984 7.098 13.273 1 93.62 64 LYS B O 1
ATOM 2790 N N . PRO B 1 65 ? -22.891 8.539 11.602 1 96.31 65 PRO B N 1
ATOM 2791 C CA . PRO B 1 65 ? -24.297 8.242 11.273 1 96.31 65 PRO B CA 1
ATOM 2792 C C . PRO B 1 65 ? -24.516 6.789 10.859 1 96.31 65 PRO B C 1
ATOM 2794 O O . PRO B 1 65 ? -23.688 6.227 10.133 1 96.31 65 PRO B O 1
ATOM 2797 N N . ALA B 1 66 ? -25.594 6.227 11.195 1 94.94 66 ALA B N 1
ATOM 2798 C CA . ALA B 1 66 ? -25.906 4.832 10.906 1 94.94 66 ALA B CA 1
ATOM 2799 C C . ALA B 1 66 ? -26.047 4.602 9.406 1 94.94 66 ALA B C 1
ATOM 2801 O O . ALA B 1 66 ? -25.703 3.525 8.906 1 94.94 66 ALA B O 1
ATOM 2802 N N . TRP B 1 67 ? -26.516 5.652 8.766 1 95.75 67 TRP B N 1
ATOM 2803 C CA . TRP B 1 67 ? -26.766 5.512 7.336 1 95.75 67 TRP B CA 1
ATOM 2804 C C . TRP B 1 67 ? -25.469 5.383 6.555 1 95.75 67 TRP B C 1
ATOM 2806 O O . TRP B 1 67 ? -25.469 5 5.383 1 95.75 67 TRP B O 1
ATOM 2816 N N . TYR B 1 68 ? -24.312 5.738 7.145 1 97.19 68 TYR B N 1
ATOM 2817 C CA . TYR B 1 68 ? -23.047 5.73 6.43 1 97.19 68 TYR B CA 1
ATOM 2818 C C . TYR B 1 68 ? -22.625 4.309 6.09 1 97.19 68 TYR B C 1
ATOM 2820 O O . TYR B 1 68 ? -21.906 4.082 5.109 1 97.19 68 TYR B O 1
ATOM 2828 N N . ALA B 1 69 ? -23.047 3.316 6.844 1 94.75 69 ALA B N 1
ATOM 2829 C CA . ALA B 1 69 ? -22.734 1.913 6.578 1 94.75 69 ALA B CA 1
ATOM 2830 C C . ALA B 1 69 ? -23.281 1.482 5.219 1 94.75 69 ALA B C 1
ATOM 2832 O O . ALA B 1 69 ? -22.703 0.623 4.555 1 94.75 69 ALA B O 1
ATOM 2833 N N . GLY B 1 70 ? -24.406 2.061 4.848 1 94.25 70 GLY B N 1
ATOM 2834 C CA . GLY B 1 70 ? -24.969 1.787 3.535 1 94.25 70 GLY B CA 1
ATOM 2835 C C . GLY B 1 70 ? -24.188 2.428 2.404 1 94.25 70 GLY B C 1
ATOM 2836 O O . GLY B 1 70 ? -24.219 1.951 1.269 1 94.25 70 GLY B O 1
ATOM 2837 N N . ILE B 1 71 ? -23.484 3.539 2.713 1 95.44 71 ILE B N 1
ATOM 2838 C CA . ILE B 1 71 ? -22.688 4.266 1.74 1 95.44 71 ILE B CA 1
ATOM 2839 C C . ILE B 1 71 ? -21.344 3.562 1.559 1 95.44 71 ILE B C 1
ATOM 2841 O O . ILE B 1 71 ? -20.906 3.303 0.43 1 95.44 71 ILE B O 1
ATOM 2845 N N . ASN B 1 72 ? -20.734 3.252 2.668 1 95.19 72 ASN B N 1
ATOM 2846 C CA . ASN B 1 72 ? -19.453 2.551 2.682 1 95.19 72 ASN B CA 1
ATOM 2847 C C . ASN B 1 72 ? -19.422 1.455 3.742 1 95.19 72 ASN B C 1
ATOM 2849 O O . ASN B 1 72 ? -19.188 1.729 4.918 1 95.19 72 ASN B O 1
ATOM 2853 N N . PRO B 1 73 ? -19.516 0.295 3.328 1 90.88 73 PRO B N 1
ATOM 2854 C CA . PRO B 1 73 ? -19.547 -0.822 4.273 1 90.88 73 PRO B CA 1
ATOM 2855 C C . PRO B 1 73 ? -18.266 -0.948 5.078 1 90.88 73 PRO B C 1
ATOM 2857 O O . PRO B 1 73 ? -18.25 -1.582 6.137 1 90.88 73 PRO B O 1
ATOM 2860 N N . LEU B 1 74 ? -17.188 -0.387 4.641 1 89.31 74 LEU B N 1
ATOM 2861 C CA . LEU B 1 74 ? -15.93 -0.401 5.387 1 89.31 74 LEU B CA 1
ATOM 2862 C C . LEU B 1 74 ? -15.992 0.555 6.574 1 89.31 74 LEU B C 1
ATOM 2864 O O . LEU B 1 74 ? -15.172 0.464 7.492 1 89.31 74 LEU B O 1
ATOM 2868 N N . GLY B 1 75 ? -16.844 1.502 6.473 1 92.81 75 GLY B N 1
ATOM 2869 C CA . GLY B 1 75 ? -17.062 2.422 7.578 1 92.81 75 GLY B CA 1
ATOM 2870 C C . GLY B 1 75 ? -16.016 3.502 7.68 1 92.81 75 GLY B C 1
ATOM 2871 O O . GLY B 1 75 ? -16.031 4.316 8.602 1 92.81 75 GLY B O 1
ATOM 2872 N N . THR B 1 76 ? -15.125 3.562 6.719 1 93.5 76 THR B N 1
ATOM 2873 C CA . THR B 1 76 ? -14.016 4.504 6.809 1 93.5 76 THR B CA 1
ATOM 2874 C C . THR B 1 76 ? -14.297 5.746 5.965 1 93.5 76 THR B C 1
ATOM 2876 O O . THR B 1 76 ? -15.18 5.734 5.105 1 93.5 76 THR B O 1
ATOM 2879 N N . VAL B 1 77 ? -13.703 6.781 6.312 1 95.69 77 VAL B N 1
ATOM 2880 C CA . VAL B 1 77 ? -13.57 7.941 5.441 1 95.69 77 VAL B CA 1
ATOM 2881 C C . VAL B 1 77 ? -12.117 8.102 5.004 1 95.69 77 VAL B C 1
ATOM 2883 O O . VAL B 1 77 ? -11.203 7.68 5.715 1 95.69 77 VAL B O 1
ATOM 2886 N N . PRO B 1 78 ? -11.883 8.625 3.914 1 97.56 78 PRO B N 1
ATOM 2887 C CA . PRO B 1 78 ? -12.805 9.164 2.914 1 97.56 78 PRO B CA 1
ATOM 2888 C C . PRO B 1 78 ? -13.438 8.086 2.049 1 97.56 78 PRO B C 1
ATOM 2890 O O . PRO B 1 78 ? -12.969 6.945 2.031 1 97.56 78 PRO B O 1
ATOM 2893 N N . CYS B 1 79 ? -14.516 8.422 1.455 1 98.12 79 CYS B N 1
ATOM 2894 C CA . CYS B 1 79 ? -15.172 7.652 0.401 1 98.12 79 CYS B CA 1
ATOM 2895 C C . CYS B 1 79 ? -15.641 8.562 -0.727 1 98.12 79 CYS B C 1
ATOM 2897 O O . CYS B 1 79 ? -16.25 9.602 -0.476 1 98.12 79 CYS B O 1
ATOM 2899 N N . LEU B 1 80 ? -15.305 8.211 -1.95 1 98.5 80 LEU B N 1
ATOM 2900 C CA . LEU B 1 80 ? -15.664 9.008 -3.117 1 98.5 80 LEU B CA 1
ATOM 2901 C C . LEU B 1 80 ? -16.578 8.234 -4.051 1 98.5 80 LEU B C 1
ATOM 2903 O O . LEU B 1 80 ? -16.312 7.07 -4.363 1 98.5 80 LEU B O 1
ATOM 2907 N N . TYR B 1 81 ? -17.656 8.797 -4.355 1 98.12 81 TYR B N 1
ATOM 2908 C CA . TYR B 1 81 ? -18.516 8.258 -5.414 1 98.12 81 TYR B CA 1
ATOM 2909 C C . TYR B 1 81 ? -18.359 9.07 -6.691 1 98.12 81 TYR B C 1
ATOM 2911 O O . TYR B 1 81 ? -18.453 10.305 -6.668 1 98.12 81 TYR B O 1
ATOM 2919 N N . VAL B 1 82 ? -18.062 8.445 -7.789 1 97.25 82 VAL B N 1
ATOM 2920 C CA . VAL B 1 82 ? -18.031 9.031 -9.125 1 97.25 82 VAL B CA 1
ATOM 2921 C C . VAL B 1 82 ? -19.094 8.383 -10.008 1 97.25 82 VAL B C 1
ATOM 2923 O O . VAL B 1 82 ? -18.953 7.234 -10.422 1 97.25 82 VAL B O 1
ATOM 2926 N N . ASP B 1 83 ? -20.141 9.133 -10.297 1 92.94 83 ASP B N 1
ATOM 2927 C CA . ASP B 1 83 ? -21.266 8.633 -11.086 1 92.94 83 ASP B CA 1
ATOM 2928 C C . ASP B 1 83 ? -21.75 7.285 -10.555 1 92.94 83 ASP B C 1
ATOM 2930 O O . ASP B 1 83 ? -21.859 6.316 -11.312 1 92.94 83 ASP B O 1
ATOM 2934 N N . GLY B 1 84 ? -21.875 7.258 -9.266 1 94.06 84 GLY B N 1
ATOM 2935 C CA . GLY B 1 84 ? -22.469 6.094 -8.625 1 94.06 84 GLY B CA 1
ATOM 2936 C C . GLY B 1 84 ? -21.453 5.008 -8.312 1 94.06 84 GLY B C 1
ATOM 2937 O O . GLY B 1 84 ? -21.781 4.012 -7.668 1 94.06 84 GLY B O 1
ATOM 2938 N N . HIS B 1 85 ? -20.234 5.164 -8.734 1 94.88 85 HIS B N 1
ATOM 2939 C CA . HIS B 1 85 ? -19.172 4.18 -8.5 1 94.88 85 HIS B CA 1
ATOM 2940 C C . HIS B 1 85 ? -18.328 4.562 -7.293 1 94.88 85 HIS B C 1
ATOM 2942 O O . HIS B 1 85 ? -17.781 5.664 -7.242 1 94.88 85 HIS B O 1
ATOM 2948 N N . ARG B 1 86 ? -18.188 3.654 -6.371 1 96.12 86 ARG B N 1
ATOM 2949 C CA . ARG B 1 86 ? -17.516 3.932 -5.109 1 96.12 86 ARG B CA 1
ATOM 2950 C C . ARG B 1 86 ? -16.016 3.736 -5.238 1 96.12 86 ARG B C 1
ATOM 2952 O O . ARG B 1 86 ? -15.555 2.74 -5.805 1 96.12 86 ARG B O 1
ATOM 2959 N N . ILE B 1 87 ? -15.281 4.633 -4.777 1 96.75 87 ILE B N 1
ATOM 2960 C CA . ILE B 1 87 ? -13.828 4.551 -4.633 1 96.75 87 ILE B CA 1
ATOM 2961 C C . ILE B 1 87 ? -13.445 4.777 -3.176 1 96.75 87 ILE B C 1
ATOM 2963 O O . ILE B 1 87 ? -13.719 5.84 -2.611 1 96.75 87 ILE B O 1
ATOM 2967 N N . CYS B 1 88 ? -12.727 3.732 -2.641 1 94.38 88 CYS B N 1
ATOM 2968 C CA . CYS B 1 88 ? -12.328 3.83 -1.24 1 94.38 88 CYS B CA 1
ATOM 2969 C C . CYS B 1 88 ? -10.805 3.824 -1.104 1 94.38 88 CYS B C 1
ATOM 2971 O O . CYS B 1 88 ? -10.094 3.578 -2.078 1 94.38 88 CYS B O 1
ATOM 2973 N N . GLU B 1 89 ? -10.367 4.121 0.081 1 94.25 89 GLU B N 1
ATOM 2974 C CA . GLU B 1 89 ? -8.961 4.223 0.462 1 94.25 89 GLU B CA 1
ATOM 2975 C C . GLU B 1 89 ? -8.367 5.559 0.026 1 94.25 89 GLU B C 1
ATOM 2977 O O . GLU B 1 89 ? -8.414 5.91 -1.154 1 94.25 89 GLU B O 1
ATOM 2982 N N . SER B 1 90 ? -7.809 6.211 0.889 1 96.94 90 SER B N 1
ATOM 2983 C CA . SER B 1 90 ? -7.375 7.594 0.715 1 96.94 90 SER B CA 1
ATOM 2984 C C . SER B 1 90 ? -6.359 7.719 -0.416 1 96.94 90 SER B C 1
ATOM 2986 O O . SER B 1 90 ? -6.516 8.555 -1.308 1 96.94 90 SER B O 1
ATOM 2988 N N . LYS B 1 91 ? -5.398 6.836 -0.438 1 97.31 91 LYS B N 1
ATOM 2989 C CA . LYS B 1 91 ? -4.348 6.945 -1.445 1 97.31 91 LYS B CA 1
ATOM 2990 C C . LYS B 1 91 ? -4.891 6.645 -2.84 1 97.31 91 LYS B C 1
ATOM 2992 O O . LYS B 1 91 ? -4.438 7.227 -3.826 1 97.31 91 LYS B O 1
ATOM 2997 N N . ILE B 1 92 ? -5.859 5.742 -2.9 1 97.94 92 ILE B N 1
ATOM 2998 C CA . ILE B 1 92 ? -6.469 5.387 -4.176 1 97.94 92 ILE B CA 1
ATOM 2999 C C . ILE B 1 92 ? -7.309 6.551 -4.691 1 97.94 92 ILE B C 1
ATOM 3001 O O . ILE B 1 92 ? -7.289 6.859 -5.887 1 97.94 92 ILE B O 1
ATOM 3005 N N . ILE B 1 93 ? -8 7.195 -3.805 1 98.56 93 ILE B N 1
ATOM 3006 C CA . ILE B 1 93 ? -8.789 8.367 -4.16 1 98.56 93 ILE B CA 1
ATOM 3007 C C . ILE B 1 93 ? -7.867 9.477 -4.668 1 98.56 93 ILE B C 1
ATOM 3009 O O . ILE B 1 93 ? -8.156 10.125 -5.676 1 98.56 93 ILE B O 1
ATOM 3013 N N . VAL B 1 94 ? -6.738 9.633 -4 1 98.56 94 VAL B N 1
ATOM 3014 C CA . VAL B 1 94 ? -5.754 10.641 -4.383 1 98.56 94 VAL B CA 1
ATOM 3015 C C . VAL B 1 94 ? -5.246 10.359 -5.793 1 98.56 94 VAL B C 1
ATOM 3017 O O . VAL B 1 94 ? -5.203 11.258 -6.637 1 98.56 94 VAL B O 1
ATOM 3020 N N . GLU B 1 95 ? -4.898 9.148 -6.039 1 98 95 GLU B N 1
ATOM 3021 C CA . GLU B 1 95 ? -4.391 8.781 -7.355 1 98 95 GLU B CA 1
ATOM 3022 C C . GLU B 1 95 ? -5.465 8.945 -8.43 1 98 95 GLU B C 1
ATOM 3024 O O . GLU B 1 95 ? -5.176 9.422 -9.531 1 98 95 GLU B O 1
ATOM 3029 N N . TYR B 1 96 ? -6.668 8.594 -8.117 1 98.44 96 TYR B N 1
ATOM 3030 C CA . TYR B 1 96 ? -7.758 8.758 -9.07 1 98.44 96 TYR B CA 1
ATOM 3031 C C . TYR B 1 96 ? -7.93 10.219 -9.461 1 98.44 96 TYR B C 1
ATOM 3033 O O . TYR B 1 96 ? -7.988 10.547 -10.648 1 98.44 96 TYR B O 1
ATOM 3041 N N . MET B 1 97 ? -7.988 11.062 -8.453 1 98.5 97 MET B N 1
ATOM 3042 C CA . MET B 1 97 ? -8.188 12.484 -8.719 1 98.5 97 MET B CA 1
ATOM 3043 C C . MET B 1 97 ? -7.043 13.039 -9.562 1 98.5 97 MET B C 1
ATOM 3045 O O . MET B 1 97 ? -7.273 13.805 -10.5 1 98.5 97 MET B O 1
ATOM 3049 N N . ASN B 1 98 ? -5.891 12.648 -9.18 1 98.06 98 ASN B N 1
ATOM 3050 C CA . ASN B 1 98 ? -4.723 13.094 -9.93 1 98.06 98 ASN B CA 1
ATOM 3051 C C . ASN B 1 98 ? -4.801 12.648 -11.391 1 98.06 98 ASN B C 1
ATOM 3053 O O . ASN B 1 98 ? -4.562 13.445 -12.297 1 98.06 98 ASN B O 1
ATOM 3057 N N . GLU B 1 99 ? -5.137 11.406 -11.594 1 96.81 99 GLU B N 1
ATOM 3058 C CA . GLU B 1 99 ? -5.211 10.852 -12.945 1 96.81 99 GLU B CA 1
ATOM 3059 C C . GLU B 1 99 ? -6.355 11.477 -13.742 1 96.81 99 GLU B C 1
ATOM 3061 O O . GLU B 1 99 ? -6.18 11.852 -14.898 1 96.81 99 GLU B O 1
ATOM 3066 N N . LYS B 1 100 ? -7.453 11.633 -13.141 1 97 100 LYS B N 1
ATOM 3067 C CA . LYS B 1 100 ? -8.625 12.195 -13.805 1 97 100 LYS B CA 1
ATOM 3068 C C . LYS B 1 100 ? -8.367 13.625 -14.266 1 97 100 LYS B C 1
ATOM 3070 O O . LYS B 1 100 ? -8.789 14.023 -15.352 1 97 100 LYS B O 1
ATOM 3075 N N . MET B 1 101 ? -7.621 14.312 -13.477 1 97.62 101 MET B N 1
ATOM 3076 C CA . MET B 1 101 ? -7.391 15.734 -13.758 1 97.62 101 MET B CA 1
ATOM 3077 C C . MET B 1 101 ? -6.074 15.93 -14.5 1 97.62 101 MET B C 1
ATOM 3079 O O . MET B 1 101 ? -5.629 17.062 -14.688 1 97.62 101 MET B O 1
ATOM 3083 N N . LYS B 1 102 ? -5.383 14.781 -14.891 1 96 102 LYS B N 1
ATOM 3084 C CA . LYS B 1 102 ? -4.086 14.828 -15.555 1 96 102 LYS B CA 1
ATOM 3085 C C . LYS B 1 102 ? -3.074 15.625 -14.734 1 96 102 LYS B C 1
ATOM 3087 O O . LYS B 1 102 ? -2.359 16.469 -15.281 1 96 102 LYS B O 1
ATOM 3092 N N . GLY B 1 103 ? -3.15 15.328 -13.406 1 95.81 103 GLY B N 1
ATOM 3093 C CA . GLY B 1 103 ? -2.236 16 -12.492 1 95.81 103 GLY B CA 1
ATOM 3094 C C . GLY B 1 103 ? -0.822 15.453 -12.562 1 95.81 103 GLY B C 1
ATOM 3095 O O . GLY B 1 103 ? -0.57 14.453 -13.234 1 95.81 103 GLY B O 1
ATOM 3096 N N . THR B 1 104 ? 0.093 16.125 -11.867 1 95.56 104 THR B N 1
ATOM 3097 C CA . THR B 1 104 ? 1.51 15.789 -11.945 1 95.56 104 THR B CA 1
ATOM 3098 C C . THR B 1 104 ? 2.064 15.453 -10.562 1 95.56 104 THR B C 1
ATOM 3100 O O . THR B 1 104 ? 3.211 15.781 -10.25 1 95.56 104 THR B O 1
ATOM 3103 N N . LEU B 1 105 ? 1.267 14.844 -9.773 1 97.56 105 LEU B N 1
ATOM 3104 C CA . LEU B 1 105 ? 1.663 14.562 -8.391 1 97.56 105 LEU B CA 1
ATOM 3105 C C . LEU B 1 105 ? 2.652 13.406 -8.336 1 97.56 105 LEU B C 1
ATOM 3107 O O . LEU B 1 105 ? 3.258 13.156 -7.293 1 97.56 105 LEU B O 1
ATOM 3111 N N . LEU B 1 106 ? 2.791 12.68 -9.406 1 96.56 106 LEU B N 1
ATOM 3112 C CA . LEU B 1 106 ? 3.807 11.641 -9.516 1 96.56 106 LEU B CA 1
ATOM 3113 C C . LEU B 1 106 ? 4.75 11.93 -10.68 1 96.56 106 LEU B C 1
ATOM 3115 O O . LEU B 1 106 ? 4.328 12.438 -11.719 1 96.56 106 LEU B O 1
ATOM 3119 N N . PRO B 1 107 ? 6.012 11.516 -10.484 1 94.06 107 PRO B N 1
ATOM 3120 C CA . PRO B 1 107 ? 6.969 11.75 -11.57 1 94.06 107 PRO B CA 1
ATOM 3121 C C . PRO B 1 107 ? 6.617 10.984 -12.844 1 94.06 107 PRO B C 1
ATOM 3123 O O . PRO B 1 107 ? 6.027 9.906 -12.773 1 94.06 107 PRO B O 1
ATOM 3126 N N . GLU B 1 108 ? 7.008 11.523 -13.961 1 92.62 108 GLU B N 1
ATOM 3127 C CA . GLU B 1 108 ? 6.836 10.836 -15.234 1 92.62 108 GLU B CA 1
ATOM 3128 C C . GLU B 1 108 ? 7.859 9.719 -15.398 1 92.62 108 GLU B C 1
ATOM 3130 O O . GLU B 1 108 ? 7.551 8.664 -15.969 1 92.62 108 GLU B O 1
ATOM 3135 N N . ASP B 1 109 ? 9.078 9.977 -14.891 1 93.12 109 ASP B N 1
ATOM 3136 C CA . ASP B 1 109 ? 10.141 8.984 -14.953 1 93.12 109 ASP B CA 1
ATOM 3137 C C . ASP B 1 109 ? 9.828 7.781 -14.062 1 93.12 109 ASP B C 1
ATOM 3139 O O . ASP B 1 109 ? 9.594 7.938 -12.867 1 93.12 109 ASP B O 1
ATOM 3143 N N . PRO B 1 110 ? 9.875 6.582 -14.609 1 95.06 110 PRO B N 1
ATOM 3144 C CA . PRO B 1 110 ? 9.477 5.398 -13.844 1 95.06 110 PRO B CA 1
ATOM 3145 C C . PRO B 1 110 ? 10.352 5.172 -12.617 1 95.06 110 PRO B C 1
ATOM 3147 O O . PRO B 1 110 ? 9.867 4.695 -11.586 1 95.06 110 PRO B O 1
ATOM 3150 N N . ILE B 1 111 ? 11.594 5.473 -12.719 1 94.38 111 ILE B N 1
ATOM 3151 C CA . ILE B 1 111 ? 12.5 5.273 -11.586 1 94.38 111 ILE B CA 1
ATOM 3152 C C . ILE B 1 111 ? 12.148 6.254 -10.469 1 94.38 111 ILE B C 1
ATOM 3154 O O . ILE B 1 111 ? 12.039 5.859 -9.305 1 94.38 111 ILE B O 1
ATOM 3158 N N . LYS B 1 112 ? 11.945 7.523 -10.852 1 93.19 112 LYS B N 1
ATOM 3159 C CA . LYS B 1 112 ? 11.57 8.539 -9.867 1 93.19 112 LYS B CA 1
ATOM 3160 C C . LYS B 1 112 ? 10.188 8.242 -9.273 1 93.19 112 LYS B C 1
ATOM 3162 O O . LYS B 1 112 ? 9.938 8.523 -8.102 1 93.19 112 LYS B O 1
ATOM 3167 N N . ARG B 1 113 ? 9.359 7.73 -10.125 1 96.19 113 ARG B N 1
ATOM 3168 C CA . ARG B 1 113 ? 8.031 7.344 -9.656 1 96.19 113 ARG B CA 1
ATOM 3169 C C . ARG B 1 113 ? 8.117 6.203 -8.648 1 96.19 113 ARG B C 1
ATOM 3171 O O . ARG B 1 113 ? 7.398 6.195 -7.652 1 96.19 113 ARG B O 1
ATOM 3178 N N . ALA B 1 114 ? 8.992 5.27 -8.852 1 96.62 114 ALA B N 1
ATOM 3179 C CA . ALA B 1 114 ? 9.227 4.18 -7.914 1 96.62 114 ALA B CA 1
ATOM 3180 C C . ALA B 1 114 ? 9.758 4.707 -6.582 1 96.62 114 ALA B C 1
ATOM 3182 O O . ALA B 1 114 ? 9.359 4.23 -5.516 1 96.62 114 ALA B O 1
ATOM 3183 N N . ASP B 1 115 ? 10.586 5.727 -6.668 1 94.81 115 ASP B N 1
ATOM 3184 C CA . ASP B 1 115 ? 11.109 6.332 -5.453 1 94.81 115 ASP B CA 1
ATOM 3185 C C . ASP B 1 115 ? 9.992 6.969 -4.629 1 94.81 115 ASP B C 1
ATOM 3187 O O . ASP B 1 115 ? 9.953 6.82 -3.404 1 94.81 115 ASP B O 1
ATOM 3191 N N . ALA B 1 116 ? 9.164 7.66 -5.316 1 96.12 116 ALA B N 1
ATOM 3192 C CA . ALA B 1 116 ? 8.031 8.281 -4.637 1 96.12 116 ALA B CA 1
ATOM 3193 C C . ALA B 1 116 ? 7.148 7.23 -3.971 1 96.12 116 ALA B C 1
ATOM 3195 O O . ALA B 1 116 ? 6.766 7.379 -2.805 1 96.12 116 ALA B O 1
ATOM 3196 N N . ARG B 1 117 ? 6.859 6.18 -4.699 1 97.06 117 ARG B N 1
ATOM 3197 C CA . ARG B 1 117 ? 6.02 5.109 -4.168 1 97.06 117 ARG B CA 1
ATOM 3198 C C . ARG B 1 117 ? 6.68 4.438 -2.969 1 97.06 117 ARG B C 1
ATOM 3200 O O . ARG B 1 117 ? 5.996 4.035 -2.023 1 97.06 117 ARG B O 1
ATOM 3207 N N . PHE B 1 118 ? 7.977 4.363 -3.006 1 96 118 PHE B N 1
ATOM 3208 C CA . PHE B 1 118 ? 8.719 3.76 -1.902 1 96 118 PHE B CA 1
ATOM 3209 C C . PHE B 1 118 ? 8.578 4.598 -0.637 1 96 118 PHE B C 1
ATOM 3211 O O . PHE B 1 118 ? 8.312 4.062 0.441 1 96 118 PHE B O 1
ATOM 3218 N N . LEU B 1 119 ? 8.727 5.887 -0.759 1 95.62 119 LEU B N 1
ATOM 3219 C CA . LEU B 1 119 ? 8.602 6.766 0.399 1 95.62 119 LEU B CA 1
ATOM 3220 C C . LEU B 1 119 ? 7.188 6.719 0.968 1 95.62 119 LEU B C 1
ATOM 3222 O O . LEU B 1 119 ? 7.004 6.711 2.188 1 95.62 119 LEU B O 1
ATOM 3226 N N . ILE B 1 120 ? 6.246 6.672 0.087 1 96.81 120 ILE B N 1
ATOM 3227 C CA . ILE B 1 120 ? 4.848 6.594 0.496 1 96.81 120 ILE B CA 1
ATOM 3228 C C . ILE B 1 120 ? 4.605 5.293 1.256 1 96.81 120 ILE B C 1
ATOM 3230 O O . ILE B 1 120 ? 3.973 5.297 2.316 1 96.81 120 ILE B O 1
ATOM 3234 N N . ALA B 1 121 ? 5.129 4.262 0.726 1 94 121 ALA B N 1
ATOM 3235 C CA . ALA B 1 121 ? 4.996 2.965 1.384 1 94 121 ALA B CA 1
ATOM 3236 C C . ALA B 1 121 ? 5.691 2.965 2.742 1 94 121 ALA B C 1
ATOM 3238 O O . ALA B 1 121 ? 5.141 2.467 3.729 1 94 121 ALA B O 1
ATOM 3239 N N . MET B 1 122 ? 6.855 3.512 2.797 1 93 122 MET B N 1
ATOM 3240 C CA . MET B 1 122 ? 7.637 3.555 4.031 1 93 122 MET B CA 1
ATOM 3241 C C . MET B 1 122 ? 6.918 4.367 5.102 1 93 122 MET B C 1
ATOM 3243 O O . MET B 1 122 ? 6.961 4.02 6.281 1 93 122 MET B O 1
ATOM 3247 N N . TRP B 1 123 ? 6.277 5.387 4.691 1 95 123 TRP B N 1
ATOM 3248 C CA . TRP B 1 123 ? 5.527 6.195 5.645 1 95 123 TRP B CA 1
ATOM 3249 C C . TRP B 1 123 ? 4.418 5.379 6.301 1 95 123 TRP B C 1
ATOM 3251 O O . TRP B 1 123 ? 4.262 5.398 7.523 1 95 123 TRP B O 1
ATOM 3261 N N . GLY B 1 124 ? 3.646 4.711 5.48 1 90.62 124 GLY B N 1
ATOM 3262 C CA . GLY B 1 124 ? 2.557 3.889 5.98 1 90.62 124 GLY B CA 1
ATOM 3263 C C . GLY B 1 124 ? 3.021 2.77 6.895 1 90.62 124 GLY B C 1
ATOM 3264 O O . GLY B 1 124 ? 2.4 2.502 7.926 1 90.62 124 GLY B O 1
ATOM 3265 N N . ASP B 1 125 ? 4.129 2.209 6.598 1 84.81 125 ASP B N 1
ATOM 3266 C CA . ASP B 1 125 ? 4.602 1.015 7.293 1 84.81 125 ASP B CA 1
ATOM 3267 C C . ASP B 1 125 ? 5.355 1.384 8.57 1 84.81 125 ASP B C 1
ATOM 3269 O O . ASP B 1 125 ? 5.273 0.672 9.57 1 84.81 125 ASP B O 1
ATOM 3273 N N . LYS B 1 126 ? 6.035 2.539 8.547 1 85.44 126 LYS B N 1
ATOM 3274 C CA . LYS B 1 126 ? 7.035 2.73 9.594 1 85.44 126 LYS B CA 1
ATOM 3275 C C . LYS B 1 126 ? 6.723 3.967 10.43 1 85.44 126 LYS B C 1
ATOM 3277 O O . LYS B 1 126 ? 7.191 4.086 11.562 1 85.44 126 LYS B O 1
ATOM 3282 N N . VAL B 1 127 ? 6.07 4.867 9.898 1 88.81 127 VAL B N 1
ATOM 3283 C CA . VAL B 1 127 ? 5.992 6.148 10.594 1 88.81 127 VAL B CA 1
ATOM 3284 C C . VAL B 1 127 ? 4.617 6.305 11.242 1 88.81 127 VAL B C 1
ATOM 3286 O O . VAL B 1 127 ? 4.512 6.719 12.398 1 88.81 127 VAL B O 1
ATOM 3289 N N . PHE B 1 128 ? 3.641 5.898 10.578 1 87.5 128 PHE B N 1
ATOM 3290 C CA . PHE B 1 128 ? 2.268 6.176 10.984 1 87.5 128 PHE B CA 1
ATOM 3291 C C . PHE B 1 128 ? 1.985 5.602 12.367 1 87.5 128 PHE B C 1
ATOM 3293 O O . PHE B 1 128 ? 1.598 6.332 13.281 1 87.5 128 PHE B O 1
ATOM 3300 N N . ALA B 1 129 ? 2.285 4.387 12.523 1 86.69 129 ALA B N 1
ATOM 3301 C CA . ALA B 1 129 ? 2.027 3.721 13.797 1 86.69 129 ALA B CA 1
ATOM 3302 C C . ALA B 1 129 ? 2.875 4.324 14.914 1 86.69 129 ALA B C 1
ATOM 3304 O O . ALA B 1 129 ? 2.408 4.473 16.047 1 86.69 129 ALA B O 1
ATOM 3305 N N . LYS B 1 130 ? 4.055 4.727 14.609 1 91.5 130 LYS B N 1
ATOM 3306 C CA . LYS B 1 130 ? 4.984 5.258 15.602 1 91.5 130 LYS B CA 1
ATOM 3307 C C . LYS B 1 130 ? 4.52 6.621 16.109 1 91.5 130 LYS B C 1
ATOM 3309 O O . LYS B 1 130 ? 4.707 6.949 17.281 1 91.5 130 LYS B O 1
ATOM 3314 N N . LEU B 1 131 ? 3.945 7.418 15.258 1 93.94 131 LEU B N 1
ATOM 3315 C CA . LEU B 1 131 ? 3.41 8.719 15.656 1 93.94 131 LEU B CA 1
ATOM 3316 C C . LEU B 1 131 ? 2.371 8.555 16.766 1 93.94 131 LEU B C 1
ATOM 3318 O O . LEU B 1 131 ? 2.447 9.227 17.797 1 93.94 131 LEU B O 1
ATOM 3322 N N . TYR B 1 132 ? 1.511 7.641 16.594 1 91.31 132 TYR B N 1
ATOM 3323 C CA . TYR B 1 132 ? 0.422 7.434 17.531 1 91.31 132 TYR B CA 1
ATOM 3324 C C . TYR B 1 132 ? 0.924 6.75 18.797 1 91.31 132 TYR B C 1
ATOM 3326 O O . TYR B 1 132 ? 0.417 7.008 19.906 1 91.31 132 TYR B O 1
ATOM 3334 N N . THR B 1 133 ? 1.926 5.891 18.625 1 92.12 133 THR B N 1
ATOM 3335 C CA . THR B 1 133 ? 2.541 5.258 19.781 1 92.12 133 THR B CA 1
ATOM 3336 C C . THR B 1 133 ? 3.15 6.305 20.719 1 92.12 133 THR B C 1
ATOM 3338 O O . THR B 1 133 ? 2.932 6.273 21.922 1 92.12 133 THR B O 1
ATOM 3341 N N . VAL B 1 134 ? 3.848 7.23 20.172 1 94.06 134 VAL B N 1
ATOM 3342 C CA . VAL B 1 134 ? 4.457 8.289 20.969 1 94.06 134 VAL B CA 1
ATOM 3343 C C . VAL B 1 134 ? 3.369 9.102 21.672 1 94.06 134 VAL B C 1
ATOM 3345 O O . VAL B 1 134 ? 3.494 9.438 22.844 1 94.06 134 VAL B O 1
ATOM 3348 N N . LEU B 1 135 ? 2.342 9.367 20.984 1 92.81 135 LEU B N 1
ATOM 3349 C CA . LEU B 1 135 ? 1.271 10.211 21.5 1 92.81 135 LEU B CA 1
ATOM 3350 C C . LEU B 1 135 ? 0.539 9.531 22.656 1 92.81 135 LEU B C 1
ATOM 3352 O O . LEU B 1 135 ? 0.199 10.172 23.641 1 92.81 135 LEU B O 1
ATOM 3356 N N . ARG B 1 136 ? 0.38 8.219 22.578 1 91.5 136 ARG B N 1
ATOM 3357 C CA . ARG B 1 136 ? -0.483 7.508 23.516 1 91.5 136 ARG B CA 1
ATOM 3358 C C . ARG B 1 136 ? 0.324 6.938 24.672 1 91.5 136 ARG B C 1
ATOM 3360 O O . ARG B 1 136 ? -0.237 6.586 25.719 1 91.5 136 ARG B O 1
ATOM 3367 N N . THR B 1 137 ? 1.637 6.777 24.422 1 91 137 THR B N 1
ATOM 3368 C CA . THR B 1 137 ? 2.469 6.152 25.453 1 91 137 THR B CA 1
ATOM 3369 C C . THR B 1 137 ? 2.543 7.031 26.703 1 91 137 THR B C 1
ATOM 3371 O O . THR B 1 137 ? 2.889 8.211 26.609 1 91 137 THR B O 1
ATOM 3374 N N . THR B 1 138 ? 2.197 6.402 27.797 1 87.38 138 THR B N 1
ATOM 3375 C CA . THR B 1 138 ? 2.131 7.152 29.047 1 87.38 138 THR B CA 1
ATOM 3376 C C . THR B 1 138 ? 3.447 7.047 29.812 1 87.38 138 THR B C 1
ATOM 3378 O O . THR B 1 138 ? 3.873 8 30.469 1 87.38 138 THR B O 1
ATOM 3381 N N . ASP B 1 139 ? 4.078 5.918 29.672 1 91.62 139 ASP B N 1
ATOM 3382 C CA . ASP B 1 139 ? 5.355 5.742 30.344 1 91.62 139 ASP B CA 1
ATOM 3383 C C . ASP B 1 139 ? 6.449 6.574 29.688 1 91.62 139 ASP B C 1
ATOM 3385 O O . ASP B 1 139 ? 6.707 6.43 28.484 1 91.62 139 ASP B O 1
ATOM 3389 N N . PRO B 1 140 ? 7.074 7.371 30.484 1 90.38 140 PRO B N 1
ATOM 3390 C CA . PRO B 1 140 ? 8.055 8.289 29.891 1 90.38 140 PRO B CA 1
ATOM 3391 C C . PRO B 1 140 ? 9.227 7.57 29.25 1 90.38 140 PRO B C 1
ATOM 3393 O O . PRO B 1 140 ? 9.734 8.008 28.203 1 90.38 140 PRO B O 1
ATOM 3396 N N . CYS B 1 141 ? 9.672 6.559 29.812 1 92.5 141 CYS B N 1
ATOM 3397 C CA . CYS B 1 141 ? 10.797 5.816 29.25 1 92.5 141 CYS B CA 1
ATOM 3398 C C . CYS B 1 141 ? 10.414 5.16 27.938 1 92.5 141 CYS B C 1
ATOM 3400 O O . CYS B 1 141 ? 11.156 5.262 26.953 1 92.5 141 CYS B O 1
ATOM 3402 N N . ASP B 1 142 ? 9.25 4.605 27.969 1 92.62 142 ASP B N 1
ATOM 3403 C CA . ASP B 1 142 ? 8.758 3.988 26.734 1 92.62 142 ASP B CA 1
ATOM 3404 C C . ASP B 1 142 ? 8.516 5.035 25.656 1 92.62 142 ASP B C 1
ATOM 3406 O O . ASP B 1 142 ? 8.789 4.793 24.469 1 92.62 142 ASP B O 1
ATOM 3410 N N . ARG B 1 143 ? 8.047 6.141 26.078 1 94.06 143 ARG B N 1
ATOM 3411 C CA . ARG B 1 143 ? 7.785 7.223 25.125 1 94.06 143 ARG B CA 1
ATOM 3412 C C . ARG B 1 143 ? 9.086 7.73 24.516 1 94.06 143 ARG B C 1
ATOM 3414 O O . ARG B 1 143 ? 9.141 8 23.312 1 94.06 143 ARG B O 1
ATOM 3421 N N . GLN B 1 144 ? 10.094 7.863 25.344 1 94.25 144 GLN B N 1
ATOM 3422 C CA . GLN B 1 144 ? 11.383 8.328 24.844 1 94.25 144 GLN B CA 1
ATOM 3423 C C . GLN B 1 144 ? 11.969 7.348 23.828 1 94.25 144 GLN B C 1
ATOM 3425 O O . GLN B 1 144 ? 12.547 7.762 22.828 1 94.25 144 GLN B O 1
ATOM 3430 N N . CYS B 1 145 ? 11.789 6.148 24.125 1 94.38 145 CYS B N 1
ATOM 3431 C CA . CYS B 1 145 ? 12.25 5.125 23.188 1 94.38 145 CYS B CA 1
ATOM 3432 C C . CYS B 1 145 ? 11.508 5.227 21.859 1 94.38 145 CYS B C 1
ATOM 3434 O O . CYS B 1 145 ? 12.133 5.234 20.797 1 94.38 145 CYS B O 1
ATOM 3436 N N . ALA B 1 146 ? 10.227 5.316 21.953 1 93.25 146 ALA B N 1
ATOM 3437 C CA . ALA B 1 146 ? 9.406 5.449 20.75 1 93.25 146 ALA B CA 1
ATOM 3438 C C . ALA B 1 146 ? 9.75 6.73 20 1 93.25 146 ALA B C 1
ATOM 3440 O O . ALA B 1 146 ? 9.773 6.742 18.766 1 93.25 146 ALA B O 1
ATOM 3441 N N . TRP B 1 147 ? 9.984 7.711 20.734 1 95.62 147 TRP B N 1
ATOM 3442 C CA . TRP B 1 147 ? 10.328 9.016 20.172 1 95.62 147 TRP B CA 1
ATOM 3443 C C . TRP B 1 147 ? 11.625 8.945 19.375 1 95.62 147 TRP B C 1
ATOM 3445 O O . TRP B 1 147 ? 11.688 9.422 18.234 1 95.62 147 TRP B O 1
ATOM 3455 N N . GLU B 1 148 ? 12.602 8.336 19.906 1 95.12 148 GLU B N 1
ATOM 3456 C CA . GLU B 1 148 ? 13.891 8.211 19.219 1 95.12 148 GLU B CA 1
ATOM 3457 C C . GLU B 1 148 ? 13.766 7.398 17.938 1 95.12 148 GLU B C 1
ATOM 3459 O O . GLU B 1 148 ? 14.398 7.715 16.938 1 95.12 148 GLU B O 1
ATOM 3464 N N . GLN B 1 149 ? 12.945 6.43 18.016 1 93.12 149 GLN B N 1
ATOM 3465 C CA . GLN B 1 149 ? 12.703 5.613 16.828 1 93.12 149 GLN B CA 1
ATOM 3466 C C . GLN B 1 149 ? 12.016 6.426 15.742 1 93.12 149 GLN B C 1
ATOM 3468 O O . GLN B 1 149 ? 12.352 6.309 14.562 1 93.12 149 GLN B O 1
ATOM 3473 N N . LEU B 1 150 ? 11.094 7.195 16.156 1 95.19 150 LEU B N 1
ATOM 3474 C CA . LEU B 1 150 ? 10.383 8.055 15.211 1 95.19 150 LEU B CA 1
ATOM 3475 C C . LEU B 1 150 ? 11.336 9.055 14.562 1 95.19 150 LEU B C 1
ATOM 3477 O O . LEU B 1 150 ? 11.305 9.25 13.344 1 95.19 150 LEU B O 1
ATOM 3481 N N . LEU B 1 151 ? 12.188 9.633 15.352 1 95.94 151 LEU B N 1
ATOM 3482 C CA . LEU B 1 151 ? 13.133 10.617 14.852 1 95.94 151 LEU B CA 1
ATOM 3483 C C . LEU B 1 151 ? 14.094 9.992 13.852 1 95.94 151 LEU B C 1
ATOM 3485 O O . LEU B 1 151 ? 14.469 10.633 12.859 1 95.94 151 LEU B O 1
ATOM 3489 N N . GLU B 1 152 ? 14.422 8.805 14.055 1 93.06 152 GLU B N 1
ATOM 3490 C CA . GLU B 1 152 ? 15.305 8.102 13.133 1 93.06 152 GLU B CA 1
ATOM 3491 C C . GLU B 1 152 ? 14.641 7.91 11.773 1 93.06 152 GLU B C 1
ATOM 3493 O O . GLU B 1 152 ? 15.273 8.102 10.734 1 93.06 152 GLU B O 1
ATOM 3498 N N . VAL B 1 153 ? 13.469 7.543 11.812 1 93 153 VAL B N 1
ATOM 3499 C CA . VAL B 1 153 ? 12.742 7.316 10.562 1 93 153 VAL B CA 1
ATOM 3500 C C . VAL B 1 153 ? 12.547 8.641 9.828 1 93 153 VAL B C 1
ATOM 3502 O O . VAL B 1 153 ? 12.656 8.703 8.602 1 93 153 VAL B O 1
ATOM 3505 N N . LEU B 1 154 ? 12.289 9.695 10.547 1 95.62 154 LEU B N 1
ATOM 3506 C CA . LEU B 1 154 ? 12.125 11.008 9.93 1 95.62 154 LEU B CA 1
ATOM 3507 C C . LEU B 1 154 ? 13.43 11.484 9.305 1 95.62 154 LEU B C 1
ATOM 3509 O O . LEU B 1 154 ? 13.422 12.164 8.273 1 95.62 154 LEU B O 1
ATOM 3513 N N . SER B 1 155 ? 14.516 11.117 9.938 1 95.31 155 SER B N 1
ATOM 3514 C CA . SER B 1 155 ? 15.82 11.43 9.359 1 95.31 155 SER B CA 1
ATOM 3515 C C . SER B 1 155 ? 16 10.742 8.016 1 95.31 155 SER B C 1
ATOM 3517 O O . SER B 1 155 ? 16.594 11.312 7.09 1 95.31 155 SER B O 1
ATOM 3519 N N . PHE B 1 156 ? 15.531 9.594 7.922 1 92.56 156 PHE B N 1
ATOM 3520 C CA . PHE B 1 156 ? 15.555 8.859 6.66 1 92.56 156 PHE B CA 1
ATOM 3521 C C . PHE B 1 156 ? 14.789 9.617 5.582 1 92.56 156 PHE B C 1
ATOM 3523 O O . PHE B 1 156 ? 15.266 9.742 4.449 1 92.56 156 PHE B O 1
ATOM 3530 N N . PHE B 1 157 ? 13.656 10.094 5.906 1 93.94 157 PHE B N 1
ATOM 3531 C CA . PHE B 1 157 ? 12.852 10.852 4.957 1 93.94 157 PHE B CA 1
ATOM 3532 C C . PHE B 1 157 ? 13.555 12.141 4.555 1 93.94 157 PHE B C 1
ATOM 3534 O O . PHE B 1 157 ? 13.555 12.516 3.383 1 93.94 157 PHE B O 1
ATOM 3541 N N . ASP B 1 158 ? 14.164 12.797 5.535 1 94.62 158 ASP B N 1
ATOM 3542 C CA . ASP B 1 158 ? 14.906 14.016 5.242 1 94.62 158 ASP B CA 1
ATOM 3543 C C . ASP B 1 158 ? 16.016 13.75 4.23 1 94.62 158 ASP B C 1
ATOM 3545 O O . ASP B 1 158 ? 16.188 14.508 3.271 1 94.62 158 ASP B O 1
ATOM 3549 N N . HIS B 1 159 ? 16.672 12.695 4.457 1 92.12 159 HIS B N 1
ATOM 3550 C CA . HIS B 1 159 ? 17.75 12.305 3.553 1 92.12 159 HIS B CA 1
ATOM 3551 C C . HIS B 1 159 ? 17.203 11.969 2.166 1 92.12 159 HIS B C 1
ATOM 3553 O O . HIS B 1 159 ? 17.844 12.289 1.155 1 92.12 159 HIS B O 1
ATOM 3559 N N . ALA B 1 160 ? 16.094 11.305 2.135 1 90.06 160 ALA B N 1
ATOM 3560 C CA . ALA B 1 160 ? 15.484 10.953 0.856 1 90.06 160 ALA B CA 1
ATOM 3561 C C . ALA B 1 160 ? 15.133 12.203 0.057 1 90.06 160 ALA B C 1
ATOM 3563 O O . ALA B 1 160 ? 15.289 12.234 -1.166 1 90.06 160 ALA B O 1
ATOM 3564 N N . TYR B 1 161 ? 14.664 13.211 0.755 1 90.19 161 TYR B N 1
ATOM 3565 C CA . TYR B 1 161 ? 14.391 14.492 0.11 1 90.19 161 TYR B CA 1
ATOM 3566 C C . TYR B 1 161 ? 15.672 15.109 -0.445 1 90.19 161 TYR B C 1
ATOM 3568 O O . TYR B 1 161 ? 15.688 15.609 -1.571 1 90.19 161 TYR B O 1
ATOM 3576 N N . GLU B 1 162 ? 16.641 15.039 0.316 1 88.12 162 GLU B N 1
ATOM 3577 C CA . GLU B 1 162 ? 17.922 15.625 -0.071 1 88.12 162 GLU B CA 1
ATOM 3578 C C . GLU B 1 162 ? 18.516 14.922 -1.295 1 88.12 162 GLU B C 1
ATOM 3580 O O . GLU B 1 162 ? 19.078 15.57 -2.174 1 88.12 162 GLU B O 1
ATOM 3585 N N . GLU B 1 163 ? 18.328 13.68 -1.328 1 83.94 163 GLU B N 1
ATOM 3586 C CA . GLU B 1 163 ? 18.922 12.875 -2.395 1 83.94 163 GLU B CA 1
ATOM 3587 C C . GLU B 1 163 ? 18.094 12.961 -3.674 1 83.94 163 GLU B C 1
ATOM 3589 O O . GLU B 1 163 ? 18.578 12.648 -4.758 1 83.94 163 GLU B O 1
ATOM 3594 N N . SER B 1 164 ? 16.828 13.344 -3.443 1 80 164 SER B N 1
ATOM 3595 C CA . SER B 1 164 ? 15.992 13.406 -4.637 1 80 164 SER B CA 1
ATOM 3596 C C . SER B 1 164 ? 16.531 14.422 -5.641 1 80 164 SER B C 1
ATOM 3598 O O . SER B 1 164 ? 17.141 15.422 -5.25 1 80 164 SER B O 1
ATOM 3600 N N . LYS B 1 165 ? 17.359 14.055 -6.449 1 61.03 165 LYS B N 1
ATOM 3601 C CA . LYS B 1 165 ? 18.078 14.805 -7.473 1 61.03 165 LYS B CA 1
ATOM 3602 C C . LYS B 1 165 ? 17.297 16.031 -7.926 1 61.03 165 LYS B C 1
ATOM 3604 O O . LYS B 1 165 ? 17.672 16.688 -8.891 1 61.03 165 LYS B O 1
ATOM 3609 N N . SER B 1 166 ? 16.172 16.203 -7.367 1 59.75 166 SER B N 1
ATOM 3610 C CA . SER B 1 166 ? 15.422 17.359 -7.836 1 59.75 166 SER B CA 1
ATOM 3611 C C . SER B 1 166 ? 15.781 18.609 -7.047 1 59.75 166 SER B C 1
ATOM 3613 O O . SER B 1 166 ? 15.227 18.859 -5.977 1 59.75 166 SER B O 1
ATOM 3615 N N . LYS B 1 167 ? 17.156 19.031 -7.109 1 61.66 167 LYS B N 1
ATOM 3616 C CA . LYS B 1 167 ? 17.969 19.875 -6.234 1 61.66 167 LYS B CA 1
ATOM 3617 C C . LYS B 1 167 ? 17.328 21.25 -6.055 1 61.66 167 LYS B C 1
ATOM 3619 O O . LYS B 1 167 ? 17.453 21.875 -4.996 1 61.66 167 LYS B O 1
ATOM 3624 N N . ASP B 1 168 ? 16.438 21.734 -6.824 1 74.5 168 ASP B N 1
ATOM 3625 C CA . ASP B 1 168 ? 16.297 23.172 -6.594 1 74.5 168 ASP B CA 1
ATOM 3626 C C . ASP B 1 168 ? 14.961 23.484 -5.938 1 74.5 168 ASP B C 1
ATOM 3628 O O . ASP B 1 168 ? 14.664 24.656 -5.656 1 74.5 168 ASP B O 1
ATOM 3632 N N . GLY B 1 169 ? 14.281 22.453 -5.422 1 89 169 GLY B N 1
ATOM 3633 C CA . GLY B 1 169 ? 12.977 22.828 -4.883 1 89 169 GLY B CA 1
ATOM 3634 C C . GLY B 1 169 ? 12.695 22.203 -3.527 1 89 169 GLY B C 1
ATOM 3635 O O . GLY B 1 169 ? 13.484 21.375 -3.043 1 89 169 GLY B O 1
ATOM 3636 N N . PRO B 1 170 ? 11.688 22.734 -2.807 1 92.94 170 PRO B N 1
ATOM 3637 C CA . PRO B 1 170 ? 11.383 22.312 -1.438 1 92.94 170 PRO B CA 1
ATOM 3638 C C . PRO B 1 170 ? 10.727 20.938 -1.375 1 92.94 170 PRO B C 1
ATOM 3640 O O . PRO B 1 170 ? 10.695 20.312 -0.309 1 92.94 170 PRO B O 1
ATOM 3643 N N . TYR B 1 171 ? 10.25 20.484 -2.469 1 96 171 TYR B N 1
ATOM 3644 C CA . TYR B 1 171 ? 9.477 19.25 -2.455 1 96 171 TYR B CA 1
ATOM 3645 C C . TYR B 1 171 ? 10.32 18.078 -2.92 1 96 171 TYR B C 1
ATOM 3647 O O . TYR B 1 171 ? 11.445 18.25 -3.387 1 96 171 TYR B O 1
ATOM 3655 N N . PHE B 1 172 ? 9.844 16.891 -2.756 1 94.44 172 PHE B N 1
ATOM 3656 C CA . PHE B 1 172 ? 10.539 15.688 -3.186 1 94.44 172 PHE B CA 1
ATOM 3657 C C . PHE B 1 172 ? 10.844 15.742 -4.676 1 94.44 172 PHE B C 1
ATOM 3659 O O . PHE B 1 172 ? 11.906 15.289 -5.113 1 94.44 172 PHE B O 1
ATOM 3666 N N . MET B 1 173 ? 9.883 16.297 -5.453 1 92.94 173 MET B N 1
ATOM 3667 C CA . MET B 1 173 ? 10.055 16.422 -6.898 1 92.94 173 MET B CA 1
ATOM 3668 C C . MET B 1 173 ? 10.602 17.797 -7.27 1 92.94 173 MET B C 1
ATOM 3670 O O . MET B 1 173 ? 10.281 18.328 -8.336 1 92.94 173 MET B O 1
ATOM 3674 N N . GLY B 1 174 ? 11.305 18.344 -6.371 1 92.44 174 GLY B N 1
ATOM 3675 C CA . GLY B 1 174 ? 11.836 19.672 -6.637 1 92.44 174 GLY B CA 1
ATOM 3676 C C . GLY B 1 174 ? 10.836 20.781 -6.387 1 92.44 174 GLY B C 1
ATOM 3677 O O . GLY B 1 174 ? 10.328 20.938 -5.273 1 92.44 174 GLY B O 1
ATOM 3678 N N . ASN B 1 175 ? 10.484 21.438 -7.41 1 93.06 175 ASN B N 1
ATOM 3679 C CA . ASN B 1 175 ? 9.586 22.578 -7.262 1 93.06 175 ASN B CA 1
ATOM 3680 C C . ASN B 1 175 ? 8.125 22.172 -7.375 1 93.06 175 ASN B C 1
ATOM 3682 O O . ASN B 1 175 ? 7.227 22.953 -7.074 1 93.06 175 ASN B O 1
ATOM 3686 N N . ASP B 1 176 ? 7.949 20.938 -7.738 1 93.62 176 ASP B N 1
ATOM 3687 C CA . ASP B 1 176 ? 6.582 20.469 -7.922 1 93.62 176 ASP B CA 1
ATOM 3688 C C . ASP B 1 176 ? 6.121 19.625 -6.723 1 93.62 176 ASP B C 1
ATOM 3690 O O . ASP B 1 176 ? 6.855 18.766 -6.246 1 93.62 176 ASP B O 1
ATOM 3694 N N . LEU B 1 177 ? 4.949 19.953 -6.258 1 96.81 177 LEU B N 1
ATOM 3695 C CA . LEU B 1 177 ? 4.328 19.141 -5.219 1 96.81 177 LEU B CA 1
ATOM 3696 C C . LEU B 1 177 ? 4.172 17.703 -5.676 1 96.81 177 LEU B C 1
ATOM 3698 O O . LEU B 1 177 ? 3.807 17.438 -6.828 1 96.81 177 LEU B O 1
ATOM 3702 N N . SER B 1 178 ? 4.469 16.797 -4.77 1 96.69 178 SER B N 1
ATOM 3703 C CA . SER B 1 178 ? 4.32 15.383 -5.109 1 96.69 178 SER B CA 1
ATOM 3704 C C . SER B 1 178 ? 3.354 14.68 -4.16 1 96.69 178 SER B C 1
ATOM 3706 O O . SER B 1 178 ? 2.986 15.234 -3.121 1 96.69 178 SER B O 1
ATOM 3708 N N . MET B 1 179 ? 2.986 13.5 -4.523 1 98 179 MET B N 1
ATOM 3709 C CA . MET B 1 179 ? 2.127 12.656 -3.695 1 98 179 MET B CA 1
ATOM 3710 C C . MET B 1 179 ? 2.809 12.32 -2.373 1 98 179 MET B C 1
ATOM 3712 O O . MET B 1 179 ? 2.141 11.961 -1.399 1 98 179 MET B O 1
ATOM 3716 N N . VAL B 1 180 ? 4.117 12.414 -2.352 1 97.5 180 VAL B N 1
ATOM 3717 C CA . VAL B 1 180 ? 4.832 12.148 -1.106 1 97.5 180 VAL B CA 1
ATOM 3718 C C . VAL B 1 180 ? 4.398 13.156 -0.04 1 97.5 180 VAL B C 1
ATOM 3720 O O . VAL B 1 180 ? 4.02 12.766 1.067 1 97.5 180 VAL B O 1
ATOM 3723 N N . GLU B 1 181 ? 4.383 14.453 -0.398 1 98 181 GLU B N 1
ATOM 3724 C CA . GLU B 1 181 ? 3.924 15.469 0.549 1 98 181 GLU B CA 1
ATOM 3725 C C . GLU B 1 181 ? 2.449 15.273 0.894 1 98 181 GLU B C 1
ATOM 3727 O O . GLU B 1 181 ? 2.055 15.414 2.053 1 98 181 GLU B O 1
ATOM 3732 N N . ILE B 1 182 ? 1.71 14.922 -0.112 1 98.56 182 ILE B N 1
ATOM 3733 C CA . ILE B 1 182 ? 0.275 14.742 0.081 1 98.56 182 ILE B CA 1
ATOM 3734 C C . ILE B 1 182 ? 0.028 13.711 1.178 1 98.56 182 ILE B C 1
ATOM 3736 O O . ILE B 1 182 ? -0.883 13.867 1.994 1 98.56 182 ILE B O 1
ATOM 3740 N N . VAL B 1 183 ? 0.831 12.711 1.198 1 98 183 VAL B N 1
ATOM 3741 C CA . VAL B 1 183 ? 0.623 11.602 2.119 1 98 183 VAL B CA 1
ATOM 3742 C C . VAL B 1 183 ? 1.205 11.945 3.488 1 98 183 VAL B C 1
ATOM 3744 O O . VAL B 1 183 ? 0.61 11.633 4.52 1 98 183 VAL B O 1
ATOM 3747 N N . ILE B 1 184 ? 2.266 12.711 3.586 1 97.12 184 ILE B N 1
ATOM 3748 C CA . ILE B 1 184 ? 3.02 12.82 4.832 1 97.12 184 ILE B CA 1
ATOM 3749 C C . ILE B 1 184 ? 2.605 14.086 5.578 1 97.12 184 ILE B C 1
ATOM 3751 O O . ILE B 1 184 ? 2.514 14.086 6.809 1 97.12 184 ILE B O 1
ATOM 3755 N N . MET B 1 185 ? 2.26 15.117 4.875 1 97.75 185 MET B N 1
ATOM 3756 C CA . MET B 1 185 ? 2.209 16.438 5.488 1 97.75 185 MET B CA 1
ATOM 3757 C C . MET B 1 185 ? 0.966 16.594 6.359 1 97.75 185 MET B C 1
ATOM 3759 O O . MET B 1 185 ? 0.991 17.297 7.367 1 97.75 185 MET B O 1
ATOM 3763 N N . PRO B 1 186 ? -0.156 15.953 6 1 97.44 186 PRO B N 1
ATOM 3764 C CA . PRO B 1 186 ? -1.29 16.016 6.926 1 97.44 186 PRO B CA 1
ATOM 3765 C C . PRO B 1 186 ? -0.948 15.477 8.32 1 97.44 186 PRO B C 1
ATOM 3767 O O . PRO B 1 186 ? -1.444 16 9.32 1 97.44 186 PRO B O 1
ATOM 3770 N N . PHE B 1 187 ? -0.102 14.539 8.398 1 96.62 187 PHE B N 1
ATOM 3771 C CA . PHE B 1 187 ? 0.322 13.969 9.672 1 96.62 187 PHE B CA 1
ATOM 3772 C C . PHE B 1 187 ? 1.333 14.883 10.359 1 96.62 187 PHE B C 1
ATOM 3774 O O . PHE B 1 187 ? 1.22 15.148 11.555 1 96.62 187 PHE B O 1
ATOM 3781 N N . ILE B 1 188 ? 2.273 15.344 9.57 1 96.31 188 ILE B N 1
ATOM 3782 C CA . ILE B 1 188 ? 3.297 16.219 10.133 1 96.31 188 ILE B CA 1
ATOM 3783 C C . ILE B 1 188 ? 2.641 17.453 10.734 1 96.31 188 ILE B C 1
ATOM 3785 O O . ILE B 1 188 ? 2.988 17.875 11.844 1 96.31 188 ILE B O 1
ATOM 3789 N N . ALA B 1 189 ? 1.728 18 10.07 1 96.62 189 ALA B N 1
ATOM 3790 C CA . ALA B 1 189 ? 1.046 19.203 10.531 1 96.62 189 ALA B CA 1
ATOM 3791 C C . ALA B 1 189 ? 0.309 18.953 11.844 1 96.62 189 ALA B C 1
ATOM 3793 O O . ALA B 1 189 ? 0.367 19.781 12.766 1 96.62 189 ALA B O 1
ATOM 3794 N N . ARG B 1 190 ? -0.375 17.891 11.922 1 95.56 190 ARG B N 1
ATOM 3795 C CA . ARG B 1 190 ? -1.126 17.547 13.125 1 95.56 190 ARG B CA 1
ATOM 3796 C C . ARG B 1 190 ? -0.188 17.281 14.297 1 95.56 190 ARG B C 1
ATOM 3798 O O . ARG B 1 190 ? -0.386 17.812 15.391 1 95.56 190 ARG B O 1
ATOM 3805 N N . PHE B 1 191 ? 0.821 16.562 14.023 1 95.75 191 PHE B N 1
ATOM 3806 C CA . PHE B 1 191 ? 1.663 16.125 15.125 1 95.75 191 PHE B CA 1
ATOM 3807 C C . PHE B 1 191 ? 2.643 17.219 15.539 1 95.75 191 PHE B C 1
ATOM 3809 O O . PHE B 1 191 ? 3.148 17.219 16.656 1 95.75 191 PHE B O 1
ATOM 3816 N N . ALA B 1 192 ? 2.918 18.109 14.617 1 95.25 192 ALA B N 1
ATOM 3817 C CA . ALA B 1 192 ? 3.672 19.312 14.984 1 95.25 192 ALA B CA 1
ATOM 3818 C C . ALA B 1 192 ? 2.914 20.141 16.016 1 95.25 192 ALA B C 1
ATOM 3820 O O . ALA B 1 192 ? 3.514 20.938 16.734 1 95.25 192 ALA B O 1
ATOM 3821 N N . THR B 1 193 ? 1.637 19.953 16.078 1 95.38 193 THR B N 1
ATOM 3822 C CA . THR B 1 193 ? 0.785 20.641 17.047 1 95.38 193 THR B CA 1
ATOM 3823 C C . THR B 1 193 ? 0.598 19.766 18.297 1 95.38 193 THR B C 1
ATOM 3825 O O . THR B 1 193 ? 0.758 20.25 19.422 1 95.38 193 THR B O 1
ATOM 3828 N N . LEU B 1 194 ? 0.364 18.516 18.141 1 95.88 194 LEU B N 1
ATOM 3829 C CA . LEU B 1 194 ? -0.054 17.609 19.203 1 95.88 194 LEU B CA 1
ATOM 3830 C C . LEU B 1 194 ? 1.115 17.297 20.125 1 95.88 194 LEU B C 1
ATOM 3832 O O . LEU B 1 194 ? 0.962 17.281 21.344 1 95.88 194 LEU B O 1
ATOM 3836 N N . LEU B 1 195 ? 2.266 17.047 19.562 1 95.75 195 LEU B N 1
ATOM 3837 C CA . LEU B 1 195 ? 3.391 16.547 20.344 1 95.75 195 LEU B CA 1
ATOM 3838 C C . LEU B 1 195 ? 3.912 17.609 21.297 1 95.75 195 LEU B C 1
ATOM 3840 O O . LEU B 1 195 ? 4.148 17.328 22.469 1 95.75 195 LEU B O 1
ATOM 3844 N N . PRO B 1 196 ? 4.07 18.875 20.844 1 95.69 196 PRO B N 1
ATOM 3845 C CA . PRO B 1 196 ? 4.445 19.922 21.812 1 95.69 196 PRO B CA 1
ATOM 3846 C C . PRO B 1 196 ? 3.389 20.125 22.891 1 95.69 196 PRO B C 1
ATOM 3848 O O . PRO B 1 196 ? 3.725 20.312 24.062 1 95.69 196 PRO B O 1
ATOM 3851 N N . HIS B 1 197 ? 2.148 20.031 22.531 1 95.38 197 HIS B N 1
ATOM 3852 C CA . HIS B 1 197 ? 1.057 20.312 23.453 1 95.38 197 HIS B CA 1
ATOM 3853 C C . HIS B 1 197 ? 0.98 19.234 24.547 1 95.38 197 HIS B C 1
ATOM 3855 O O . HIS B 1 197 ? 0.925 19.562 25.734 1 95.38 197 HIS B O 1
ATOM 3861 N N . TYR B 1 198 ? 1.073 18 24.156 1 93.69 198 TYR B N 1
ATOM 3862 C CA . TYR B 1 198 ? 0.803 16.938 25.125 1 93.69 198 TYR B CA 1
ATOM 3863 C C . TYR B 1 198 ? 2.088 16.469 25.797 1 93.69 198 TYR B C 1
ATOM 3865 O O . TYR B 1 198 ? 2.072 16.031 26.953 1 93.69 198 TYR B O 1
ATOM 3873 N N . HIS B 1 199 ? 3.219 16.531 25.062 1 94.31 199 HIS B N 1
ATOM 3874 C CA . HIS B 1 199 ? 4.395 15.859 25.594 1 94.31 199 HIS B CA 1
ATOM 3875 C C . HIS B 1 199 ? 5.617 16.766 25.547 1 94.31 199 HIS B C 1
ATOM 3877 O O . HIS B 1 199 ? 6.723 16.344 25.906 1 94.31 199 HIS B O 1
ATOM 3883 N N . GLY B 1 200 ? 5.492 17.969 25.016 1 95.25 200 GLY B N 1
ATOM 3884 C CA . GLY B 1 200 ? 6.617 18.891 24.922 1 95.25 200 GLY B CA 1
ATOM 3885 C C . GLY B 1 200 ? 7.656 18.453 23.906 1 95.25 200 GLY B C 1
ATOM 3886 O O . GLY B 1 200 ? 8.82 18.844 24 1 95.25 200 GLY B O 1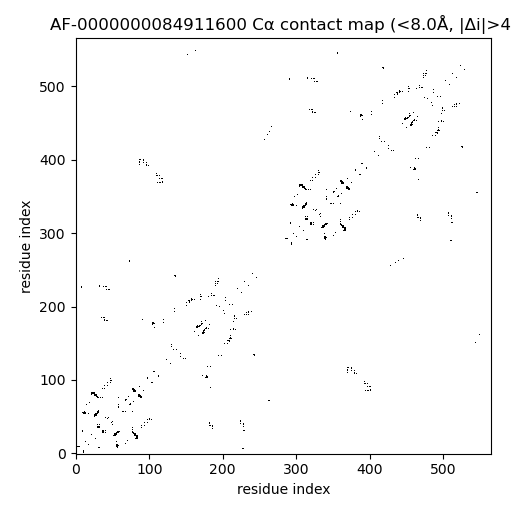
ATOM 3887 N N . LEU B 1 201 ? 7.289 17.609 22.984 1 95.81 201 LEU B N 1
ATOM 3888 C CA . LEU B 1 201 ? 8.18 17.094 21.938 1 95.81 201 LEU B CA 1
ATOM 3889 C C . LEU B 1 201 ? 7.973 17.844 20.641 1 95.81 201 LEU B C 1
ATOM 3891 O O . LEU B 1 201 ? 6.855 18.266 20.328 1 95.81 201 LEU B O 1
ATOM 3895 N N . ASN B 1 202 ? 9.062 18.047 19.875 1 96.12 202 ASN B N 1
ATOM 3896 C CA . ASN B 1 202 ? 9.031 18.75 18.594 1 96.12 202 ASN B CA 1
ATOM 3897 C C . ASN B 1 202 ? 10.016 18.156 17.594 1 96.12 202 ASN B C 1
ATOM 3899 O O . ASN B 1 202 ? 11.234 18.281 17.766 1 96.12 202 ASN B O 1
ATOM 3903 N N . PHE B 1 203 ? 9.508 17.594 16.406 1 92 203 PHE B N 1
ATOM 3904 C CA . PHE B 1 203 ? 10.359 16.906 15.445 1 92 203 PHE B CA 1
ATOM 3905 C C . PHE B 1 203 ? 11.445 17.844 14.922 1 92 203 PHE B C 1
ATOM 3907 O O . PHE B 1 203 ? 12.594 17.422 14.742 1 92 203 PHE B O 1
ATOM 3914 N N . PHE B 1 204 ? 11.086 19.094 14.656 1 94.12 204 PHE B N 1
ATOM 3915 C CA . PHE B 1 204 ? 11.961 20 13.945 1 94.12 204 PHE B CA 1
ATOM 3916 C C . PHE B 1 204 ? 13.016 20.594 14.875 1 94.12 204 PHE B C 1
ATOM 3918 O O . PHE B 1 204 ? 14.078 21.031 14.422 1 94.12 204 PHE B O 1
ATOM 3925 N N . LYS B 1 205 ? 12.766 20.547 16.125 1 93.69 205 LYS B N 1
ATOM 3926 C CA . LYS B 1 205 ? 13.719 21.047 17.109 1 93.69 205 LYS B CA 1
ATOM 3927 C C . LYS B 1 205 ? 14.602 19.922 17.641 1 93.69 205 LYS B C 1
ATOM 3929 O O . LYS B 1 205 ? 15.781 20.125 17.922 1 93.69 205 LYS B O 1
ATOM 3934 N N . ASP B 1 206 ? 14.055 18.734 17.781 1 94 206 ASP B N 1
ATOM 3935 C CA . ASP B 1 206 ? 14.727 17.625 18.453 1 94 206 ASP B CA 1
ATOM 3936 C C . ASP B 1 206 ? 15.609 16.844 17.5 1 94 206 ASP B C 1
ATOM 3938 O O . ASP B 1 206 ? 16.453 16.047 17.922 1 94 206 ASP B O 1
ATOM 3942 N N . ARG B 1 207 ? 15.406 17 16.203 1 90.81 207 ARG B N 1
ATOM 3943 C CA . ARG B 1 207 ? 16.234 16.359 15.18 1 90.81 207 ARG B CA 1
ATOM 3944 C C . ARG B 1 207 ? 16.484 17.297 14.008 1 90.81 207 ARG B C 1
ATOM 3946 O O . ARG B 1 207 ? 15.594 18.047 13.602 1 90.81 207 ARG B O 1
ATOM 3953 N N . HIS B 1 208 ? 17.672 17.25 13.562 1 92 208 HIS B N 1
ATOM 3954 C CA . HIS B 1 208 ? 18 18.062 12.406 1 92 208 HIS B CA 1
ATOM 3955 C C . HIS B 1 208 ? 17.469 17.438 11.117 1 92 208 HIS B C 1
ATOM 3957 O O . HIS B 1 208 ? 18.141 16.594 10.516 1 92 208 HIS B O 1
ATOM 3963 N N . ILE B 1 209 ? 16.328 17.875 10.68 1 94.94 209 ILE B N 1
ATOM 3964 C CA . ILE B 1 209 ? 15.703 17.422 9.445 1 94.94 209 ILE B CA 1
ATOM 3965 C C . ILE B 1 209 ? 15.297 18.625 8.602 1 94.94 209 ILE B C 1
ATOM 3967 O O . ILE B 1 209 ? 14.109 18.812 8.32 1 94.94 209 ILE B O 1
ATOM 3971 N N . PRO B 1 210 ? 16.312 19.344 8.062 1 94.19 210 PRO B N 1
ATOM 3972 C CA . PRO B 1 210 ? 16.062 20.656 7.445 1 94.19 210 PRO B CA 1
ATOM 3973 C C . PRO B 1 210 ? 15.281 20.547 6.137 1 94.19 210 PRO B C 1
ATOM 3975 O O . PRO B 1 210 ? 14.492 21.453 5.812 1 94.19 210 PRO B O 1
ATOM 3978 N N . THR B 1 211 ? 15.523 19.547 5.406 1 93.5 211 THR B N 1
ATOM 3979 C CA . THR B 1 211 ? 14.852 19.438 4.117 1 93.5 211 THR B CA 1
ATOM 3980 C C . THR B 1 211 ? 13.367 19.156 4.301 1 93.5 211 THR B C 1
ATOM 3982 O O . THR B 1 211 ? 12.531 19.719 3.594 1 93.5 211 THR B O 1
ATOM 3985 N N . LEU B 1 212 ? 13.094 18.312 5.242 1 94.62 212 LEU B N 1
ATOM 3986 C CA . LEU B 1 212 ? 11.695 18.031 5.551 1 94.62 212 LEU B CA 1
ATOM 3987 C C . LEU B 1 212 ? 11 19.25 6.133 1 94.62 212 LEU B C 1
ATOM 3989 O O . LEU B 1 212 ? 9.844 19.531 5.809 1 94.62 212 LEU B O 1
ATOM 3993 N N . GLU B 1 213 ? 11.695 19.953 7.008 1 95.81 213 GLU B N 1
ATOM 3994 C CA . GLU B 1 213 ? 11.148 21.172 7.59 1 95.81 213 GLU B CA 1
ATOM 3995 C C . GLU B 1 213 ? 10.859 22.219 6.52 1 95.81 213 GLU B C 1
ATOM 3997 O O . GLU B 1 213 ? 9.828 22.891 6.559 1 95.81 213 GLU B O 1
ATOM 4002 N N . ARG B 1 214 ? 11.797 22.344 5.617 1 95.31 214 ARG B N 1
ATOM 4003 C CA . ARG B 1 214 ? 11.602 23.281 4.52 1 95.31 214 ARG B CA 1
ATOM 4004 C C . ARG B 1 214 ? 10.367 22.922 3.699 1 95.31 214 ARG B C 1
ATOM 4006 O O . ARG B 1 214 ? 9.578 23.797 3.35 1 95.31 214 ARG B O 1
ATOM 4013 N N . ALA B 1 215 ? 10.219 21.656 3.375 1 96.38 215 ALA B N 1
ATOM 4014 C CA . ALA B 1 215 ? 9.047 21.203 2.641 1 96.38 215 ALA B CA 1
ATOM 4015 C C . ALA B 1 215 ? 7.766 21.516 3.41 1 96.38 215 ALA B C 1
ATOM 4017 O O . ALA B 1 215 ? 6.777 21.969 2.826 1 96.38 215 ALA B O 1
ATOM 4018 N N . TYR B 1 216 ? 7.812 21.297 4.691 1 96.88 216 TYR B N 1
ATOM 4019 C CA . TYR B 1 216 ? 6.66 21.547 5.547 1 96.88 216 TYR B CA 1
ATOM 4020 C C . TYR B 1 216 ? 6.281 23.031 5.523 1 96.88 216 TYR B C 1
ATOM 4022 O O . TYR B 1 216 ? 5.109 23.375 5.348 1 96.88 216 TYR B O 1
ATOM 4030 N N . ARG B 1 217 ? 7.207 23.891 5.645 1 96.75 217 ARG B N 1
ATOM 4031 C CA . ARG B 1 217 ? 6.965 25.328 5.645 1 96.75 217 ARG B CA 1
ATOM 4032 C C . ARG B 1 217 ? 6.363 25.781 4.32 1 96.75 217 ARG B C 1
ATOM 4034 O O . ARG B 1 217 ? 5.473 26.625 4.297 1 96.75 217 ARG B O 1
ATOM 4041 N N . GLU B 1 218 ? 6.859 25.219 3.277 1 97.31 218 GLU B N 1
ATOM 4042 C CA . GLU B 1 218 ? 6.34 25.594 1.966 1 97.31 218 GLU B CA 1
ATOM 4043 C C . GLU B 1 218 ? 4.918 25.062 1.768 1 97.31 218 GLU B C 1
ATOM 4045 O O . GLU B 1 218 ? 4.086 25.734 1.154 1 97.31 218 GLU B O 1
ATOM 4050 N N . VAL B 1 219 ? 4.672 23.875 2.266 1 98 219 VAL B N 1
ATOM 4051 C CA . VAL B 1 219 ? 3.334 23.297 2.164 1 98 219 VAL B CA 1
ATOM 4052 C C . VAL B 1 219 ? 2.336 24.172 2.922 1 98 219 VAL B C 1
ATOM 4054 O O . VAL B 1 219 ? 1.222 24.406 2.449 1 98 219 VAL B O 1
ATOM 4057 N N . LEU B 1 220 ? 2.738 24.734 4.055 1 97.56 220 LEU B N 1
ATOM 4058 C CA . LEU B 1 220 ? 1.869 25.562 4.879 1 97.56 220 LEU B CA 1
ATOM 4059 C C . LEU B 1 220 ? 1.446 26.812 4.129 1 97.56 220 LEU B C 1
ATOM 4061 O O . LEU B 1 220 ? 0.388 27.391 4.406 1 97.56 220 LEU B O 1
ATOM 4065 N N . LYS B 1 221 ? 2.236 27.172 3.182 1 97.5 221 LYS B N 1
ATOM 4066 C CA . LYS B 1 221 ? 1.979 28.406 2.438 1 97.5 221 LYS B CA 1
ATOM 4067 C C . LYS B 1 221 ? 1.046 28.141 1.258 1 97.5 221 LYS B C 1
ATOM 4069 O O . LYS B 1 221 ? 0.516 29.094 0.663 1 97.5 221 LYS B O 1
ATOM 4074 N N . ARG B 1 222 ? 0.878 26.953 0.909 1 97.75 222 ARG B N 1
ATOM 4075 C CA . ARG B 1 222 ? -0.002 26.656 -0.214 1 97.75 222 ARG B CA 1
ATOM 4076 C C . ARG B 1 222 ? -1.458 26.938 0.139 1 97.75 222 ARG B C 1
ATOM 4078 O O . ARG B 1 222 ? -1.964 26.438 1.149 1 97.75 222 ARG B O 1
ATOM 4085 N N . PRO B 1 223 ? -2.119 27.609 -0.688 1 97.56 223 PRO B N 1
ATOM 4086 C CA . PRO B 1 223 ? -3.5 27.984 -0.38 1 97.56 223 PRO B CA 1
ATOM 4087 C C . PRO B 1 223 ? -4.402 26.781 -0.136 1 97.56 223 PRO B C 1
ATOM 4089 O O . PRO B 1 223 ? -5.219 26.797 0.787 1 97.56 223 PRO B O 1
ATOM 4092 N N . ALA B 1 224 ? -4.258 25.75 -0.933 1 97.19 224 ALA B N 1
ATOM 4093 C CA . ALA B 1 224 ? -5.094 24.562 -0.796 1 97.19 224 ALA B CA 1
ATOM 4094 C C . ALA B 1 224 ? -4.867 23.891 0.552 1 97.19 224 ALA B C 1
ATOM 4096 O O . ALA B 1 224 ? -5.82 23.438 1.197 1 97.19 224 ALA B O 1
ATOM 4097 N N . PHE B 1 225 ? -3.645 23.828 0.965 1 97.88 225 PHE B N 1
ATOM 4098 C CA . PHE B 1 225 ? -3.352 23.219 2.252 1 97.88 225 PHE B CA 1
ATOM 4099 C C . PHE B 1 225 ? -3.871 24.078 3.398 1 97.88 225 PHE B C 1
ATOM 4101 O O . PHE B 1 225 ? -4.469 23.562 4.348 1 97.88 225 PHE B O 1
ATOM 4108 N N . ALA B 1 226 ? -3.65 25.312 3.342 1 96.44 226 ALA B N 1
ATOM 4109 C CA . ALA B 1 226 ? -4.113 26.234 4.371 1 96.44 226 ALA B CA 1
ATOM 4110 C C . ALA B 1 226 ? -5.629 26.156 4.539 1 96.44 226 ALA B C 1
ATOM 4112 O O . ALA B 1 226 ? -6.141 26.25 5.656 1 96.44 226 ALA B O 1
ATOM 4113 N N . ALA B 1 227 ? -6.266 25.969 3.455 1 94.81 227 ALA B N 1
ATOM 4114 C CA . ALA B 1 227 ? -7.723 25.922 3.467 1 94.81 227 ALA B CA 1
ATOM 4115 C C . ALA B 1 227 ? -8.234 24.609 4.059 1 94.81 227 ALA B C 1
ATOM 4117 O O . ALA B 1 227 ? -9.375 24.547 4.535 1 94.81 227 ALA B O 1
ATOM 4118 N N . THR B 1 228 ? -7.406 23.578 4.004 1 95.56 228 THR B N 1
ATOM 4119 C CA . THR B 1 228 ? -7.906 22.266 4.387 1 95.56 228 THR B CA 1
ATOM 4120 C C . THR B 1 228 ? -7.328 21.844 5.734 1 95.56 228 THR B C 1
ATOM 4122 O O . THR B 1 228 ? -7.832 20.906 6.367 1 95.56 228 THR B O 1
ATOM 4125 N N . LYS B 1 229 ? -6.297 22.469 6.145 1 94.69 229 LYS B N 1
ATOM 4126 C CA . LYS B 1 229 ? -5.625 22.094 7.383 1 94.69 229 LYS B CA 1
ATOM 4127 C C . LYS B 1 229 ? -6.539 22.281 8.586 1 94.69 229 LYS B C 1
ATOM 4129 O O . LYS B 1 229 ? -7.277 23.266 8.664 1 94.69 229 LYS B O 1
ATOM 4134 N N . LEU B 1 230 ? -6.461 21.375 9.453 1 90.81 230 LEU B N 1
ATOM 4135 C CA . LEU B 1 230 ? -7.246 21.438 10.68 1 90.81 230 LEU B CA 1
ATOM 4136 C C . LEU B 1 230 ? -6.688 22.5 11.617 1 90.81 230 LEU B C 1
ATOM 4138 O O . LEU B 1 230 ? -5.473 22.625 11.781 1 90.81 230 LEU B O 1
ATOM 4142 N N . ASP B 1 231 ? -7.551 23.203 12.211 1 91 231 ASP B N 1
ATOM 4143 C CA . ASP B 1 231 ? -7.148 24.188 13.211 1 91 231 ASP B CA 1
ATOM 4144 C C . ASP B 1 231 ? -6.457 23.516 14.391 1 91 231 ASP B C 1
ATOM 4146 O O . ASP B 1 231 ? -6.875 22.438 14.836 1 91 231 ASP B O 1
ATOM 4150 N N . ALA B 1 232 ? -5.504 24.219 14.898 1 92.25 232 ALA B N 1
ATOM 4151 C CA . ALA B 1 232 ? -4.695 23.656 15.969 1 92.25 232 ALA B CA 1
ATOM 4152 C C . ALA B 1 232 ? -5.555 23.312 17.188 1 92.25 232 ALA B C 1
ATOM 4154 O O . ALA B 1 232 ? -5.406 22.25 17.797 1 92.25 232 ALA B O 1
ATOM 4155 N N . GLU B 1 233 ? -6.406 24.219 17.547 1 91.5 233 GLU B N 1
ATOM 4156 C CA . GLU B 1 233 ? -7.238 24.016 18.734 1 91.5 233 GLU B CA 1
ATOM 4157 C C . GLU B 1 233 ? -8.188 22.844 18.547 1 91.5 233 GLU B C 1
ATOM 4159 O O . GLU B 1 233 ? -8.391 22.047 19.469 1 91.5 233 GLU B O 1
ATOM 4164 N N . LEU B 1 234 ? -8.742 22.797 17.391 1 87.88 234 LEU B N 1
ATOM 4165 C CA . LEU B 1 234 ? -9.648 21.688 17.094 1 87.88 234 LEU B CA 1
ATOM 4166 C C . LEU B 1 234 ? -8.898 20.359 17.078 1 87.88 234 LEU B C 1
ATOM 4168 O O . LEU B 1 234 ? -9.414 19.344 17.547 1 87.88 234 LEU B O 1
ATOM 4172 N N . CYS B 1 235 ? -7.723 20.422 16.547 1 91 235 CYS B N 1
ATOM 4173 C CA . CYS B 1 235 ? -6.879 19.234 16.531 1 91 235 CYS B CA 1
ATOM 4174 C C . CYS B 1 235 ? -6.609 18.734 17.953 1 91 235 CYS B C 1
ATOM 4176 O O . CYS B 1 235 ? -6.785 17.547 18.234 1 91 235 CYS B O 1
ATOM 4178 N N . ILE B 1 236 ? -6.266 19.609 18.828 1 92.62 236 ILE B N 1
ATOM 4179 C CA . ILE B 1 236 ? -5.953 19.266 20.219 1 92.62 236 ILE B CA 1
ATOM 4180 C C . ILE B 1 236 ? -7.195 18.703 20.906 1 92.62 236 ILE B C 1
ATOM 4182 O O . ILE B 1 236 ? -7.113 17.703 21.609 1 92.62 236 ILE B O 1
ATOM 4186 N N . GLN B 1 237 ? -8.32 19.312 20.641 1 88 237 GLN B N 1
ATOM 4187 C CA . GLN B 1 237 ? -9.562 18.875 21.266 1 88 237 GLN B CA 1
ATOM 4188 C C . GLN B 1 237 ? -9.938 17.469 20.844 1 88 237 GLN B C 1
ATOM 4190 O O . GLN B 1 237 ? -10.305 16.625 21.672 1 88 237 GLN B O 1
ATOM 4195 N N . PHE B 1 238 ? -9.781 17.219 19.672 1 85.69 238 PHE B N 1
ATOM 4196 C CA . PHE B 1 238 ? -10.188 15.914 19.141 1 85.69 238 PHE B CA 1
ATOM 4197 C C . PHE B 1 238 ? -9.242 14.82 19.625 1 85.69 238 PHE B C 1
ATOM 4199 O O . PHE B 1 238 ? -9.68 13.695 19.891 1 85.69 238 PHE B O 1
ATOM 4206 N N . TYR B 1 239 ? -8.023 15.117 19.734 1 88.94 239 TYR B N 1
ATOM 4207 C CA . TYR B 1 239 ? -7.051 14.086 20.094 1 88.94 239 TYR B CA 1
ATOM 4208 C C . TYR B 1 239 ? -6.965 13.914 21.594 1 88.94 239 TYR B C 1
ATOM 4210 O O . TYR B 1 239 ? -6.27 13.023 22.094 1 88.94 239 TYR B O 1
ATOM 4218 N N . ASN B 1 240 ? -7.648 14.773 22.297 1 86.62 240 ASN B N 1
ATOM 4219 C CA . ASN B 1 240 ? -7.66 14.641 23.75 1 86.62 240 ASN B CA 1
ATOM 4220 C C . ASN B 1 240 ? -8.203 13.289 24.188 1 86.62 240 ASN B C 1
ATOM 4222 O O . ASN B 1 240 ? -7.648 12.648 25.078 1 86.62 240 ASN B O 1
ATOM 4226 N N . ALA B 1 241 ? -9.297 12.891 23.5 1 75.56 241 ALA B N 1
ATOM 4227 C CA . ALA B 1 241 ? -9.891 11.594 23.812 1 75.56 241 ALA B CA 1
ATOM 4228 C C . ALA B 1 241 ? -8.945 10.453 23.453 1 75.56 241 ALA B C 1
ATOM 4230 O O . ALA B 1 241 ? -8.922 9.414 24.125 1 75.56 241 ALA B O 1
ATOM 4231 N N . TYR B 1 242 ? -8.219 10.695 22.484 1 75.12 242 TYR B N 1
ATOM 4232 C CA . TYR B 1 242 ? -7.285 9.688 22 1 75.12 242 TYR B CA 1
ATOM 4233 C C . TYR B 1 242 ? -6.102 9.539 22.953 1 75.12 242 TYR B C 1
ATOM 4235 O O . TYR B 1 242 ? -5.633 8.422 23.203 1 75.12 242 TYR B O 1
ATOM 4243 N N . VAL B 1 243 ? -5.598 10.578 23.5 1 80.38 243 VAL B N 1
ATOM 4244 C CA . VAL B 1 243 ? -4.402 10.602 24.344 1 80.38 243 VAL B CA 1
ATOM 4245 C C . VAL B 1 243 ? -4.75 10.133 25.75 1 80.38 243 VAL B C 1
ATOM 4247 O O . VAL B 1 243 ? -4.004 9.359 26.359 1 80.38 243 VAL B O 1
ATOM 4250 N N . HIS B 1 244 ? -5.727 10.555 26.328 1 76.88 244 HIS B N 1
ATOM 4251 C CA . HIS B 1 244 ? -6.059 10.289 27.719 1 76.88 244 HIS B CA 1
ATOM 4252 C C . HIS B 1 244 ? -7.016 9.109 27.844 1 76.88 244 HIS B C 1
ATOM 4254 O O . HIS B 1 244 ? -7.27 8.617 28.938 1 76.88 244 HIS B O 1
ATOM 4260 N N . GLY B 1 245 ? -7.09 8.195 26.75 1 59.97 245 GLY B N 1
ATOM 4261 C CA . GLY B 1 245 ? -7.984 7.051 26.797 1 59.97 245 GLY B CA 1
ATOM 4262 C C . GLY B 1 245 ? -9.445 7.441 26.922 1 59.97 245 GLY B C 1
ATOM 4263 O O . GLY B 1 245 ? -9.766 8.477 27.516 1 59.97 245 GLY B O 1
ATOM 4264 N N . SER B 1 246 ? -10.195 7.531 26.016 1 48.19 246 SER B N 1
ATOM 4265 C CA . SER B 1 246 ? -11.609 7.668 26.344 1 48.19 246 SER B CA 1
ATOM 4266 C C . SER B 1 246 ? -11.977 6.812 27.562 1 48.19 246 SER B C 1
ATOM 4268 O O . SER B 1 246 ? -11.523 5.676 27.672 1 48.19 246 SER B O 1
ATOM 4270 N N . LYS B 1 247 ? -12.188 7.297 28.719 1 37.66 247 LYS B N 1
ATOM 4271 C CA . LYS B 1 247 ? -12.914 6.48 29.688 1 37.66 247 LYS B CA 1
ATOM 4272 C C . LYS B 1 247 ? -14.016 5.668 29 1 37.66 247 LYS B C 1
ATOM 4274 O O . LYS B 1 247 ? -14.992 5.273 29.641 1 37.66 247 LYS B O 1
ATOM 4279 N N . ALA B 1 248 ? -14.234 5.539 27.844 1 34.12 248 ALA B N 1
ATOM 4280 C CA . ALA B 1 248 ? -15.328 4.645 27.453 1 34.12 248 ALA B CA 1
ATOM 4281 C C . ALA B 1 248 ? -15.062 3.221 27.922 1 34.12 248 ALA B C 1
ATOM 4283 O O . ALA B 1 248 ? -13.906 2.807 28.047 1 34.12 248 ALA B O 1
ATOM 4284 N N . ILE B 1 249 ? -16.188 2.562 28.484 1 30.44 249 ILE B N 1
ATOM 4285 C CA . ILE B 1 249 ? -16.469 1.236 29.031 1 30.44 249 ILE B CA 1
ATOM 4286 C C . ILE B 1 249 ? -15.883 0.169 28.109 1 30.44 249 ILE B C 1
ATOM 4288 O O . ILE B 1 249 ? -16.328 0.025 26.969 1 30.44 249 ILE B O 1
ATOM 4292 N N . VAL B 1 250 ? -14.758 0.05 28.141 1 30.31 250 VAL B N 1
ATOM 4293 C CA . VAL B 1 250 ? -14.297 -1.192 27.531 1 30.31 250 VAL B CA 1
ATOM 4294 C C . VAL B 1 250 ? -15.234 -2.336 27.906 1 30.31 250 VAL B C 1
ATOM 4296 O O . VAL B 1 250 ? -15.203 -2.818 29.047 1 30.31 250 VAL B O 1
ATOM 4299 N N . LYS B 1 251 ? -16.469 -2.195 27.516 1 26.38 251 LYS B N 1
ATOM 4300 C CA . LYS B 1 251 ? -17.156 -3.48 27.641 1 26.38 251 LYS B CA 1
ATOM 4301 C C . LYS B 1 251 ? -16.406 -4.574 26.891 1 26.38 251 LYS B C 1
ATOM 4303 O O . LYS B 1 251 ? -16.078 -4.41 25.703 1 26.38 251 LYS B O 1
ATOM 4308 N N . LYS B 1 252 ? -15.812 -5.359 27.562 1 29.3 252 LYS B N 1
ATOM 4309 C CA . LYS B 1 252 ? -15.281 -6.637 27.094 1 29.3 252 LYS B CA 1
ATOM 4310 C C . LYS B 1 252 ? -16.188 -7.266 26.047 1 29.3 252 LYS B C 1
ATOM 4312 O O . LYS B 1 252 ? -17.312 -7.672 26.359 1 29.3 252 LYS B O 1
ATOM 4317 N N . LYS B 1 253 ? -16.203 -6.691 24.844 1 28.5 253 LYS B N 1
ATOM 4318 C CA . LYS B 1 253 ? -16.922 -7.57 23.906 1 28.5 253 LYS B CA 1
ATOM 4319 C C . LYS B 1 253 ? -16.5 -9.023 24.109 1 28.5 253 LYS B C 1
ATOM 4321 O O . LYS B 1 253 ? -15.312 -9.344 24.125 1 28.5 253 LYS B O 1
ATOM 4326 N N . ASP B 1 254 ? -17.297 -9.695 24.734 1 26.53 254 ASP B N 1
ATOM 4327 C CA . ASP B 1 254 ? -17.266 -11.148 24.578 1 26.53 254 ASP B CA 1
ATOM 4328 C C . ASP B 1 254 ? -17.047 -11.555 23.125 1 26.53 254 ASP B C 1
ATOM 4330 O O . ASP B 1 254 ? -17.797 -11.125 22.25 1 26.53 254 ASP B O 1
ATOM 4334 N N . CYS B 1 255 ? -15.922 -11.609 22.688 1 26.61 255 CYS B N 1
ATOM 4335 C CA . CYS B 1 255 ? -15.398 -12.078 21.406 1 26.61 255 CYS B CA 1
ATOM 4336 C C . CYS B 1 255 ? -16.281 -13.18 20.828 1 26.61 255 CYS B C 1
ATOM 4338 O O . CYS B 1 255 ? -15.914 -14.352 20.844 1 26.61 255 CYS B O 1
ATOM 4340 N N . THR B 1 256 ? -17.547 -13.148 21.078 1 27.5 256 THR B N 1
ATOM 4341 C CA . THR B 1 256 ? -18.234 -14.062 20.172 1 27.5 256 THR B CA 1
ATOM 4342 C C . THR B 1 256 ? -18.141 -13.57 18.734 1 27.5 256 THR B C 1
ATOM 4344 O O . THR B 1 256 ? -18.406 -12.398 18.453 1 27.5 256 THR B O 1
ATOM 4347 N N . CYS B 1 257 ? -17.344 -14.062 17.953 1 25.86 257 CYS B N 1
ATOM 4348 C CA . CYS B 1 257 ? -17.062 -13.953 16.516 1 25.86 257 CYS B CA 1
ATOM 4349 C C . CYS B 1 257 ? -18.344 -13.758 15.727 1 25.86 257 CYS B C 1
ATOM 4351 O O . CYS B 1 257 ? -19.031 -14.727 15.414 1 25.86 257 CYS B O 1
ATOM 4353 N N . LYS B 1 258 ? -19.188 -12.805 16 1 27.38 258 LYS B N 1
ATOM 4354 C CA . LYS B 1 258 ? -20.266 -12.688 15.008 1 27.38 258 LYS B CA 1
ATOM 4355 C C . LYS B 1 258 ? -19.766 -12.008 13.742 1 27.38 258 LYS B C 1
ATOM 4357 O O . LYS B 1 258 ? -19.453 -10.812 13.75 1 27.38 258 LYS B O 1
ATOM 4362 N N . TRP B 1 259 ? -19.016 -12.609 12.844 1 23.91 259 TRP B N 1
ATOM 4363 C CA . TRP B 1 259 ? -18.672 -12.203 11.484 1 23.91 259 TRP B CA 1
ATOM 4364 C C . TRP B 1 259 ? -19.922 -11.766 10.719 1 23.91 259 TRP B C 1
ATOM 4366 O O . TRP B 1 259 ? -20.844 -12.562 10.516 1 23.91 259 TRP B O 1
ATOM 4376 N N . ARG B 1 260 ? -20.453 -10.648 10.945 1 27.47 260 ARG B N 1
ATOM 4377 C CA . ARG B 1 260 ? -21.5 -10.234 10.016 1 27.47 260 ARG B CA 1
ATOM 4378 C C . ARG B 1 260 ? -20.938 -10.031 8.609 1 27.47 260 ARG B C 1
ATOM 4380 O O . ARG B 1 260 ? -19.938 -9.328 8.438 1 27.47 260 ARG B O 1
ATOM 4387 N N . THR B 1 261 ? -21.109 -10.93 7.719 1 24.8 261 THR B N 1
ATOM 4388 C CA . THR B 1 261 ? -20.844 -10.961 6.285 1 24.8 261 THR B CA 1
ATOM 4389 C C . THR B 1 261 ? -21.359 -9.688 5.617 1 24.8 261 THR B C 1
ATOM 4391 O O . THR B 1 261 ? -22.516 -9.328 5.766 1 24.8 261 THR B O 1
ATOM 4394 N N . PRO B 1 262 ? -20.516 -8.805 5.473 1 29.38 262 PRO B N 1
ATOM 4395 C CA . PRO B 1 262 ? -21.031 -7.625 4.781 1 29.38 262 PRO B CA 1
ATOM 4396 C C . PRO B 1 262 ? -21.703 -7.965 3.457 1 29.38 262 PRO B C 1
ATOM 4398 O O . PRO B 1 262 ? -21.188 -8.766 2.68 1 29.38 262 PRO B O 1
ATOM 4401 N N . GLY B 1 263 ? -22.938 -8.102 3.428 1 26.47 263 GLY B N 1
ATOM 4402 C CA . GLY B 1 263 ? -23.781 -8.219 2.248 1 26.47 263 GLY B CA 1
ATOM 4403 C C . GLY B 1 263 ? -23.469 -7.168 1.193 1 26.47 263 GLY B C 1
ATOM 4404 O O . GLY B 1 263 ? -23.719 -5.977 1.408 1 26.47 263 GLY B O 1
ATOM 4405 N N . TYR B 1 264 ? -22.312 -7.246 0.731 1 26.5 264 TYR B N 1
ATOM 4406 C CA . TYR B 1 264 ? -22.094 -6.32 -0.376 1 26.5 264 TYR B CA 1
ATOM 4407 C C . TYR B 1 264 ? -23.141 -6.539 -1.474 1 26.5 264 TYR B C 1
ATOM 4409 O O . TYR B 1 264 ? -23.234 -7.633 -2.035 1 26.5 264 TYR B O 1
ATOM 4417 N N . VAL B 1 265 ? -24.312 -6.039 -1.296 1 24.75 265 VAL B N 1
ATOM 4418 C CA . VAL B 1 265 ? -25.234 -5.973 -2.426 1 24.75 265 VAL B CA 1
ATOM 4419 C C . VAL B 1 265 ? -24.594 -5.18 -3.564 1 24.75 265 VAL B C 1
ATOM 4421 O O . VAL B 1 265 ? -24.234 -4.016 -3.391 1 24.75 265 VAL B O 1
ATOM 4424 N N . LEU B 1 266 ? -23.844 -5.785 -4.293 1 24.72 266 LEU B N 1
ATOM 4425 C CA . LEU B 1 266 ? -23.688 -5.086 -5.562 1 24.72 266 LEU B CA 1
ATOM 4426 C C . LEU B 1 266 ? -25.031 -4.594 -6.078 1 24.72 266 LEU B C 1
ATOM 4428 O O . LEU B 1 266 ? -26.016 -5.34 -6.07 1 24.72 266 LEU B O 1
ATOM 4432 N N . ALA B 1 267 ? -25.328 -3.414 -6.129 1 25.08 267 ALA B N 1
ATOM 4433 C CA . ALA B 1 267 ? -26.562 -2.738 -6.539 1 25.08 267 ALA B CA 1
ATOM 4434 C C . ALA B 1 267 ? -27.125 -3.354 -7.816 1 25.08 267 ALA B C 1
ATOM 4436 O O . ALA B 1 267 ? -26.688 -3.031 -8.914 1 25.08 267 ALA B O 1
ATOM 4437 N N . GLY B 1 268 ? -27.234 -4.73 -8.055 1 22.84 268 GLY B N 1
ATOM 4438 C CA . GLY B 1 268 ? -28.25 -4.91 -9.078 1 22.84 268 GLY B CA 1
ATOM 4439 C C . GLY B 1 268 ? -29.609 -4.371 -8.664 1 22.84 268 GLY B C 1
ATOM 4440 O O . GLY B 1 268 ? -29.812 -4.008 -7.508 1 22.84 268 GLY B O 1
ATOM 4441 N N . ALA B 1 269 ? -30.906 -4.938 -9.492 1 21.73 269 ALA B N 1
ATOM 4442 C CA . ALA B 1 269 ? -32.344 -4.805 -9.477 1 21.73 269 ALA B CA 1
ATOM 4443 C C . ALA B 1 269 ? -32.938 -5.129 -8.102 1 21.73 269 ALA B C 1
ATOM 4445 O O . ALA B 1 269 ? -32.281 -5.816 -7.305 1 21.73 269 ALA B O 1
ATOM 4446 N N . ALA B 1 270 ? -34.406 -4.926 -7.824 1 21.27 270 ALA B N 1
ATOM 4447 C CA . ALA B 1 270 ? -35.344 -4.742 -6.719 1 21.27 270 ALA B CA 1
ATOM 4448 C C . ALA B 1 270 ? -35.469 -6.02 -5.895 1 21.27 270 ALA B C 1
ATOM 4450 O O . ALA B 1 270 ? -36.125 -6.031 -4.855 1 21.27 270 ALA B O 1
ATOM 4451 N N . ALA B 1 271 ? -35 -7.258 -6.074 1 20.58 271 ALA B N 1
ATOM 4452 C CA . ALA B 1 271 ? -35.875 -8.266 -5.5 1 20.58 271 ALA B CA 1
ATOM 4453 C C . ALA B 1 271 ? -35.812 -8.258 -3.977 1 20.58 271 ALA B C 1
ATOM 4455 O O . ALA B 1 271 ? -34.719 -8.156 -3.404 1 20.58 271 ALA B O 1
ATOM 4456 N N . GLY B 1 272 ? -37.062 -8.117 -3.176 1 20.14 272 GLY B N 1
ATOM 4457 C CA . GLY B 1 272 ? -37.594 -8.07 -1.83 1 20.14 272 GLY B CA 1
ATOM 4458 C C . GLY B 1 272 ? -37.312 -9.305 -1.013 1 20.14 272 GLY B C 1
ATOM 4459 O O . GLY B 1 272 ? -37.719 -9.406 0.148 1 20.14 272 GLY B O 1
ATOM 4460 N N . PHE B 1 273 ? -36.469 -10.281 -1.095 1 18.92 273 PHE B N 1
ATOM 4461 C CA . PHE B 1 273 ? -36.844 -11.484 -0.351 1 18.92 273 PHE B CA 1
ATOM 4462 C C . PHE B 1 273 ? -36.688 -11.258 1.149 1 18.92 273 PHE B C 1
ATOM 4464 O O . PHE B 1 273 ? -35.625 -10.906 1.63 1 18.92 273 PHE B O 1
ATOM 4471 N N . VAL B 1 274 ? -37.938 -11.07 1.94 1 18.98 274 VAL B N 1
ATOM 4472 C CA . VAL B 1 274 ? -38.406 -11.047 3.33 1 18.98 274 VAL B CA 1
ATOM 4473 C C . VAL B 1 274 ? -38.156 -12.414 3.967 1 18.98 274 VAL B C 1
ATOM 4475 O O . VAL B 1 274 ? -38.844 -13.391 3.631 1 18.98 274 VAL B O 1
ATOM 4478 N N . ALA B 1 275 ? -37.094 -13.078 3.971 1 17.58 275 ALA B N 1
ATOM 4479 C CA . ALA B 1 275 ? -37.219 -14.352 4.672 1 17.58 275 ALA B CA 1
ATOM 4480 C C . ALA B 1 275 ? -37.625 -14.141 6.121 1 17.58 275 ALA B C 1
ATOM 4482 O O . ALA B 1 275 ? -37.312 -13.117 6.73 1 17.58 275 ALA B O 1
ATOM 4483 N N . CYS B 1 276 ? -38.406 -15.234 6.879 1 19.08 276 CYS B N 1
ATOM 4484 C CA . CYS B 1 276 ? -39.375 -15.766 7.836 1 19.08 276 CYS B CA 1
ATOM 4485 C C . CYS B 1 276 ? -38.781 -15.828 9.234 1 19.08 276 CYS B C 1
ATOM 4487 O O . CYS B 1 276 ? -37.562 -15.945 9.391 1 19.08 276 CYS B O 1
ATOM 4489 N N . LYS B 1 277 ? -39.719 -15.773 10.305 1 18.64 277 LYS B N 1
ATOM 4490 C CA . LYS B 1 277 ? -40.031 -15.641 11.727 1 18.64 277 LYS B CA 1
ATOM 4491 C C . LYS B 1 277 ? -39.562 -16.859 12.508 1 18.64 277 LYS B C 1
ATOM 4493 O O . LYS B 1 277 ? -40.375 -17.656 12.969 1 18.64 277 LYS B O 1
ATOM 4498 N N . LEU B 1 278 ? -38.469 -17.594 12.461 1 18.59 278 LEU B N 1
ATOM 4499 C CA . LEU B 1 278 ? -38.469 -18.766 13.328 1 18.59 278 LEU B CA 1
ATOM 4500 C C . LEU B 1 278 ? -38.594 -18.359 14.797 1 18.59 278 LEU B C 1
ATOM 4502 O O . LEU B 1 278 ? -37.812 -17.547 15.273 1 18.59 278 LEU B O 1
ATOM 4506 N N . PHE B 1 279 ? -39.812 -18.594 15.547 1 18.8 279 PHE B N 1
ATOM 4507 C CA . PHE B 1 279 ? -40.5 -18.562 16.828 1 18.8 279 PHE B CA 1
ATOM 4508 C C . PHE B 1 279 ? -39.812 -19.469 17.844 1 18.8 279 PHE B C 1
ATOM 4510 O O . PHE B 1 279 ? -40.25 -20.609 18.047 1 18.8 279 PHE B O 1
ATOM 4517 N N . CYS B 1 280 ? -38.625 -19.922 17.969 1 20.38 280 CYS B N 1
ATOM 4518 C CA . CYS B 1 280 ? -38.531 -20.922 19.047 1 20.38 280 CYS B CA 1
ATOM 4519 C C . CYS B 1 280 ? -38.906 -20.297 20.391 1 20.38 280 CYS B C 1
ATOM 4521 O O . CYS B 1 280 ? -38.25 -19.344 20.828 1 20.38 280 CYS B O 1
ATOM 4523 N N . LYS B 1 281 ? -40.188 -20.484 20.906 1 17.94 281 LYS B N 1
ATOM 4524 C CA . LYS B 1 281 ? -40.938 -20.234 22.125 1 17.94 281 LYS B CA 1
ATOM 4525 C C . LYS B 1 281 ? -40.188 -20.719 23.344 1 17.94 281 LYS B C 1
ATOM 4527 O O . LYS B 1 281 ? -39.375 -21.656 23.266 1 17.94 281 LYS B O 1
ATOM 4532 N N . ARG B 1 282 ? -40.438 -19.969 24.547 1 19.59 282 ARG B N 1
ATOM 4533 C CA . ARG B 1 282 ? -40.375 -20.016 26 1 19.59 282 ARG B CA 1
ATOM 4534 C C . ARG B 1 282 ? -41.031 -21.297 26.531 1 19.59 282 ARG B C 1
ATOM 4536 O O . ARG B 1 282 ? -40.875 -21.641 27.703 1 19.59 282 ARG B O 1
ATOM 4543 N N . SER B 1 283 ? -41.469 -22.562 25.938 1 20.22 283 SER B N 1
ATOM 4544 C CA . SER B 1 283 ? -42.062 -23.281 27.062 1 20.22 283 SER B CA 1
ATOM 4545 C C . SER B 1 283 ? -41 -23.844 28 1 20.22 283 SER B C 1
ATOM 4547 O O . SER B 1 283 ? -39.906 -24.266 27.547 1 20.22 283 SER B O 1
#